Protein AF-A0A414D0A7-F1 (afdb_monomer_lite)

Secondary structure (DSSP, 8-state):
-HHHHHHHHHHHHHHHHHHHHHHHTPPPS-S--SSSGGG--TT-SS-SS-----HHHHHHHHHHHHHHHHHHHHHHTT-HHHHHHHHHH-GGGGGGGGHHHHHHHHHTT--HHHHHHHHHHHHHHHHHHHHHHHHHHHH-TTTS-TT-HHHHHHHTTEEEE-TTS-GGGGGG-TT-EEEETTIIIIIHHHHH-TTSSHHHHHHHHHTT--TTS-HHHHHHHHHHHTT-S----SEEEEES-SSHHHHHHHHHHHHHTTTS-EEEE---TTTTSHHHHHHHHHHHHHHHHHHHHHHT----HHHHHHHHHHHHHHHHHHHHHHHHHHSSS--S-HHHHHHHHHHHHHTSTT--HHHHHHHHHHHHHHHHHHHHHHHTT----SEEEEEES---GGGTTHHHHHHHHH-EEEEEEGGG----PPP-TT-HHHHHHHHHHHHTTSTTHHHHSS-HIIIIIHHHHHHHHTT--EEEEEEETT-HHHHTTHHHHHHHHHHHT-EEEEEEE-TT-TTTS-HHHHHHHHHHHIIIII-PPPS-HHHHS---TT--

Radius of gyration: 23.26 Å; chains: 1; bounding box: 66×52×67 Å

Sequence (548 aa):
MRRGTKIQKLKQALPRIVKDVRHYAKPRVKLHNEGLGDYYTEGYRSLNQREWKGVRDTAYDFASWLKVYGYMAVTLGKHPVALTKSFVRYPWMASYLTVANMLDRHKLGLRGKQLRYTQEQFYGVVHNSVDVIAKIIERDENLNSPNNKRAAKLRAKTVMFDEMTPSIIMAGFPMLDWIDIAMSPVCLPGEVDQNANIMYVDAAERMGLAADVCPLPSAEVGCAIVDDYPQVGSSFITSSMPCDGSLGAALFMDRYMKKLPSFTLTPPQRFNEPETNAYAVKDLKNCIRFIEETYHVKWDWDAFWEKAEEYNKTTQCMLDKWDVNCTPYPQVIGSALSLQREYEFQTAACLDPFMTKQDEKVTKMMLKGYEKDREADRRDYKYRAIVWCCPAHYYTHFTTWAEHTWGIRTLVDMESMLSYHFYHIGDKEQALTDMAMAYERMMMRSHSNGGYVNALDECWKMCEKFNANIVIMYDHVSCKNFGGLHGLFEDQARERGIHLIWVQHDLMDPRTVSRKAMRDAVNKYMLTVFREEPLDPTYLDYSDELTW

Organism: Mediterraneibacter gnavus (NCBI:txid33038)

Structure (mmCIF, N/CA/C/O backbone):
data_AF-A0A414D0A7-F1
#
_entry.id   AF-A0A414D0A7-F1
#
loop_
_atom_site.group_PDB
_atom_site.id
_atom_site.type_symbol
_atom_site.label_atom_id
_atom_site.label_alt_id
_atom_site.label_comp_id
_atom_site.label_asym_id
_atom_site.label_entity_id
_atom_site.label_seq_id
_atom_site.pdbx_PDB_ins_code
_atom_site.Cartn_x
_atom_site.Cartn_y
_atom_site.Cartn_z
_atom_site.occupancy
_atom_site.B_iso_or_equiv
_atom_site.auth_seq_id
_atom_site.auth_comp_id
_atom_site.auth_asym_id
_atom_site.auth_atom_id
_atom_site.pdbx_PDB_model_num
ATOM 1 N N . MET A 1 1 ? -20.660 -26.892 -32.469 1.00 41.44 1 MET A N 1
ATOM 2 C CA . MET A 1 1 ? -21.063 -27.077 -31.050 1.00 41.44 1 MET A CA 1
ATOM 3 C C . MET A 1 1 ? -20.797 -25.889 -30.097 1.00 41.44 1 MET A C 1
ATOM 5 O O . MET A 1 1 ? -21.305 -25.930 -28.990 1.00 41.44 1 MET A O 1
ATOM 9 N N . ARG A 1 2 ? -20.103 -24.791 -30.467 1.00 48.66 2 ARG A N 1
ATOM 10 C CA . ARG A 1 2 ? -19.767 -23.681 -29.526 1.00 48.66 2 ARG A CA 1
ATOM 11 C C . ARG A 1 2 ? -20.798 -22.536 -29.363 1.00 48.66 2 ARG A C 1
ATOM 13 O O . ARG A 1 2 ? -20.624 -21.702 -28.482 1.00 48.66 2 ARG A O 1
ATOM 20 N N . ARG A 1 3 ? -21.857 -22.451 -30.187 1.00 41.28 3 ARG A N 1
ATOM 21 C CA . ARG A 1 3 ? -22.880 -21.374 -30.092 1.00 41.28 3 ARG A CA 1
ATOM 22 C C . ARG A 1 3 ? -24.022 -21.677 -29.108 1.00 41.28 3 ARG A C 1
ATOM 24 O O . ARG A 1 3 ? -24.524 -20.749 -28.482 1.00 41.28 3 ARG A O 1
ATOM 31 N N . GLY A 1 4 ? -24.384 -22.951 -28.919 1.00 48.41 4 GLY A N 1
ATOM 32 C CA . GLY A 1 4 ? -25.455 -23.358 -27.993 1.00 48.41 4 GLY A CA 1
ATOM 33 C C . GLY A 1 4 ? -25.122 -23.099 -26.519 1.00 48.41 4 GLY A C 1
ATOM 34 O O . GLY A 1 4 ? -25.979 -22.667 -25.757 1.00 48.41 4 GLY A O 1
ATOM 35 N N . THR A 1 5 ? -23.850 -23.241 -26.136 1.00 57.59 5 THR A N 1
ATOM 36 C CA . THR A 1 5 ? -23.383 -23.083 -24.750 1.00 57.59 5 THR A CA 1
ATOM 37 C C . THR A 1 5 ? -23.364 -21.632 -24.261 1.00 57.59 5 THR A C 1
ATOM 39 O O . THR A 1 5 ? -23.636 -21.389 -23.089 1.00 57.59 5 THR A O 1
ATOM 42 N N . LYS A 1 6 ? -23.108 -20.642 -25.131 1.00 56.62 6 LYS A N 1
ATOM 43 C CA . LYS A 1 6 ? -23.135 -19.215 -24.742 1.00 56.62 6 LYS A CA 1
ATOM 44 C C . LYS A 1 6 ? -24.552 -18.706 -24.473 1.00 56.62 6 LYS A C 1
ATOM 46 O O . LYS A 1 6 ? -24.763 -18.028 -23.475 1.00 56.62 6 LYS A O 1
ATOM 51 N N . ILE A 1 7 ? -25.520 -19.065 -25.321 1.00 66.69 7 ILE A N 1
ATOM 52 C CA . ILE A 1 7 ? -26.930 -18.672 -25.143 1.00 66.69 7 ILE A CA 1
ATOM 53 C C . ILE A 1 7 ? -27.509 -19.322 -23.882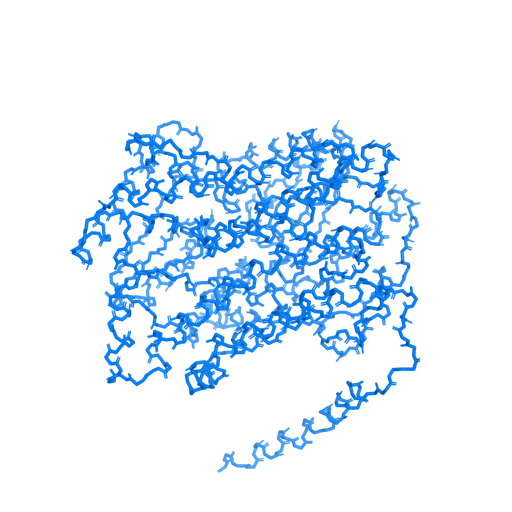 1.00 66.69 7 ILE A C 1
ATOM 55 O O . ILE A 1 7 ? -28.260 -18.686 -23.149 1.00 66.69 7 ILE A O 1
ATOM 59 N N . GLN A 1 8 ? -27.127 -20.568 -23.596 1.00 66.81 8 GLN A N 1
ATOM 60 C CA . GLN A 1 8 ? -27.574 -21.284 -22.405 1.00 66.81 8 GLN A CA 1
ATOM 61 C C . GLN A 1 8 ? -26.981 -20.693 -21.115 1.00 66.81 8 GLN A C 1
ATOM 63 O O . GLN A 1 8 ? -27.728 -20.471 -20.166 1.00 66.81 8 GLN A O 1
ATOM 68 N N . LYS A 1 9 ? -25.691 -20.315 -21.112 1.00 71.38 9 LYS A N 1
ATOM 69 C CA . LYS A 1 9 ? -25.068 -19.562 -20.005 1.00 71.38 9 LYS A CA 1
ATOM 70 C C . LYS A 1 9 ? -25.722 -18.193 -19.785 1.00 71.38 9 LYS A C 1
ATOM 72 O O . LYS A 1 9 ? -25.996 -17.821 -18.651 1.00 71.38 9 LYS A O 1
ATOM 77 N N . LEU A 1 10 ? -26.033 -17.464 -20.861 1.00 66.75 10 LEU A N 1
ATOM 78 C CA . LEU A 1 10 ? -26.750 -16.185 -20.782 1.00 66.75 10 LEU A CA 1
ATOM 79 C C . LEU A 1 10 ? -28.162 -16.355 -20.213 1.00 66.75 10 LEU A C 1
ATOM 81 O O . LEU A 1 10 ? -28.552 -15.594 -19.336 1.00 66.75 10 LEU A O 1
ATOM 85 N N . LYS A 1 11 ? -28.907 -17.380 -20.647 1.00 72.25 11 LYS A N 1
ATOM 86 C CA . LYS A 1 11 ? -30.233 -17.704 -20.093 1.00 72.25 11 LYS A CA 1
ATOM 87 C C . LYS A 1 11 ? -30.180 -18.070 -18.606 1.00 72.25 11 LYS A C 1
ATOM 89 O O . LYS A 1 11 ? -31.108 -17.728 -17.884 1.00 72.25 11 LYS A O 1
ATOM 94 N N . GLN A 1 12 ? -29.110 -18.722 -18.150 1.00 76.56 12 GLN A N 1
ATOM 95 C CA . GLN A 1 12 ? -28.893 -19.035 -16.733 1.00 76.56 12 GLN A CA 1
ATOM 96 C C . GLN A 1 12 ? -28.506 -17.799 -15.904 1.00 76.56 12 GLN A C 1
ATOM 98 O O . GLN A 1 12 ? -28.917 -17.686 -14.754 1.00 76.56 12 GLN A O 1
ATOM 103 N N . ALA A 1 13 ? -27.756 -16.855 -16.482 1.00 77.88 13 ALA A N 1
ATOM 104 C CA . ALA A 1 13 ? -27.324 -15.635 -15.795 1.00 77.88 13 ALA A CA 1
ATOM 105 C C . ALA A 1 13 ? -28.390 -14.523 -15.776 1.00 77.88 13 ALA A C 1
ATOM 107 O O . ALA A 1 13 ? -28.415 -13.709 -14.852 1.00 77.88 13 ALA A O 1
ATOM 108 N N . LEU A 1 14 ? -29.282 -14.484 -16.772 1.00 79.50 14 LEU A N 1
ATOM 109 C CA . LEU A 1 14 ? -30.252 -13.401 -16.965 1.00 79.50 14 LEU A CA 1
ATOM 110 C C . LEU A 1 14 ? -31.142 -13.124 -15.735 1.00 79.50 14 LEU A C 1
ATOM 112 O O . LEU A 1 14 ? -31.296 -11.952 -15.397 1.00 79.50 14 LEU A O 1
ATOM 116 N N . PRO A 1 15 ? -31.691 -14.129 -15.017 1.00 83.62 15 PRO A N 1
ATOM 117 C CA . PRO A 1 15 ? -32.505 -13.871 -13.828 1.00 83.62 15 PRO A CA 1
ATOM 118 C C . PRO A 1 15 ? -31.733 -13.146 -12.719 1.00 83.62 15 PRO A C 1
ATOM 120 O O . PRO A 1 15 ? -32.279 -12.249 -12.077 1.00 83.62 15 PRO A O 1
ATOM 123 N N . ARG A 1 16 ? -30.454 -13.497 -12.526 1.00 79.12 16 ARG A N 1
ATOM 124 C CA . ARG A 1 16 ? -29.572 -12.842 -11.553 1.00 79.12 16 ARG A CA 1
ATOM 125 C C . ARG A 1 16 ? -29.269 -11.407 -11.974 1.00 79.12 16 ARG A C 1
ATOM 127 O O . ARG A 1 16 ? -29.486 -10.504 -11.182 1.00 79.12 16 ARG A O 1
ATOM 134 N N . ILE A 1 17 ? -28.914 -11.187 -13.242 1.00 80.56 17 ILE A N 1
ATOM 135 C CA . ILE A 1 17 ? -28.674 -9.839 -13.787 1.00 80.56 17 ILE A CA 1
ATOM 136 C C . ILE A 1 17 ? -29.906 -8.945 -13.595 1.00 80.56 17 ILE A C 1
ATOM 138 O O . ILE A 1 17 ? -29.783 -7.809 -13.152 1.00 80.56 17 ILE A O 1
ATOM 142 N N . VAL A 1 18 ? -31.109 -9.451 -13.885 1.00 81.56 18 VAL A N 1
ATOM 143 C CA . VAL A 1 18 ? -32.354 -8.690 -13.689 1.00 81.56 18 VAL A CA 1
ATOM 144 C C . VAL A 1 18 ? -32.581 -8.360 -12.210 1.00 81.56 18 VAL A C 1
ATOM 146 O O . VAL A 1 18 ? -33.022 -7.253 -11.900 1.00 81.56 18 VAL A O 1
ATOM 149 N N . LYS A 1 19 ? -32.282 -9.289 -11.293 1.00 83.31 19 LYS A N 1
ATOM 150 C CA . LYS A 1 19 ? -32.356 -9.047 -9.844 1.00 83.31 19 LYS A CA 1
ATOM 151 C C . LYS A 1 19 ? -31.365 -7.961 -9.410 1.00 83.31 19 LYS A C 1
ATOM 153 O O . LYS A 1 19 ? -31.769 -7.042 -8.702 1.00 83.31 19 LYS A O 1
ATOM 158 N N . ASP A 1 20 ? -30.128 -8.024 -9.891 1.00 81.69 20 ASP A N 1
ATOM 159 C CA . ASP A 1 20 ? -29.068 -7.069 -9.559 1.00 81.69 20 ASP A CA 1
ATOM 160 C C . ASP A 1 20 ? -29.404 -5.669 -10.085 1.00 81.69 20 ASP A C 1
ATOM 162 O O . ASP A 1 20 ? -29.393 -4.697 -9.331 1.00 81.69 20 ASP A O 1
ATOM 166 N N . VAL A 1 21 ? -29.828 -5.561 -11.350 1.00 80.31 21 VAL A N 1
ATOM 167 C CA . VAL A 1 21 ? -30.281 -4.290 -11.939 1.00 80.31 21 VAL A CA 1
ATOM 168 C C . VAL A 1 21 ? -31.442 -3.705 -11.138 1.00 80.31 21 VAL A C 1
ATOM 170 O O . VAL A 1 21 ? -31.445 -2.511 -10.856 1.00 80.31 21 VAL A O 1
ATOM 173 N N . ARG A 1 22 ? -32.413 -4.526 -10.716 1.00 81.50 22 ARG A N 1
ATOM 174 C CA . ARG A 1 22 ? -33.523 -4.059 -9.868 1.00 81.50 22 ARG A CA 1
ATOM 175 C C . ARG A 1 22 ? -33.056 -3.564 -8.504 1.00 81.50 22 ARG A C 1
ATOM 177 O O . ARG A 1 22 ? -33.644 -2.613 -8.002 1.00 81.50 22 ARG A O 1
ATOM 184 N N . HIS A 1 23 ? -32.048 -4.191 -7.901 1.00 81.00 23 HIS A N 1
ATOM 185 C CA . HIS A 1 23 ? -31.490 -3.733 -6.632 1.00 81.00 23 HIS A CA 1
ATOM 186 C C . HIS A 1 23 ? -30.817 -2.366 -6.782 1.00 81.00 23 HIS A C 1
ATOM 188 O O . HIS A 1 23 ? -31.130 -1.448 -6.025 1.00 81.00 23 HIS A O 1
ATOM 194 N N . TYR A 1 24 ? -29.946 -2.215 -7.781 1.00 79.31 24 TYR A N 1
ATOM 195 C CA . TYR A 1 24 ? -29.183 -0.983 -7.990 1.00 79.31 24 TYR A CA 1
ATOM 196 C C . TYR A 1 24 ? -30.021 0.170 -8.546 1.00 79.31 24 TYR A C 1
ATOM 198 O O . TYR A 1 24 ? -29.772 1.323 -8.212 1.00 79.31 24 TYR A O 1
ATOM 206 N N . ALA A 1 25 ? -31.049 -0.124 -9.343 1.00 77.19 25 ALA A N 1
ATOM 207 C CA . ALA A 1 25 ? -31.981 0.877 -9.856 1.00 77.19 25 ALA A CA 1
ATOM 208 C C . ALA A 1 25 ? -33.116 1.211 -8.873 1.00 77.19 25 ALA A C 1
ATOM 210 O O . ALA A 1 25 ? -33.976 2.035 -9.192 1.00 77.19 25 ALA A O 1
ATOM 211 N N . LYS A 1 26 ? -33.171 0.563 -7.698 1.00 76.06 26 LYS A N 1
ATOM 212 C CA . LYS A 1 26 ? -34.241 0.791 -6.724 1.00 76.06 26 LYS A CA 1
ATOM 213 C C . LYS A 1 26 ? -34.169 2.238 -6.214 1.00 76.06 26 LYS A C 1
ATOM 215 O O . LYS A 1 26 ? -33.162 2.601 -5.605 1.00 76.06 26 LYS A O 1
ATOM 220 N N . PRO A 1 27 ? -35.227 3.054 -6.382 1.00 68.31 27 PRO A N 1
ATOM 221 C CA . PRO A 1 27 ? -35.255 4.392 -5.809 1.00 68.31 27 PRO A CA 1
ATOM 222 C C . PRO A 1 27 ? -35.174 4.295 -4.281 1.00 68.31 27 PRO A C 1
ATOM 224 O O . PRO A 1 27 ? -35.965 3.598 -3.637 1.00 68.31 27 PRO A O 1
ATOM 227 N N . ARG A 1 28 ? -34.175 4.963 -3.701 1.00 74.00 28 ARG A N 1
ATOM 228 C CA . ARG A 1 28 ? -33.961 5.012 -2.253 1.00 74.00 28 ARG A CA 1
ATOM 229 C C . ARG A 1 28 ? -34.836 6.120 -1.672 1.00 74.00 28 ARG A C 1
ATOM 231 O O . ARG A 1 28 ? -34.697 7.281 -2.037 1.00 74.00 28 ARG A O 1
ATOM 238 N N . VAL A 1 29 ? -35.775 5.740 -0.805 1.00 62.56 29 VAL A N 1
ATOM 239 C CA . VAL A 1 29 ? -36.732 6.673 -0.177 1.00 62.56 29 VAL A CA 1
ATOM 240 C C . VAL A 1 29 ? -36.119 7.357 1.051 1.00 62.56 29 VAL A C 1
ATOM 242 O O . VAL A 1 29 ? -36.446 8.501 1.348 1.00 62.56 29 VAL A O 1
ATOM 245 N N . LYS A 1 30 ? -35.199 6.678 1.750 1.00 74.75 30 LYS A N 1
ATOM 246 C CA . LYS A 1 30 ? -34.397 7.268 2.826 1.00 74.75 30 LYS A CA 1
ATOM 247 C C . LYS A 1 30 ? -33.098 7.819 2.243 1.00 74.75 30 LYS A C 1
ATOM 249 O O . LYS A 1 30 ? -32.378 7.087 1.576 1.00 74.75 30 LYS A O 1
ATOM 254 N N . LEU A 1 31 ? -32.795 9.083 2.538 1.00 71.88 31 LEU A N 1
ATOM 255 C CA . LEU A 1 31 ? -31.517 9.715 2.183 1.00 71.88 31 LEU A CA 1
ATOM 256 C C . LEU A 1 31 ? -30.351 9.205 3.042 1.00 71.88 31 LEU A C 1
ATOM 258 O O . LEU A 1 31 ? -29.201 9.313 2.636 1.00 71.88 31 LEU A O 1
ATOM 262 N N . HIS A 1 32 ? -30.644 8.679 4.232 1.00 78.25 32 HIS A N 1
ATOM 263 C CA . HIS A 1 32 ? -29.659 8.265 5.225 1.00 78.25 32 HIS A CA 1
ATOM 264 C C . HIS A 1 32 ? -30.093 6.946 5.873 1.00 78.25 32 HIS A C 1
ATOM 266 O O . HIS A 1 32 ? -31.274 6.785 6.195 1.00 78.25 32 HIS A O 1
ATOM 272 N N . ASN A 1 33 ? -29.147 6.021 6.044 1.00 82.31 33 ASN A N 1
ATOM 273 C CA . ASN A 1 33 ? -29.320 4.862 6.921 1.00 82.31 33 ASN A CA 1
ATOM 274 C C . ASN A 1 33 ? -28.840 5.215 8.330 1.00 82.31 33 ASN A C 1
ATOM 276 O O . ASN A 1 33 ? -27.887 5.979 8.455 1.00 82.31 33 ASN A O 1
ATOM 280 N N . GLU A 1 34 ? -29.500 4.664 9.348 1.00 81.31 34 GLU A N 1
ATOM 281 C CA . GLU A 1 34 ? -29.227 4.975 10.757 1.00 81.31 34 GLU A CA 1
ATOM 282 C C . GLU A 1 34 ? -27.898 4.371 11.223 1.00 81.31 34 GLU A C 1
ATOM 284 O O . GLU A 1 34 ? -27.139 5.057 11.903 1.00 81.31 34 GLU A O 1
ATOM 289 N N . GLY A 1 35 ? -27.587 3.140 10.805 1.00 89.81 35 GLY A N 1
ATOM 290 C CA . GLY A 1 35 ? -26.324 2.477 11.105 1.00 89.81 35 GLY A CA 1
ATOM 291 C C . GLY A 1 35 ? -25.398 2.320 9.894 1.00 89.81 35 GLY A C 1
ATOM 292 O O . GLY A 1 35 ? -25.835 2.293 8.739 1.00 89.81 35 GLY A O 1
ATOM 293 N N . LEU A 1 36 ? -24.092 2.207 10.137 1.00 92.38 36 LEU A N 1
ATOM 294 C CA . LEU A 1 36 ? -23.082 1.987 9.099 1.00 92.38 36 LEU A CA 1
ATOM 295 C C . LEU A 1 36 ? -23.173 0.578 8.490 1.00 92.38 36 LEU A C 1
ATOM 297 O O . LEU A 1 36 ? -22.916 0.411 7.295 1.00 92.38 36 LEU A O 1
ATOM 301 N N . GLY A 1 37 ? -23.608 -0.423 9.260 1.00 91.88 37 GLY A N 1
ATOM 302 C CA . GLY A 1 37 ? -23.848 -1.776 8.745 1.00 91.88 37 GLY A CA 1
ATOM 303 C C . GLY A 1 37 ? -24.994 -1.842 7.738 1.00 91.88 37 GLY A C 1
ATOM 304 O O . GLY A 1 37 ? -24.950 -2.626 6.790 1.00 91.88 37 GLY A O 1
ATOM 305 N N . ASP A 1 38 ? -25.970 -0.941 7.856 1.00 91.62 38 ASP A N 1
ATOM 306 C CA . ASP A 1 38 ? -27.139 -0.884 6.973 1.00 91.62 38 ASP A CA 1
ATOM 307 C C . ASP A 1 38 ? -26.799 -0.467 5.535 1.00 91.62 38 ASP A C 1
ATOM 309 O O . ASP A 1 38 ? -27.655 -0.553 4.653 1.00 91.62 38 ASP A O 1
ATOM 313 N N . TYR A 1 39 ? -25.585 0.025 5.263 1.00 91.56 39 TYR A N 1
ATOM 314 C CA . TYR A 1 39 ? -25.127 0.291 3.894 1.00 91.56 39 TYR A CA 1
ATOM 315 C C . TYR A 1 39 ? -24.734 -0.986 3.147 1.00 91.56 39 TYR A C 1
ATOM 317 O O . TYR A 1 39 ? -24.705 -0.982 1.912 1.00 91.56 39 TYR A O 1
ATOM 325 N N . TYR A 1 40 ? -24.488 -2.079 3.865 1.00 92.06 40 TYR A N 1
ATOM 326 C CA . TYR A 1 40 ? -24.173 -3.377 3.291 1.00 92.06 40 TYR A CA 1
ATOM 327 C C . TYR A 1 40 ? -25.459 -4.140 2.977 1.00 92.06 40 TYR A C 1
ATOM 329 O O . TYR A 1 40 ? -26.524 -3.925 3.560 1.00 92.06 40 TYR A O 1
ATOM 337 N N . THR A 1 41 ? -25.420 -5.005 1.970 1.00 90.00 41 THR A N 1
ATOM 338 C CA . THR A 1 41 ? -26.557 -5.873 1.661 1.00 90.00 41 THR A CA 1
ATOM 339 C C . THR A 1 41 ? -26.044 -7.217 1.195 1.00 90.00 41 THR A C 1
ATOM 341 O O . THR A 1 41 ? -25.303 -7.303 0.218 1.00 90.00 41 THR A O 1
ATOM 344 N N . GLU A 1 42 ? -26.489 -8.264 1.884 1.00 90.56 42 GLU A N 1
ATOM 345 C CA . GLU A 1 42 ? -26.128 -9.643 1.587 1.00 90.56 42 GLU A CA 1
ATOM 346 C C . GLU A 1 42 ? -26.345 -9.977 0.104 1.00 90.56 42 GLU A C 1
ATOM 348 O O . GLU A 1 42 ? -27.382 -9.665 -0.497 1.00 90.56 42 GLU A O 1
ATOM 353 N N . GLY A 1 43 ? -25.344 -10.620 -0.495 1.00 89.00 43 GLY A N 1
ATOM 354 C CA . GLY A 1 43 ? -25.379 -11.043 -1.891 1.00 89.00 43 GLY A CA 1
ATOM 355 C C . GLY A 1 43 ? -25.033 -9.955 -2.916 1.00 89.00 43 GLY A C 1
ATOM 356 O O . GLY A 1 43 ? -24.993 -10.270 -4.109 1.00 89.00 43 GLY A O 1
ATOM 357 N N . TYR A 1 44 ? -24.762 -8.715 -2.492 1.00 88.56 44 TYR A N 1
ATOM 358 C CA . TYR A 1 44 ? -24.376 -7.604 -3.371 1.00 88.56 44 TYR A CA 1
ATOM 359 C C . TYR A 1 44 ? -22.925 -7.178 -3.150 1.00 88.56 44 TYR A C 1
ATOM 361 O O . TYR A 1 44 ? -22.360 -7.375 -2.081 1.00 88.56 44 TYR A O 1
ATOM 369 N N . ARG A 1 45 ? -22.314 -6.606 -4.196 1.00 88.19 45 ARG A N 1
ATOM 370 C CA . ARG A 1 45 ? -20.877 -6.277 -4.210 1.00 88.19 45 ARG A CA 1
ATOM 371 C C . ARG A 1 45 ? -20.536 -4.837 -3.843 1.00 88.19 45 ARG A C 1
ATOM 373 O O . ARG A 1 45 ? -19.377 -4.522 -3.612 1.00 88.19 45 ARG A O 1
ATOM 380 N N . SER A 1 46 ? -21.521 -3.954 -3.836 1.00 87.88 46 SER A N 1
ATOM 381 C CA . SER A 1 46 ? -21.337 -2.538 -3.530 1.00 87.88 46 SER A CA 1
ATOM 382 C C . SER A 1 46 ? -22.265 -2.139 -2.402 1.00 87.88 46 SER A C 1
ATOM 384 O O . SER A 1 46 ? -23.278 -2.802 -2.158 1.00 87.88 46 SER A O 1
ATOM 386 N N . LEU A 1 47 ? -21.965 -1.002 -1.782 1.00 88.38 47 LEU A N 1
ATOM 387 C CA . LEU A 1 47 ? -22.891 -0.375 -0.853 1.00 88.38 47 LEU A CA 1
ATOM 388 C C . LEU A 1 47 ? -24.230 -0.105 -1.547 1.00 88.38 47 LEU A C 1
ATOM 390 O O . LEU A 1 47 ? -24.305 0.168 -2.751 1.00 88.38 47 LEU A O 1
ATOM 394 N N . ASN A 1 48 ? -25.303 -0.193 -0.773 1.00 86.81 48 ASN A N 1
ATOM 395 C CA . ASN A 1 48 ? -26.658 -0.062 -1.284 1.00 86.81 48 ASN A CA 1
ATOM 396 C C . ASN A 1 48 ? -27.014 1.398 -1.645 1.00 86.81 48 ASN A C 1
ATOM 398 O O . ASN A 1 48 ? -27.859 1.637 -2.514 1.00 86.81 48 ASN A O 1
ATOM 402 N N . GLN A 1 49 ? -26.330 2.357 -1.020 1.00 87.12 49 GLN A N 1
ATOM 403 C CA . GLN A 1 49 ? -26.298 3.781 -1.340 1.00 87.12 49 GLN A CA 1
ATOM 404 C C . GLN A 1 49 ? -25.030 4.410 -0.742 1.00 87.12 49 GLN A C 1
ATOM 406 O O . GLN A 1 49 ? -24.382 3.805 0.108 1.00 87.12 49 GLN A O 1
ATOM 411 N N . ARG A 1 50 ? -24.674 5.629 -1.162 1.00 87.44 50 ARG A N 1
ATOM 412 C CA . ARG A 1 50 ? -23.595 6.391 -0.512 1.00 87.44 50 ARG A CA 1
ATOM 413 C C . ARG A 1 50 ? -24.104 7.032 0.773 1.00 87.44 50 ARG A C 1
ATOM 415 O O . ARG A 1 50 ? -25.262 7.438 0.856 1.00 87.44 50 ARG A O 1
ATOM 422 N N . GLU A 1 51 ? -23.228 7.137 1.762 1.00 90.31 51 GLU A N 1
ATOM 423 C CA . GLU A 1 51 ? -23.560 7.731 3.052 1.00 90.31 51 GLU A CA 1
ATOM 424 C C . GLU A 1 51 ? -23.912 9.218 2.913 1.00 90.31 51 GLU A C 1
ATOM 426 O O . GLU A 1 51 ? -23.137 10.013 2.377 1.00 90.31 51 GLU A O 1
ATOM 431 N N . TRP A 1 52 ? -25.066 9.618 3.450 1.00 90.44 52 TRP A N 1
ATOM 432 C CA . TRP A 1 52 ? -25.387 11.033 3.604 1.00 90.44 52 TRP A CA 1
ATOM 433 C C . TRP A 1 52 ? -24.608 11.632 4.774 1.00 90.44 52 TRP A C 1
ATOM 435 O O . TRP A 1 52 ? -24.837 11.308 5.941 1.00 90.44 52 TRP A O 1
ATOM 445 N N . LYS A 1 53 ? -23.697 12.553 4.452 1.00 91.50 53 LYS A N 1
ATOM 446 C CA . LYS A 1 53 ? -22.771 13.176 5.402 1.00 91.50 53 LYS A CA 1
ATOM 447 C C . LYS A 1 53 ? -23.205 14.556 5.900 1.00 91.50 53 LYS A C 1
ATOM 449 O O . LYS A 1 53 ? -22.436 15.255 6.555 1.00 91.50 53 LYS A O 1
ATOM 454 N N . GLY A 1 54 ? -24.432 14.965 5.582 1.00 91.94 54 GLY A N 1
ATOM 455 C CA . GLY A 1 54 ? -24.870 16.359 5.661 1.00 91.94 54 GLY A CA 1
ATOM 456 C C . GLY A 1 54 ? -24.453 17.150 4.418 1.00 91.94 54 GLY A C 1
ATOM 457 O O . GLY A 1 54 ? -23.595 16.717 3.649 1.00 91.94 54 GLY A O 1
ATOM 458 N N . VAL A 1 55 ? -25.061 18.320 4.202 1.00 92.88 55 VAL A N 1
ATOM 459 C CA . VAL A 1 55 ? -24.965 19.057 2.924 1.00 92.88 55 VAL A CA 1
ATOM 460 C C . VAL A 1 55 ? -23.517 19.373 2.537 1.00 92.88 55 VAL A C 1
ATOM 462 O O . VAL A 1 55 ? -23.085 19.043 1.436 1.00 92.88 55 VAL A O 1
ATOM 465 N N . ARG A 1 56 ? -22.745 19.979 3.448 1.00 95.00 56 ARG A N 1
ATOM 466 C CA . ARG A 1 56 ? -21.371 20.433 3.174 1.00 95.00 56 ARG A CA 1
ATOM 467 C C . ARG A 1 56 ? -20.417 19.275 2.882 1.00 95.00 56 ARG A C 1
ATOM 469 O O . ARG A 1 56 ? -19.609 19.360 1.960 1.00 95.00 56 ARG A O 1
ATOM 476 N N . ASP A 1 57 ? -20.481 18.226 3.693 1.00 95.69 57 ASP A N 1
ATOM 477 C CA . ASP A 1 57 ? -19.551 17.1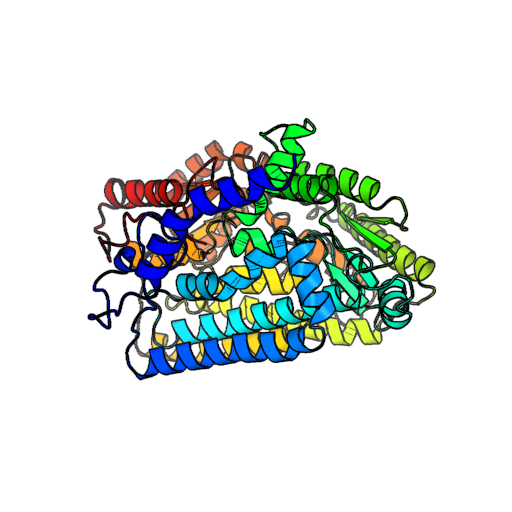00 3.608 1.00 95.69 57 ASP A CA 1
ATOM 478 C C . ASP A 1 57 ? -19.905 16.192 2.433 1.00 95.69 57 ASP A C 1
ATOM 480 O O . ASP A 1 57 ? -19.008 15.797 1.696 1.00 95.69 57 ASP A O 1
ATOM 484 N N . THR A 1 58 ? -21.197 15.961 2.182 1.00 94.12 58 THR A N 1
ATOM 485 C CA . THR A 1 58 ? -21.653 15.198 1.010 1.00 94.12 58 THR A CA 1
ATOM 486 C C . THR A 1 58 ? -21.319 15.928 -0.286 1.00 94.12 58 THR A C 1
ATOM 488 O O . THR A 1 58 ? -20.842 15.305 -1.227 1.00 94.12 58 THR A O 1
ATOM 491 N N . ALA A 1 59 ? -21.507 17.253 -0.348 1.00 94.00 59 ALA A N 1
ATOM 492 C CA . ALA A 1 59 ? -21.145 18.031 -1.533 1.00 94.00 59 ALA A CA 1
ATOM 493 C C . ALA A 1 59 ? -19.635 17.979 -1.817 1.00 94.00 59 ALA A C 1
ATOM 495 O O . ALA A 1 59 ? -19.231 17.806 -2.965 1.00 94.00 59 ALA A O 1
ATOM 496 N N . TYR A 1 60 ? -18.797 18.088 -0.778 1.00 94.50 60 TYR A N 1
ATOM 497 C CA . TYR A 1 60 ? -17.344 17.959 -0.919 1.00 94.50 60 TYR A CA 1
ATOM 498 C C . TYR A 1 60 ? -16.926 16.550 -1.365 1.00 94.50 60 TYR A C 1
ATOM 500 O O . TYR A 1 60 ? -16.094 16.408 -2.264 1.00 94.50 60 TYR A O 1
ATOM 508 N N . ASP A 1 61 ? -17.512 15.514 -0.763 1.00 92.56 61 ASP A N 1
ATOM 509 C CA . ASP A 1 61 ? -17.231 14.119 -1.101 1.00 92.56 61 ASP A CA 1
ATOM 510 C C . ASP A 1 61 ? -17.667 13.784 -2.538 1.00 92.56 61 ASP A C 1
ATOM 512 O O . ASP A 1 61 ? -16.942 13.142 -3.299 1.00 92.56 61 ASP A O 1
ATOM 516 N N . PHE A 1 62 ? -18.823 14.297 -2.963 1.00 91.69 62 PHE A N 1
ATOM 517 C CA . PHE A 1 62 ? -19.310 14.154 -4.331 1.00 91.69 62 PHE A CA 1
ATOM 518 C C . PHE A 1 62 ? -18.440 14.910 -5.345 1.00 91.69 62 PHE A C 1
ATOM 520 O O . PHE A 1 62 ? -18.103 14.361 -6.393 1.00 91.69 62 PHE A O 1
ATOM 527 N N . ALA A 1 63 ? -18.012 16.137 -5.034 1.00 91.94 63 ALA A N 1
ATOM 528 C CA . ALA A 1 63 ? -17.112 16.898 -5.900 1.00 91.94 63 ALA A CA 1
ATOM 529 C C . ALA A 1 63 ? -15.752 16.200 -6.067 1.00 91.94 63 ALA A C 1
ATOM 531 O O . ALA A 1 63 ? -15.225 16.118 -7.176 1.00 91.94 63 ALA A O 1
ATOM 532 N N . SER A 1 64 ? -15.202 15.651 -4.982 1.00 89.25 64 SER A N 1
ATOM 533 C CA . SER A 1 64 ? -13.953 14.884 -5.020 1.00 89.25 64 SER A CA 1
ATOM 534 C C . SER A 1 64 ? -14.095 13.584 -5.814 1.00 89.25 64 SER A C 1
ATOM 536 O O . SER A 1 64 ? -13.210 13.227 -6.588 1.00 89.25 64 SER A O 1
ATOM 538 N N . TRP A 1 65 ? -15.239 12.912 -5.695 1.00 88.19 65 TRP A N 1
ATOM 539 C CA . TRP A 1 65 ? -15.574 11.743 -6.504 1.00 88.19 65 TRP A CA 1
ATOM 540 C C . TRP A 1 65 ? -15.623 12.077 -8.005 1.00 88.19 65 TRP A C 1
ATOM 542 O O . TRP A 1 65 ? -14.983 11.402 -8.809 1.00 88.19 65 TRP A O 1
ATOM 552 N N . LEU A 1 66 ? -16.291 13.173 -8.387 1.00 91.50 66 LEU A N 1
ATOM 553 C CA . LEU A 1 66 ? -16.300 13.655 -9.775 1.00 91.50 66 LEU A CA 1
ATOM 554 C C . LEU A 1 66 ? -14.898 14.013 -10.275 1.00 91.50 66 LEU A C 1
ATOM 556 O O . LEU A 1 66 ? -14.580 13.766 -11.434 1.00 91.50 66 LEU A O 1
ATOM 560 N N . LYS A 1 67 ? -14.050 14.572 -9.407 1.00 89.75 67 LYS A N 1
ATOM 561 C CA . LYS A 1 67 ? -12.657 14.898 -9.727 1.00 89.75 67 LYS A CA 1
ATOM 562 C C . LYS A 1 67 ? -11.848 13.644 -10.080 1.00 89.75 67 LYS A C 1
ATOM 564 O O . LYS A 1 67 ? -11.146 13.661 -11.086 1.00 89.75 67 LYS A O 1
ATOM 569 N N . VAL A 1 68 ? -11.981 12.562 -9.302 1.00 86.38 68 VAL A N 1
ATOM 570 C CA . VAL A 1 68 ? -11.326 11.266 -9.574 1.00 86.38 68 VAL A CA 1
ATOM 571 C C . VAL A 1 68 ? -11.754 10.714 -10.932 1.00 86.38 68 VAL A C 1
ATOM 573 O O . VAL A 1 68 ? -10.910 10.468 -11.791 1.00 86.38 68 VAL A O 1
ATOM 576 N N . TYR A 1 69 ? -13.061 10.585 -11.166 1.00 88.19 69 TYR A N 1
ATOM 577 C CA . TYR A 1 69 ? -13.563 10.049 -12.434 1.00 88.19 69 TYR A CA 1
ATOM 578 C C . TYR A 1 69 ? -13.256 10.949 -13.626 1.00 88.19 69 TYR A C 1
ATOM 580 O O . TYR A 1 69 ? -12.952 10.450 -14.706 1.00 88.19 69 TYR A O 1
ATOM 588 N N . GLY A 1 70 ? -13.298 12.268 -13.433 1.00 91.12 70 GLY A N 1
ATOM 589 C CA . GLY A 1 70 ? -12.885 13.235 -14.441 1.00 91.12 70 GLY A CA 1
ATOM 590 C C . GLY A 1 70 ? -11.425 13.035 -14.840 1.00 91.12 70 GLY A C 1
ATOM 591 O O . GLY A 1 70 ? -11.127 12.973 -16.031 1.00 91.12 70 GLY A O 1
ATOM 592 N N . TYR A 1 71 ? -10.529 12.854 -13.863 1.00 92.50 71 TYR A N 1
ATOM 593 C CA . TYR A 1 71 ? -9.119 12.572 -14.126 1.00 92.50 71 TYR A CA 1
ATOM 594 C C . TYR A 1 71 ? -8.927 11.244 -14.868 1.00 92.50 71 TYR A C 1
ATOM 596 O O . TYR A 1 71 ? -8.300 11.218 -15.926 1.00 92.50 71 TYR A O 1
ATOM 604 N N . MET A 1 72 ? -9.549 10.164 -14.382 1.00 90.75 72 MET A N 1
ATOM 605 C CA . MET A 1 72 ? -9.519 8.852 -15.041 1.00 90.75 72 MET A CA 1
ATOM 606 C C . MET A 1 72 ? -9.995 8.931 -16.495 1.00 90.75 72 MET A C 1
ATOM 608 O O . MET A 1 72 ? -9.324 8.428 -17.395 1.00 90.75 72 MET A O 1
ATOM 612 N N . ALA A 1 73 ? -11.130 9.590 -16.739 1.00 90.31 73 ALA A N 1
ATOM 613 C CA . ALA A 1 73 ? -11.706 9.725 -18.071 1.00 90.31 73 ALA A CA 1
ATOM 614 C C . ALA A 1 73 ? -10.798 10.527 -19.013 1.00 90.31 73 ALA A C 1
ATOM 616 O O . ALA A 1 73 ? -10.608 10.130 -20.160 1.00 90.31 73 ALA A O 1
ATOM 617 N N . VAL A 1 74 ? -10.206 11.627 -18.537 1.00 93.62 74 VAL A N 1
ATOM 618 C CA . VAL A 1 74 ? -9.305 12.468 -19.342 1.00 93.62 74 VAL A CA 1
ATOM 619 C C . VAL A 1 74 ? -7.984 11.759 -19.638 1.00 93.62 74 VAL A C 1
ATOM 621 O O . VAL A 1 74 ? -7.482 11.852 -20.759 1.00 93.62 74 VAL A O 1
ATOM 624 N N . THR A 1 75 ? -7.407 11.058 -18.665 1.00 92.94 75 THR A N 1
ATOM 625 C CA . THR A 1 75 ? -6.092 10.425 -18.812 1.00 92.94 75 THR A CA 1
ATOM 626 C C . THR A 1 75 ? -6.182 9.121 -19.602 1.00 92.94 75 THR A C 1
ATOM 628 O O . THR A 1 75 ? -5.497 8.978 -20.617 1.00 92.94 75 THR A O 1
ATOM 631 N N . LEU A 1 76 ? -7.074 8.204 -19.215 1.00 91.69 76 LEU A N 1
ATOM 632 C CA . LEU A 1 76 ? -7.232 6.904 -19.882 1.00 91.69 76 LEU A CA 1
ATOM 633 C C . LEU A 1 76 ? -7.997 7.018 -21.210 1.00 91.69 76 LEU A C 1
ATOM 635 O O . LEU A 1 76 ? -7.741 6.260 -22.147 1.00 91.69 76 LEU A O 1
ATOM 639 N N . GLY A 1 77 ? -8.890 8.006 -21.337 1.00 89.12 77 GLY A N 1
ATOM 640 C CA . GLY A 1 77 ? -9.668 8.258 -22.555 1.00 89.12 77 GLY A CA 1
ATOM 641 C C . GLY A 1 77 ? -8.834 8.678 -23.768 1.00 89.12 77 GLY A C 1
ATOM 642 O O . GLY A 1 77 ? -9.343 8.649 -24.887 1.00 89.12 77 GLY A O 1
ATOM 643 N N . LYS A 1 78 ? -7.546 9.005 -23.586 1.00 90.38 78 LYS A N 1
ATOM 644 C CA . LYS A 1 78 ? -6.591 9.242 -24.684 1.00 90.38 78 LYS A CA 1
ATOM 645 C C . LYS A 1 78 ? -6.301 7.977 -25.500 1.00 90.38 78 LYS A C 1
ATOM 647 O O . LYS A 1 78 ? -5.924 8.089 -26.665 1.00 90.38 78 LYS A O 1
ATOM 652 N N . HIS A 1 79 ? -6.508 6.790 -24.920 1.00 88.69 79 HIS A N 1
ATOM 653 C CA . HIS A 1 79 ? -6.152 5.497 -25.520 1.00 88.69 79 HIS A CA 1
ATOM 654 C C . HIS A 1 79 ? -7.340 4.528 -25.591 1.00 88.69 79 HIS A C 1
ATOM 656 O O . HIS A 1 79 ? -7.239 3.397 -25.116 1.00 88.69 79 HIS A O 1
ATOM 662 N N . PRO A 1 80 ? -8.477 4.903 -26.207 1.00 90.12 80 PRO A N 1
ATOM 663 C CA . PRO A 1 80 ? -9.734 4.162 -26.072 1.00 90.12 80 PRO A CA 1
ATOM 664 C C . PRO A 1 80 ? -9.657 2.722 -26.603 1.00 90.12 80 PRO A C 1
ATOM 666 O O . PRO A 1 80 ? -10.238 1.806 -26.020 1.00 90.12 80 PRO A O 1
ATOM 669 N N . VAL A 1 81 ? -8.909 2.493 -27.689 1.00 90.44 81 VAL A N 1
ATOM 670 C CA . VAL A 1 81 ? -8.745 1.156 -28.284 1.00 90.44 81 VAL A CA 1
ATOM 671 C C . VAL A 1 81 ? -7.890 0.255 -27.394 1.00 90.44 81 VAL A C 1
ATOM 673 O O . VAL A 1 81 ? -8.274 -0.883 -27.138 1.00 90.44 81 VAL A O 1
ATOM 676 N N . ALA A 1 82 ? -6.743 0.749 -26.924 1.00 91.56 82 ALA A N 1
ATOM 677 C CA . ALA A 1 82 ? -5.840 -0.022 -26.073 1.00 91.56 82 ALA A CA 1
ATOM 678 C C . ALA A 1 82 ? -6.454 -0.266 -24.683 1.00 91.56 82 ALA A C 1
ATOM 680 O O . ALA A 1 82 ? -6.369 -1.380 -24.180 1.00 91.56 82 ALA A O 1
ATOM 681 N N . LEU A 1 83 ? -7.180 0.715 -24.136 1.00 93.00 83 LEU A N 1
ATOM 682 C CA . LEU A 1 83 ? -7.979 0.563 -22.920 1.00 93.00 83 LEU A CA 1
ATOM 683 C C . LEU A 1 83 ? -9.070 -0.506 -23.081 1.00 93.00 83 LEU A C 1
ATOM 685 O O . LEU A 1 83 ? -9.228 -1.375 -22.235 1.00 93.00 83 LEU A O 1
ATOM 689 N N . THR A 1 84 ? -9.812 -0.503 -24.192 1.00 92.12 84 THR A N 1
ATOM 690 C CA . THR A 1 84 ? -10.832 -1.543 -24.427 1.00 92.12 84 THR A CA 1
ATOM 691 C C . THR A 1 84 ? -10.194 -2.928 -24.540 1.00 92.12 84 THR A C 1
ATOM 693 O O . THR A 1 84 ? -10.732 -3.906 -24.024 1.00 92.12 84 THR A O 1
ATOM 696 N N . LYS A 1 85 ? -9.031 -3.026 -25.194 1.00 94.12 85 LYS A N 1
ATOM 697 C CA . LYS A 1 85 ? -8.268 -4.276 -25.262 1.00 94.12 85 LYS A CA 1
ATOM 698 C C . LYS A 1 85 ? -7.761 -4.720 -23.893 1.00 94.12 85 LYS A C 1
ATOM 700 O O . LYS A 1 85 ? -7.769 -5.922 -23.648 1.00 94.12 85 LYS A O 1
ATOM 705 N N . SER A 1 86 ? -7.355 -3.800 -23.014 1.00 94.06 86 SER A N 1
ATOM 706 C CA . SER A 1 86 ? -6.835 -4.162 -21.693 1.00 94.06 86 SER A CA 1
ATOM 707 C C . SER A 1 86 ? -7.901 -4.842 -20.841 1.00 94.06 86 SER A C 1
ATOM 709 O O . SER A 1 86 ? -7.620 -5.892 -20.284 1.00 94.06 86 SER A O 1
ATOM 711 N N . PHE A 1 87 ? -9.152 -4.371 -20.864 1.00 93.56 87 PHE A N 1
ATOM 712 C CA . PHE A 1 87 ? -10.273 -5.056 -20.197 1.00 93.56 87 PHE A CA 1
ATOM 713 C C . PHE A 1 87 ? -10.583 -6.457 -20.745 1.00 93.56 87 PHE A C 1
ATOM 715 O O . PHE A 1 87 ? -11.235 -7.251 -20.072 1.00 93.56 87 PHE A O 1
ATOM 722 N N . VAL A 1 88 ? -10.170 -6.761 -21.978 1.00 92.81 88 VAL A N 1
ATOM 723 C CA . VAL A 1 88 ? -10.342 -8.094 -22.576 1.00 92.81 88 VAL A CA 1
ATOM 724 C C . VAL A 1 88 ? -9.143 -8.991 -22.281 1.00 92.81 88 VAL A C 1
ATOM 726 O O . VAL A 1 88 ? -9.322 -10.195 -22.111 1.00 92.81 88 VAL A O 1
ATOM 729 N N . ARG A 1 89 ? -7.933 -8.421 -22.262 1.00 94.50 89 ARG A N 1
ATOM 730 C CA . ARG A 1 89 ? -6.680 -9.155 -22.064 1.00 94.50 89 ARG A CA 1
ATOM 731 C C . ARG A 1 89 ? -6.403 -9.453 -20.596 1.00 94.50 89 ARG A C 1
ATOM 733 O O . ARG A 1 89 ? -5.945 -10.549 -20.310 1.00 94.50 89 ARG A O 1
ATOM 740 N N . TYR A 1 90 ? -6.676 -8.494 -19.718 1.00 95.38 90 TYR A N 1
ATOM 741 C CA . TYR A 1 90 ? -6.257 -8.509 -18.325 1.00 95.38 90 TYR A CA 1
ATOM 742 C C . TYR A 1 90 ? -7.464 -8.520 -17.387 1.00 95.38 90 TYR A C 1
ATOM 744 O O . TYR A 1 90 ? -8.159 -7.505 -17.272 1.00 95.38 90 TYR A O 1
ATOM 752 N N . PRO A 1 91 ? -7.720 -9.634 -16.683 1.00 92.25 91 PRO A N 1
ATOM 753 C CA . PRO A 1 91 ? -8.789 -9.724 -15.692 1.00 92.25 91 PRO A CA 1
ATOM 754 C C . PRO A 1 91 ? -8.653 -8.686 -14.573 1.00 92.25 91 PRO A C 1
ATOM 756 O O . PRO A 1 91 ? -9.647 -8.067 -14.189 1.00 92.25 91 PRO A O 1
ATOM 759 N N . TRP A 1 92 ? -7.422 -8.428 -14.119 1.00 93.62 92 TRP A N 1
ATOM 760 C CA . TRP A 1 92 ? -7.112 -7.468 -13.055 1.00 93.62 92 TRP A CA 1
ATOM 761 C C . TRP A 1 92 ? -7.540 -6.023 -13.384 1.00 93.62 92 TRP A C 1
ATOM 763 O O . TRP A 1 92 ? -7.855 -5.250 -12.481 1.00 93.62 92 TRP A O 1
ATOM 773 N N . MET A 1 93 ? -7.670 -5.656 -14.669 1.00 93.31 93 MET A N 1
ATOM 774 C CA . MET A 1 93 ? -8.177 -4.333 -15.070 1.00 93.31 93 MET A CA 1
ATOM 775 C C . MET A 1 93 ? -9.607 -4.076 -14.580 1.00 93.31 93 MET A C 1
ATOM 777 O O . MET A 1 93 ? -9.978 -2.928 -14.333 1.00 93.31 93 MET A O 1
ATOM 781 N N . ALA A 1 94 ? -10.429 -5.125 -14.453 1.00 90.31 94 ALA A N 1
ATOM 782 C CA . ALA A 1 94 ? -11.812 -4.990 -14.007 1.00 90.31 94 ALA A CA 1
ATOM 783 C C . ALA A 1 94 ? -11.909 -4.545 -12.540 1.00 90.31 94 ALA A C 1
ATOM 785 O O . ALA A 1 94 ? -12.829 -3.796 -12.207 1.00 90.31 94 ALA A O 1
ATOM 786 N N . SER A 1 95 ? -10.950 -4.937 -11.694 1.00 91.62 95 SER A N 1
ATOM 787 C CA . SER A 1 95 ? -10.895 -4.539 -10.283 1.00 91.62 95 SER A CA 1
ATOM 788 C C . SER A 1 95 ? -10.767 -3.022 -10.137 1.00 91.62 95 SER A C 1
ATOM 790 O O . SER A 1 95 ? -11.448 -2.417 -9.320 1.00 91.62 95 SER A O 1
ATOM 792 N N . TYR A 1 96 ? -10.022 -2.347 -11.017 1.00 91.06 96 TYR A N 1
ATOM 793 C CA . TYR A 1 96 ? -9.887 -0.886 -10.960 1.00 91.06 96 TYR A CA 1
ATOM 794 C C . TYR A 1 96 ? -11.191 -0.108 -11.201 1.00 91.06 96 TYR A C 1
ATOM 796 O O . TYR A 1 96 ? -11.298 1.057 -10.812 1.00 91.06 96 TYR A O 1
ATOM 804 N N . LEU A 1 97 ? -12.221 -0.727 -11.791 1.00 87.62 97 LEU A N 1
ATOM 805 C CA . LEU A 1 97 ? -13.541 -0.095 -11.913 1.00 87.62 97 LEU A CA 1
ATOM 806 C C . LEU A 1 97 ? -14.238 0.069 -10.556 1.00 87.62 97 LEU A C 1
ATOM 808 O O . LEU A 1 97 ? -15.177 0.862 -10.441 1.00 87.62 97 LEU A O 1
ATOM 812 N N . THR A 1 98 ? -13.789 -0.656 -9.530 1.00 88.00 98 THR A N 1
ATOM 813 C CA . THR A 1 98 ? -14.394 -0.665 -8.198 1.00 88.00 98 THR A CA 1
ATOM 814 C C . THR A 1 98 ? -13.692 0.286 -7.222 1.00 88.00 98 THR A C 1
ATOM 816 O O . THR A 1 98 ? -14.185 0.448 -6.107 1.00 88.00 98 THR A O 1
ATOM 819 N N . VAL A 1 99 ? -12.646 1.017 -7.647 1.00 88.62 99 VAL A N 1
ATOM 820 C CA . VAL A 1 99 ? -11.887 1.982 -6.816 1.00 88.62 99 VAL A CA 1
ATOM 821 C C . VAL A 1 99 ? -12.793 2.934 -6.037 1.00 88.62 99 VAL A C 1
ATOM 823 O O . VAL A 1 99 ? -12.551 3.185 -4.863 1.00 88.62 99 VAL A O 1
ATOM 826 N N . ALA A 1 100 ? -13.881 3.439 -6.623 1.00 85.56 100 ALA A N 1
ATOM 827 C CA . ALA A 1 100 ? -14.786 4.317 -5.880 1.00 85.56 100 ALA A CA 1
ATOM 828 C C . ALA A 1 100 ? -15.475 3.631 -4.690 1.00 85.56 100 ALA A C 1
ATOM 830 O O . ALA A 1 100 ? -15.692 4.280 -3.672 1.00 85.56 100 ALA A O 1
ATOM 831 N N . ASN A 1 101 ? -15.784 2.335 -4.790 1.00 86.81 101 ASN A N 1
ATOM 832 C CA . ASN A 1 101 ? -16.324 1.560 -3.670 1.00 86.81 101 ASN A CA 1
ATOM 833 C C . ASN A 1 101 ? -15.260 1.342 -2.594 1.00 86.81 101 ASN A C 1
ATOM 835 O O . ASN A 1 101 ? -15.564 1.456 -1.409 1.00 86.81 101 ASN A O 1
ATOM 839 N N . MET A 1 102 ? -14.010 1.087 -2.996 1.00 88.81 102 MET A N 1
ATOM 840 C CA . MET A 1 102 ? -12.874 1.078 -2.075 1.00 88.81 102 MET A CA 1
ATOM 841 C C . MET A 1 102 ? -12.797 2.416 -1.328 1.00 88.81 102 MET A C 1
ATOM 843 O O . MET A 1 102 ? -12.914 2.423 -0.105 1.00 88.81 102 MET A O 1
ATOM 847 N N . LEU A 1 103 ? -12.753 3.550 -2.032 1.00 90.44 103 LEU A N 1
ATOM 848 C CA . LEU A 1 103 ? -12.698 4.876 -1.407 1.00 90.44 103 LEU A CA 1
ATOM 849 C C . LEU A 1 103 ? -13.884 5.147 -0.475 1.00 90.44 103 LEU A C 1
ATOM 851 O O . LEU A 1 103 ? -13.699 5.692 0.611 1.00 90.44 103 LEU A O 1
ATOM 855 N N . ASP A 1 104 ? -15.103 4.800 -0.885 1.00 90.31 104 ASP A N 1
ATOM 856 C CA . ASP A 1 104 ? -16.300 5.060 -0.086 1.00 90.31 104 ASP A CA 1
ATOM 857 C C . ASP A 1 104 ? -16.275 4.295 1.247 1.00 90.31 104 ASP A C 1
ATOM 859 O O . ASP A 1 104 ? -16.630 4.884 2.266 1.00 90.31 104 ASP A O 1
ATOM 863 N N . ARG A 1 105 ? -15.756 3.057 1.283 1.00 90.62 105 ARG A N 1
ATOM 864 C CA . ARG A 1 105 ? -15.590 2.273 2.525 1.00 90.62 105 ARG A CA 1
ATOM 865 C C . ARG A 1 105 ? -14.601 2.900 3.504 1.00 90.62 105 ARG A C 1
ATOM 867 O O . ARG A 1 105 ? -14.898 2.985 4.690 1.00 90.62 105 ARG A O 1
ATOM 874 N N . HIS A 1 106 ? -13.479 3.421 3.009 1.00 93.06 106 HIS A N 1
ATOM 875 C CA . HIS A 1 106 ? -12.487 4.127 3.836 1.00 93.06 106 HIS A CA 1
ATOM 876 C C . HIS A 1 106 ? -12.999 5.464 4.373 1.00 93.06 106 HIS A C 1
ATOM 878 O O . HIS A 1 106 ? -12.420 6.038 5.291 1.00 93.06 106 HIS A O 1
ATOM 884 N N . LYS A 1 107 ? -14.077 5.984 3.781 1.00 92.75 107 LYS A N 1
ATOM 885 C CA . LYS A 1 107 ? -14.700 7.237 4.191 1.00 92.75 107 LYS A CA 1
ATOM 886 C C . LYS A 1 107 ? -15.971 7.033 4.998 1.00 92.75 107 LYS A C 1
ATOM 888 O O . LYS A 1 107 ? -16.488 8.045 5.468 1.00 92.75 107 LYS A O 1
ATOM 893 N N . LEU A 1 108 ? -16.512 5.820 5.137 1.00 91.88 108 LEU A N 1
ATOM 894 C CA . LEU A 1 108 ? -17.730 5.573 5.919 1.00 91.88 108 LEU A CA 1
ATOM 895 C C . LEU A 1 108 ? -17.579 6.164 7.323 1.00 91.88 108 LEU A C 1
ATOM 897 O O . LEU A 1 108 ? -16.511 6.079 7.906 1.00 91.88 108 LEU A O 1
ATOM 901 N N . GLY A 1 109 ? -18.604 6.853 7.824 1.00 91.31 109 GLY A N 1
ATOM 902 C CA . GLY A 1 109 ? -18.591 7.498 9.141 1.00 91.31 109 GLY A CA 1
ATOM 903 C C . GLY A 1 109 ? -17.758 8.787 9.229 1.00 91.31 109 GLY A C 1
ATOM 904 O O . GLY A 1 109 ? -18.062 9.660 10.043 1.00 91.31 109 GLY A O 1
ATOM 905 N N . LEU A 1 110 ? -16.786 9.013 8.337 1.00 93.50 110 LEU A N 1
ATOM 906 C CA . LEU A 1 110 ? -15.927 10.201 8.393 1.00 93.50 110 LEU A CA 1
ATOM 907 C C . LEU A 1 110 ? -16.683 11.494 8.065 1.00 93.50 110 LEU A C 1
ATOM 909 O O . LEU A 1 110 ? -17.482 11.553 7.121 1.00 93.50 110 LEU A O 1
ATOM 913 N N . ARG A 1 111 ? -16.388 12.550 8.830 1.00 93.31 111 ARG A N 1
ATOM 914 C CA . ARG A 1 111 ? -16.916 13.919 8.696 1.00 93.31 111 ARG A CA 1
ATOM 915 C C . ARG A 1 111 ? -15.823 14.941 8.968 1.00 93.31 111 ARG A C 1
ATOM 917 O O . ARG A 1 111 ? -14.739 14.613 9.451 1.00 93.31 111 ARG A O 1
ATOM 924 N N . GLY A 1 112 ? -16.114 16.209 8.690 1.00 94.31 112 GLY A N 1
ATOM 925 C CA . GLY A 1 112 ? -15.240 17.310 9.077 1.00 94.31 112 GLY A CA 1
ATOM 926 C C . GLY A 1 112 ? -13.836 17.126 8.505 1.00 94.31 112 GLY A C 1
ATOM 927 O O . GLY A 1 112 ? -13.666 16.670 7.377 1.00 94.31 112 GLY A O 1
ATOM 928 N N . LYS A 1 113 ? -12.822 17.477 9.284 1.00 94.62 113 LYS A N 1
ATOM 929 C CA . LYS A 1 113 ? -11.418 17.401 8.875 1.00 94.62 113 LYS A CA 1
ATOM 930 C C . LYS A 1 113 ? -10.945 15.991 8.486 1.00 94.62 113 LYS A C 1
ATOM 932 O O . LYS A 1 113 ? -10.235 15.884 7.493 1.00 94.62 113 LYS A O 1
ATOM 937 N N . GLN A 1 114 ? -11.423 14.940 9.159 1.00 93.38 114 GLN A N 1
ATOM 938 C CA . GLN A 1 114 ? -11.008 13.556 8.894 1.00 93.38 114 GLN A CA 1
ATOM 939 C C . GLN A 1 114 ? -11.374 13.104 7.481 1.00 93.38 114 GLN A C 1
ATOM 941 O O . GLN A 1 114 ? -10.549 12.545 6.758 1.00 93.38 114 GLN A O 1
ATOM 946 N N . LEU A 1 115 ? -12.579 13.470 7.032 1.00 95.31 115 LEU A N 1
ATOM 947 C CA . LEU A 1 115 ? -13.006 13.246 5.651 1.00 95.31 115 LEU A CA 1
ATOM 948 C C . LEU A 1 115 ? -12.075 13.941 4.644 1.00 95.31 115 LEU A C 1
ATOM 950 O O . LEU A 1 115 ? -11.815 13.402 3.574 1.00 95.31 115 LEU A O 1
ATOM 954 N N . ARG A 1 116 ? -11.573 15.140 4.967 1.00 95.50 116 ARG A N 1
ATOM 955 C CA . ARG A 1 116 ? -10.726 15.920 4.053 1.00 95.50 116 ARG A CA 1
ATOM 956 C C . ARG A 1 116 ? -9.309 15.367 3.988 1.00 95.50 116 ARG A C 1
ATOM 958 O O . ARG A 1 116 ? -8.761 15.318 2.897 1.00 95.50 116 ARG A O 1
ATOM 965 N N . TYR A 1 117 ? -8.733 14.958 5.117 1.00 95.62 117 TYR A N 1
ATOM 966 C CA . TYR A 1 117 ? -7.404 14.336 5.143 1.00 95.62 117 TYR A CA 1
ATOM 967 C C . TYR A 1 117 ? -7.399 13.071 4.289 1.00 95.62 117 TYR A C 1
ATOM 969 O O . TYR A 1 117 ? -6.666 12.991 3.307 1.00 95.62 117 TYR A O 1
ATOM 977 N N . THR A 1 118 ? -8.336 12.171 4.590 1.00 94.94 118 THR A N 1
ATOM 978 C CA . THR A 1 118 ? -8.528 10.896 3.894 1.00 94.94 118 THR A CA 1
ATOM 979 C C . THR A 1 118 ? -8.726 11.098 2.392 1.00 94.94 118 THR A C 1
ATOM 981 O O . THR A 1 118 ? -8.061 10.469 1.574 1.00 94.94 118 THR A O 1
ATOM 984 N N . GLN A 1 119 ? -9.605 12.026 2.000 1.00 93.88 119 GLN A N 1
ATOM 985 C CA . GLN A 1 119 ? -9.904 12.274 0.591 1.00 93.88 119 GLN A CA 1
ATOM 986 C C . GLN A 1 119 ? -8.711 12.834 -0.196 1.00 93.88 119 GLN A C 1
ATOM 988 O O . GLN A 1 119 ? -8.566 12.503 -1.372 1.00 93.88 119 GLN A O 1
ATOM 993 N N . GLU A 1 120 ? -7.885 13.694 0.403 1.00 94.31 120 GLU A N 1
ATOM 994 C CA . GLU A 1 120 ? -6.718 14.263 -0.281 1.00 94.31 120 GLU A CA 1
ATOM 995 C C . GLU A 1 120 ? -5.564 13.253 -0.370 1.00 94.31 120 GLU A C 1
ATOM 997 O O . GLU A 1 120 ? -4.956 13.161 -1.437 1.00 94.31 120 GLU A O 1
ATOM 1002 N N . GLN A 1 121 ? -5.330 12.439 0.671 1.00 93.38 121 GLN A N 1
ATOM 1003 C CA . GLN A 1 121 ? -4.345 11.346 0.630 1.00 93.38 121 GLN A CA 1
ATOM 1004 C C . GLN A 1 121 ? -4.688 10.332 -0.464 1.00 93.38 121 GLN A C 1
ATOM 1006 O O . GLN A 1 121 ? -3.891 10.102 -1.374 1.00 93.38 121 GLN A O 1
ATOM 1011 N N . PHE A 1 122 ? -5.917 9.807 -0.457 1.00 93.38 122 PHE A N 1
ATOM 1012 C CA . PHE A 1 122 ? -6.345 8.859 -1.484 1.00 93.38 122 PHE A CA 1
ATOM 1013 C C . PHE A 1 122 ? -6.420 9.475 -2.881 1.00 93.38 122 PHE A C 1
ATOM 1015 O O . PHE A 1 122 ? -6.241 8.770 -3.870 1.00 93.38 122 PHE A O 1
ATOM 1022 N N . TYR A 1 123 ? -6.668 10.783 -3.005 1.00 93.19 123 TYR A N 1
ATOM 1023 C CA . TYR A 1 123 ? -6.611 11.426 -4.315 1.00 93.19 123 TYR A CA 1
ATOM 1024 C C . TYR A 1 123 ? -5.188 11.434 -4.885 1.00 93.19 123 TYR A C 1
ATOM 1026 O O . TYR A 1 123 ? -5.035 11.248 -6.088 1.00 93.19 123 TYR A O 1
ATOM 1034 N N . GLY A 1 124 ? -4.164 11.630 -4.045 1.00 92.81 124 GLY A N 1
ATOM 1035 C CA . GLY A 1 124 ? -2.761 11.478 -4.446 1.00 92.81 124 GLY A CA 1
ATOM 1036 C C . GLY A 1 124 ? -2.469 10.068 -4.956 1.00 92.81 124 GLY A C 1
ATOM 1037 O O . GLY A 1 124 ? -1.974 9.914 -6.069 1.00 92.81 124 GLY A O 1
ATOM 1038 N N . VAL A 1 125 ? -2.884 9.060 -4.187 1.00 92.62 125 VAL A N 1
ATOM 1039 C CA . VAL A 1 125 ? -2.735 7.640 -4.537 1.00 92.62 125 VAL A CA 1
ATOM 1040 C C . VAL A 1 125 ? -3.400 7.309 -5.877 1.00 92.62 125 VAL A C 1
ATOM 1042 O O . VAL A 1 125 ? -2.742 6.862 -6.812 1.00 92.62 125 VAL A O 1
ATOM 1045 N N . VAL A 1 126 ? -4.696 7.603 -6.020 1.00 92.50 126 VAL A N 1
ATOM 1046 C CA . VAL A 1 126 ? -5.449 7.274 -7.240 1.00 92.50 126 VAL A CA 1
ATOM 1047 C C . VAL A 1 126 ? -4.916 8.034 -8.455 1.00 92.50 126 VAL A C 1
ATOM 1049 O O . VAL A 1 126 ? -4.909 7.490 -9.556 1.00 92.50 126 VAL A O 1
ATOM 1052 N N . HIS A 1 127 ? -4.457 9.276 -8.280 1.00 93.69 127 HIS A N 1
ATOM 1053 C CA . HIS A 1 127 ? -3.828 10.034 -9.361 1.00 93.69 127 HIS A CA 1
ATOM 1054 C C . HIS A 1 127 ? -2.596 9.303 -9.906 1.00 93.69 127 HIS A C 1
ATOM 1056 O O . HIS A 1 127 ? -2.512 9.075 -11.114 1.00 93.69 127 HIS A O 1
ATOM 1062 N N . ASN A 1 128 ? -1.683 8.895 -9.021 1.00 93.62 128 ASN A N 1
ATOM 1063 C CA . ASN A 1 128 ? -0.488 8.151 -9.397 1.00 93.62 128 ASN A CA 1
ATOM 1064 C C . ASN A 1 128 ? -0.838 6.820 -10.082 1.00 93.62 128 ASN A C 1
ATOM 1066 O O . ASN A 1 128 ? -0.360 6.556 -11.186 1.00 93.62 128 ASN A O 1
ATOM 1070 N N . SER A 1 129 ? -1.749 6.029 -9.502 1.00 92.88 129 SER A N 1
ATOM 1071 C CA . SER A 1 129 ? -2.162 4.750 -10.090 1.00 92.88 129 SER A CA 1
ATOM 1072 C C . SER A 1 129 ? -2.746 4.923 -11.496 1.00 92.88 129 SER A C 1
ATOM 1074 O O . SER A 1 129 ? -2.432 4.153 -12.400 1.00 92.88 129 SER A O 1
ATOM 1076 N N . VAL A 1 130 ? -3.561 5.958 -11.730 1.00 93.69 130 VAL A N 1
ATOM 1077 C CA . VAL A 1 130 ? -4.119 6.249 -13.064 1.00 93.69 130 VAL A CA 1
ATOM 1078 C C . VAL A 1 130 ? -3.022 6.575 -14.077 1.00 93.69 130 VAL A C 1
ATOM 1080 O O . VAL A 1 130 ? -3.102 6.122 -15.223 1.00 93.69 130 VAL A O 1
ATOM 1083 N N . ASP A 1 131 ? -1.990 7.311 -13.667 1.00 94.19 131 ASP A N 1
ATOM 1084 C CA . ASP A 1 131 ? -0.848 7.628 -14.525 1.00 94.19 131 ASP A CA 1
ATOM 1085 C C . ASP A 1 131 ? -0.018 6.385 -14.851 1.00 94.19 131 ASP A C 1
ATOM 1087 O O . ASP A 1 131 ? 0.380 6.196 -16.004 1.00 94.19 131 ASP A O 1
ATOM 1091 N N . VAL A 1 132 ? 0.195 5.500 -13.875 1.00 94.06 132 VAL A N 1
ATOM 1092 C CA . VAL A 1 132 ? 0.876 4.214 -14.081 1.00 94.06 132 VAL A CA 1
ATOM 1093 C C . VAL A 1 132 ? 0.084 3.324 -15.044 1.00 94.06 132 VAL A C 1
ATOM 1095 O O . VAL A 1 132 ? 0.643 2.848 -16.034 1.00 94.06 132 VAL A O 1
ATOM 1098 N N . ILE A 1 133 ? -1.232 3.177 -14.857 1.00 95.12 133 ILE A N 1
ATOM 1099 C CA . ILE A 1 133 ? -2.085 2.406 -15.779 1.00 95.12 133 ILE A CA 1
ATOM 1100 C C . ILE A 1 133 ? -2.069 3.006 -17.190 1.00 95.12 133 ILE A C 1
ATOM 1102 O O . ILE A 1 133 ? -1.976 2.273 -18.179 1.00 95.12 133 ILE A O 1
ATOM 1106 N N . ALA A 1 134 ? -2.098 4.334 -17.320 1.00 95.00 134 ALA A N 1
ATOM 1107 C CA . ALA A 1 134 ? -1.966 4.989 -18.619 1.00 95.00 134 ALA A CA 1
ATOM 1108 C C . ALA A 1 134 ? -0.615 4.669 -19.278 1.00 95.00 134 ALA A C 1
ATOM 1110 O O . ALA A 1 134 ? -0.567 4.345 -20.469 1.00 95.00 134 ALA A O 1
ATOM 1111 N N . LYS A 1 135 ? 0.478 4.698 -18.503 1.00 95.31 135 LYS A N 1
ATOM 1112 C CA . LYS A 1 135 ? 1.817 4.330 -18.978 1.00 95.31 135 LYS A CA 1
ATOM 1113 C C . LYS A 1 135 ? 1.887 2.873 -19.441 1.00 95.31 135 LYS A C 1
ATOM 1115 O O . LYS A 1 135 ? 2.516 2.634 -20.476 1.00 95.31 135 LYS A O 1
ATOM 1120 N N . ILE A 1 136 ? 1.239 1.946 -18.730 1.00 95.75 136 ILE A N 1
ATOM 1121 C CA . ILE A 1 136 ? 1.129 0.530 -19.113 1.00 95.75 136 ILE A CA 1
ATOM 1122 C C . ILE A 1 136 ? 0.393 0.409 -20.449 1.00 95.75 136 ILE A C 1
ATOM 1124 O O . ILE A 1 136 ? 0.943 -0.140 -21.400 1.00 95.75 136 ILE A O 1
ATOM 1128 N N . ILE A 1 137 ? -0.798 1.001 -20.574 1.00 95.12 137 ILE A N 1
ATOM 1129 C CA . ILE A 1 137 ? -1.615 0.937 -21.798 1.00 95.12 137 ILE A CA 1
ATOM 1130 C C . ILE A 1 137 ? -0.867 1.501 -23.019 1.00 95.12 137 ILE A C 1
ATOM 1132 O O . ILE A 1 137 ? -0.963 0.953 -24.122 1.00 95.12 137 ILE A O 1
ATOM 1136 N N . GLU A 1 138 ? -0.096 2.577 -22.841 1.00 94.31 138 GLU A N 1
ATOM 1137 C CA . GLU A 1 138 ? 0.712 3.173 -23.913 1.00 94.31 138 GLU A CA 1
ATOM 1138 C C . GLU A 1 138 ? 1.858 2.280 -24.400 1.00 94.31 138 GLU A C 1
ATOM 1140 O O . GLU A 1 138 ? 2.243 2.353 -25.572 1.00 94.31 138 GLU A O 1
ATOM 1145 N N . ARG A 1 139 ? 2.434 1.480 -23.501 1.00 95.19 139 ARG A N 1
ATOM 1146 C CA . ARG A 1 139 ? 3.670 0.728 -23.743 1.00 95.19 139 ARG A CA 1
ATOM 1147 C C . ARG A 1 139 ? 3.415 -0.714 -24.112 1.00 95.19 139 ARG A C 1
ATOM 1149 O O . ARG A 1 139 ? 4.130 -1.229 -24.962 1.00 95.19 139 ARG A O 1
ATOM 1156 N N . ASP A 1 140 ? 2.421 -1.341 -23.507 1.00 96.00 140 ASP A N 1
ATOM 1157 C CA . ASP A 1 140 ? 2.278 -2.788 -23.492 1.00 96.00 140 ASP A CA 1
ATOM 1158 C C . ASP A 1 140 ? 2.214 -3.397 -24.900 1.00 96.00 140 ASP A C 1
ATOM 1160 O O . ASP A 1 140 ? 1.396 -3.001 -25.744 1.00 96.00 140 ASP A O 1
ATOM 1164 N N . GLU A 1 141 ? 3.102 -4.357 -25.151 1.00 93.94 141 GLU A N 1
ATOM 1165 C CA . GLU A 1 141 ? 3.182 -5.104 -26.402 1.00 93.94 141 GLU A CA 1
ATOM 1166 C C . GLU A 1 141 ? 1.915 -5.919 -26.683 1.00 93.94 141 GLU A C 1
ATOM 1168 O O . GLU A 1 141 ? 1.507 -6.025 -27.838 1.00 93.94 141 GLU A O 1
ATOM 1173 N N . ASN A 1 142 ? 1.231 -6.406 -25.645 1.00 93.44 142 ASN A N 1
ATOM 1174 C CA . ASN A 1 142 ? 0.014 -7.204 -25.799 1.00 93.44 142 ASN A CA 1
ATOM 1175 C C . ASN A 1 142 ? -1.191 -6.373 -26.278 1.00 93.44 142 ASN A C 1
ATOM 1177 O O . ASN A 1 142 ? -2.113 -6.891 -26.915 1.00 93.44 142 ASN A O 1
ATOM 1181 N N . LEU A 1 143 ? -1.207 -5.069 -25.981 1.00 93.88 143 LEU A N 1
ATOM 1182 C CA . LEU A 1 143 ? -2.320 -4.169 -26.312 1.00 93.88 143 LEU A CA 1
ATOM 1183 C C . LEU A 1 143 ? -2.097 -3.431 -27.635 1.00 93.88 143 LEU A C 1
ATOM 1185 O O . LEU A 1 143 ? -3.044 -3.144 -28.390 1.00 93.88 143 LEU A O 1
ATOM 1189 N N . ASN A 1 144 ? -0.836 -3.131 -27.929 1.00 91.75 144 ASN A N 1
ATOM 1190 C CA . ASN A 1 144 ? -0.426 -2.348 -29.081 1.00 91.75 144 ASN A CA 1
ATOM 1191 C C . ASN A 1 144 ? -0.053 -3.236 -30.273 1.00 91.75 144 ASN A C 1
ATOM 1193 O O . ASN A 1 144 ? 0.339 -4.385 -30.134 1.00 91.75 144 ASN A O 1
ATOM 1197 N N . SER A 1 145 ? -0.188 -2.708 -31.494 1.00 85.19 145 SER A N 1
ATOM 1198 C CA . SER A 1 145 ? 0.306 -3.425 -32.678 1.00 85.19 145 SER A CA 1
ATOM 1199 C C . SER A 1 145 ? 1.831 -3.586 -32.594 1.00 85.19 145 SER A C 1
ATOM 1201 O O . SER A 1 145 ? 2.492 -2.612 -32.221 1.00 85.19 145 SER A O 1
ATOM 1203 N N . PRO A 1 146 ? 2.411 -4.723 -33.029 1.00 83.00 146 PRO A N 1
ATOM 1204 C CA . PRO A 1 146 ? 3.866 -4.892 -33.119 1.00 83.00 146 PRO A CA 1
ATOM 1205 C C . PRO A 1 146 ? 4.556 -3.790 -33.939 1.00 83.00 146 PRO A C 1
ATOM 1207 O O . PRO A 1 146 ? 5.696 -3.421 -33.678 1.00 83.00 146 PRO A O 1
ATOM 1210 N N . ASN A 1 147 ? 3.834 -3.191 -34.893 1.00 86.62 147 ASN A N 1
ATOM 1211 C CA . ASN A 1 147 ? 4.332 -2.101 -35.737 1.00 86.62 147 ASN A CA 1
ATOM 1212 C C . ASN A 1 147 ? 4.230 -0.708 -35.080 1.00 86.62 147 ASN A C 1
ATOM 1214 O O . ASN A 1 147 ? 4.579 0.297 -35.706 1.00 86.62 147 ASN A O 1
ATOM 1218 N N . ASN A 1 148 ? 3.734 -0.606 -33.841 1.00 91.50 148 ASN A N 1
ATOM 1219 C CA . ASN A 1 148 ? 3.636 0.663 -33.123 1.00 91.50 148 ASN A CA 1
ATOM 1220 C C . ASN A 1 148 ? 5.027 1.125 -32.654 1.00 91.50 148 ASN A C 1
ATOM 1222 O O . ASN A 1 148 ? 5.466 0.836 -31.540 1.00 91.50 148 ASN A O 1
ATOM 1226 N N . LYS A 1 149 ? 5.700 1.905 -33.509 1.00 93.44 149 LYS A N 1
ATOM 1227 C CA . LYS A 1 149 ? 7.039 2.458 -33.247 1.00 93.44 149 LYS A CA 1
ATOM 1228 C C . LYS A 1 149 ? 7.105 3.320 -31.982 1.00 93.44 149 LYS A C 1
ATOM 1230 O O . LYS A 1 149 ? 8.147 3.344 -31.334 1.00 93.44 149 LYS A O 1
ATOM 1235 N N . ARG A 1 150 ? 6.021 4.026 -31.622 1.00 93.31 150 ARG A N 1
ATOM 1236 C CA . ARG A 1 150 ? 5.981 4.849 -30.401 1.00 93.31 150 ARG A CA 1
ATOM 1237 C C . ARG A 1 150 ? 6.026 3.961 -29.162 1.00 93.31 150 ARG A C 1
ATOM 1239 O O . ARG A 1 150 ? 6.891 4.175 -28.321 1.00 93.31 150 ARG A O 1
ATOM 1246 N N . ALA A 1 151 ? 5.144 2.964 -29.083 1.00 94.12 151 ALA A N 1
ATOM 1247 C CA . ALA A 1 151 ? 5.113 2.026 -27.963 1.00 94.12 151 ALA A CA 1
ATOM 1248 C C . ALA A 1 151 ? 6.451 1.280 -27.833 1.00 94.12 151 ALA A C 1
ATOM 1250 O O . ALA A 1 151 ? 7.031 1.254 -26.754 1.00 94.12 151 ALA A O 1
ATOM 1251 N N . ALA A 1 152 ? 7.008 0.791 -28.948 1.00 94.88 152 ALA A N 1
ATOM 1252 C CA . ALA A 1 152 ? 8.313 0.128 -28.958 1.00 94.88 152 ALA A CA 1
ATOM 1253 C C . ALA A 1 152 ? 9.452 1.030 -28.442 1.00 94.88 152 ALA A C 1
ATOM 1255 O O . ALA A 1 152 ? 10.281 0.580 -27.656 1.00 94.88 152 ALA A O 1
ATOM 1256 N N . LYS A 1 153 ? 9.477 2.316 -28.828 1.00 95.38 153 LYS A N 1
ATOM 1257 C CA . LYS A 1 153 ? 10.481 3.280 -28.343 1.00 95.38 153 LYS A CA 1
ATOM 1258 C C . LYS A 1 153 ? 10.348 3.568 -26.846 1.00 95.38 153 LYS A C 1
ATOM 1260 O O . LYS A 1 153 ? 11.364 3.785 -26.197 1.00 95.38 153 LYS A O 1
ATOM 1265 N N . LEU A 1 154 ? 9.123 3.605 -26.318 1.00 96.25 154 LEU A N 1
ATOM 1266 C CA . LEU A 1 154 ? 8.885 3.770 -24.883 1.00 96.25 154 LEU A CA 1
ATOM 1267 C C . LEU A 1 154 ? 9.329 2.520 -24.110 1.00 96.25 154 LEU A C 1
ATOM 1269 O O . LEU A 1 154 ? 10.067 2.648 -23.138 1.00 96.25 154 LEU A O 1
ATOM 1273 N N . ARG A 1 155 ? 8.970 1.316 -24.585 1.00 95.94 155 ARG A N 1
ATOM 1274 C CA . ARG A 1 155 ? 9.403 0.047 -23.973 1.00 95.94 155 ARG A CA 1
ATOM 1275 C C . ARG A 1 155 ? 10.922 -0.082 -23.914 1.00 95.94 155 ARG A C 1
ATOM 1277 O O . ARG A 1 155 ? 11.453 -0.413 -22.867 1.00 95.94 155 ARG A O 1
ATOM 1284 N N . ALA A 1 156 ? 11.617 0.269 -24.998 1.00 96.19 156 ALA A N 1
ATOM 1285 C CA . ALA A 1 156 ? 13.080 0.214 -25.090 1.00 96.19 156 ALA A CA 1
ATOM 1286 C C . ALA A 1 156 ? 13.826 1.134 -24.100 1.00 96.19 156 ALA A C 1
ATOM 1288 O O . ALA A 1 156 ? 15.051 1.104 -24.042 1.00 96.19 156 ALA A O 1
ATOM 1289 N N . LYS A 1 157 ? 13.108 1.999 -23.377 1.00 96.62 157 LYS A N 1
ATOM 1290 C CA . LYS A 1 157 ? 13.649 2.900 -22.353 1.00 96.62 157 LYS A CA 1
ATOM 1291 C C . LYS A 1 157 ? 13.033 2.672 -20.975 1.00 96.62 157 LYS A C 1
ATOM 1293 O O . LYS A 1 157 ? 13.248 3.490 -20.090 1.00 96.62 157 LYS A O 1
ATOM 1298 N N . THR A 1 158 ? 12.216 1.632 -20.820 1.00 97.38 158 THR A N 1
ATOM 1299 C CA . THR A 1 158 ? 11.480 1.371 -19.584 1.00 97.38 158 THR A CA 1
ATOM 1300 C C . THR A 1 158 ? 12.120 0.202 -18.845 1.00 97.38 158 THR A C 1
ATOM 1302 O O . THR A 1 158 ? 12.190 -0.907 -19.382 1.00 97.38 158 THR A O 1
ATOM 1305 N N . VAL A 1 159 ? 12.548 0.449 -17.609 1.00 96.88 159 VAL A N 1
ATOM 1306 C CA . VAL A 1 159 ? 12.991 -0.580 -16.661 1.00 96.88 159 VAL A CA 1
ATOM 1307 C C . VAL A 1 159 ? 11.763 -1.128 -15.937 1.00 96.88 159 VAL A C 1
ATOM 1309 O O . VAL A 1 159 ? 10.983 -0.357 -15.379 1.00 96.88 159 VAL A O 1
ATOM 1312 N N . MET A 1 160 ? 11.556 -2.444 -15.969 1.00 95.62 160 MET A N 1
ATOM 1313 C CA . MET A 1 160 ? 10.488 -3.075 -15.192 1.00 95.62 160 MET A CA 1
ATOM 1314 C C . MET A 1 160 ? 11.016 -3.482 -13.826 1.00 95.62 160 MET A C 1
ATOM 1316 O O . MET A 1 160 ? 12.111 -4.037 -13.733 1.00 95.62 160 MET A O 1
ATOM 1320 N N . PHE A 1 161 ? 10.220 -3.223 -12.801 1.00 92.81 161 PHE A N 1
ATOM 1321 C CA . PHE A 1 161 ? 10.522 -3.567 -11.421 1.00 92.81 161 PHE A CA 1
ATOM 1322 C C . PHE A 1 161 ? 9.464 -4.505 -10.850 1.00 92.81 161 PHE A C 1
ATOM 1324 O O . PHE A 1 161 ? 8.300 -4.456 -11.252 1.00 92.81 161 PHE A O 1
ATOM 1331 N N . ASP A 1 162 ? 9.906 -5.340 -9.924 1.00 88.94 162 ASP A N 1
ATOM 1332 C CA . ASP A 1 162 ? 9.066 -6.014 -8.933 1.00 88.94 162 ASP A CA 1
ATOM 1333 C C . ASP A 1 162 ? 8.704 -5.066 -7.779 1.00 88.94 162 ASP A C 1
ATOM 1335 O O . ASP A 1 162 ? 9.426 -4.094 -7.524 1.00 88.94 162 ASP A O 1
ATOM 1339 N N . GLU A 1 163 ? 7.661 -5.404 -7.025 1.00 80.38 163 GLU A N 1
ATOM 1340 C CA . GLU A 1 163 ? 7.096 -4.625 -5.915 1.00 80.38 163 GLU A CA 1
ATOM 1341 C C . GLU A 1 163 ? 8.077 -4.383 -4.769 1.00 80.38 163 GLU A C 1
ATOM 1343 O O . GLU A 1 163 ? 8.030 -3.351 -4.090 1.00 80.38 163 GLU A O 1
ATOM 1348 N N . MET A 1 164 ? 9.031 -5.301 -4.586 1.00 80.25 164 MET A N 1
ATOM 1349 C CA . MET A 1 164 ? 9.991 -5.244 -3.487 1.00 80.25 164 MET A CA 1
ATOM 1350 C C . MET A 1 164 ? 11.382 -4.756 -3.898 1.00 80.25 164 MET A C 1
ATOM 1352 O O . MET A 1 164 ? 12.404 -5.311 -3.480 1.00 80.25 164 MET A O 1
ATOM 1356 N N . THR A 1 165 ? 11.464 -3.701 -4.707 1.00 86.38 165 THR A N 1
ATOM 1357 C CA . THR A 1 165 ? 12.734 -3.176 -5.243 1.00 86.38 165 THR A CA 1
ATOM 1358 C C . THR A 1 165 ? 12.951 -1.685 -4.934 1.00 86.38 165 THR A C 1
ATOM 1360 O O . THR A 1 165 ? 11.997 -0.945 -4.693 1.00 86.38 165 THR A O 1
ATOM 1363 N N . PRO A 1 166 ? 14.207 -1.191 -4.896 1.00 85.44 166 PRO A N 1
ATOM 1364 C CA . PRO A 1 166 ? 14.510 0.204 -4.608 1.00 85.44 166 PRO A CA 1
ATOM 1365 C C . PRO A 1 166 ? 14.347 1.042 -5.878 1.00 85.44 166 PRO A C 1
ATOM 1367 O O . PRO A 1 166 ? 15.322 1.505 -6.471 1.00 85.44 166 PRO A O 1
ATOM 1370 N N . SER A 1 167 ? 13.101 1.270 -6.285 1.00 88.56 167 SER A N 1
ATOM 1371 C CA . SER A 1 167 ? 12.756 2.043 -7.486 1.00 88.56 167 SER A CA 1
ATOM 1372 C C . SER A 1 167 ? 13.286 3.488 -7.459 1.00 88.56 167 SER A C 1
ATOM 1374 O O . SER A 1 167 ? 13.448 4.109 -8.509 1.00 88.56 167 SER A O 1
ATOM 1376 N N . ILE A 1 168 ? 13.673 4.003 -6.282 1.00 91.62 168 ILE A N 1
ATOM 1377 C CA . ILE A 1 168 ? 14.384 5.284 -6.120 1.00 91.62 168 ILE A CA 1
ATOM 1378 C C . ILE A 1 168 ? 15.700 5.345 -6.912 1.00 91.62 168 ILE A C 1
ATOM 1380 O O . ILE A 1 168 ? 16.111 6.432 -7.305 1.00 91.62 168 ILE A O 1
ATOM 1384 N N . ILE A 1 169 ? 16.331 4.204 -7.234 1.00 94.88 169 ILE A N 1
ATOM 1385 C CA . ILE A 1 169 ? 17.502 4.144 -8.131 1.00 94.88 169 ILE A CA 1
ATOM 1386 C C . ILE A 1 169 ? 17.219 4.884 -9.447 1.00 94.88 169 ILE A C 1
ATOM 1388 O O . ILE A 1 169 ? 18.103 5.521 -10.015 1.00 94.88 169 ILE A O 1
ATOM 1392 N N . MET A 1 170 ? 15.976 4.880 -9.925 1.00 95.94 170 MET A N 1
ATOM 1393 C CA . MET A 1 170 ? 15.611 5.550 -11.172 1.00 95.94 170 MET A CA 1
ATOM 1394 C C . MET A 1 170 ? 15.719 7.077 -11.114 1.00 95.94 170 MET A C 1
ATOM 1396 O O . MET A 1 170 ? 15.793 7.712 -12.165 1.00 95.94 170 MET A O 1
ATOM 1400 N N . ALA A 1 171 ? 15.814 7.674 -9.922 1.00 95.62 171 ALA A N 1
ATOM 1401 C CA . ALA A 1 171 ? 16.118 9.093 -9.748 1.00 95.62 171 ALA A CA 1
ATOM 1402 C C . ALA A 1 171 ? 17.455 9.502 -10.388 1.00 95.62 171 ALA A C 1
ATOM 1404 O O . ALA A 1 171 ? 17.575 10.614 -10.894 1.00 95.62 171 ALA A O 1
ATOM 1405 N N . GLY A 1 172 ? 18.440 8.597 -10.415 1.00 96.88 172 GLY A N 1
ATOM 1406 C CA . GLY A 1 172 ? 19.729 8.825 -11.070 1.00 96.88 172 GLY A CA 1
ATOM 1407 C C . GLY A 1 172 ? 19.736 8.550 -12.576 1.00 96.88 172 GLY A C 1
ATOM 1408 O O . GLY A 1 172 ? 20.784 8.657 -13.209 1.00 96.88 172 GLY A O 1
ATOM 1409 N N . PHE A 1 173 ? 18.598 8.190 -13.178 1.00 97.50 173 PHE A N 1
ATOM 1410 C CA . PHE A 1 173 ? 18.485 7.868 -14.603 1.00 97.50 173 PHE A CA 1
ATOM 1411 C C . PHE A 1 173 ? 17.352 8.658 -15.286 1.00 97.50 173 PHE A C 1
ATOM 1413 O O . PHE A 1 173 ? 16.413 8.057 -15.811 1.00 97.50 173 PHE A O 1
ATOM 1420 N N . PRO A 1 174 ? 17.441 10.000 -15.379 1.00 96.12 174 PRO A N 1
ATOM 1421 C CA . PRO A 1 174 ? 16.355 10.856 -15.886 1.00 96.12 174 PRO A CA 1
ATOM 1422 C C . PRO A 1 174 ? 15.974 10.605 -17.358 1.00 96.12 174 PRO A C 1
ATOM 1424 O O . PRO A 1 174 ? 14.937 11.065 -17.833 1.00 96.12 174 PRO A O 1
ATOM 1427 N N . MET A 1 175 ? 16.815 9.888 -18.108 1.00 95.69 175 MET A N 1
ATOM 1428 C CA . MET A 1 175 ? 16.586 9.532 -19.513 1.00 95.69 175 MET A CA 1
ATOM 1429 C C . MET A 1 175 ? 15.756 8.253 -19.704 1.00 95.69 175 MET A C 1
ATOM 1431 O O . MET A 1 175 ? 15.407 7.926 -20.848 1.00 95.69 175 MET A O 1
ATOM 1435 N N . LEU A 1 176 ? 15.491 7.525 -18.616 1.00 96.94 176 LEU A N 1
ATOM 1436 C CA . LEU A 1 176 ? 14.758 6.265 -18.589 1.00 96.94 176 LEU A CA 1
ATOM 1437 C C . LEU A 1 176 ? 13.403 6.439 -17.899 1.00 96.94 176 LEU A C 1
ATOM 1439 O O . LEU A 1 176 ? 13.216 7.303 -17.048 1.00 96.94 176 LEU A O 1
ATOM 1443 N N . ASP A 1 177 ? 12.467 5.577 -18.273 1.00 95.50 177 ASP A N 1
ATOM 1444 C CA . ASP A 1 177 ? 11.211 5.379 -17.562 1.00 95.50 177 ASP A CA 1
ATOM 1445 C C . ASP A 1 177 ? 11.310 4.112 -16.703 1.00 95.50 177 ASP A C 1
ATOM 1447 O O . ASP A 1 177 ? 12.147 3.236 -16.940 1.00 95.50 177 ASP A O 1
ATOM 1451 N N . TRP A 1 178 ? 10.403 3.969 -15.742 1.00 94.94 178 TRP A N 1
ATOM 1452 C CA . TRP A 1 178 ? 10.240 2.730 -14.995 1.00 94.94 178 TRP A CA 1
ATOM 1453 C C . TRP A 1 178 ? 8.777 2.451 -14.678 1.00 94.94 178 TRP A C 1
ATOM 1455 O O . TRP A 1 178 ? 7.954 3.374 -14.637 1.00 94.94 178 TRP A O 1
ATOM 1465 N N . ILE A 1 179 ? 8.457 1.168 -14.523 1.00 94.56 179 ILE A N 1
ATOM 1466 C CA . ILE A 1 179 ? 7.128 0.687 -14.145 1.00 94.56 179 ILE A CA 1
ATOM 1467 C C . ILE A 1 179 ? 7.291 -0.526 -13.238 1.00 94.56 179 ILE A C 1
ATOM 1469 O O . ILE A 1 179 ? 7.972 -1.485 -13.602 1.00 94.56 179 ILE A O 1
ATOM 1473 N N . ASP A 1 180 ? 6.616 -0.483 -12.099 1.00 91.88 180 ASP A N 1
ATOM 1474 C CA . ASP A 1 180 ? 6.389 -1.651 -11.264 1.00 91.88 180 ASP A CA 1
ATOM 1475 C C . ASP A 1 180 ? 5.296 -2.531 -11.882 1.00 91.88 180 ASP A C 1
ATOM 1477 O O . ASP A 1 180 ? 4.152 -2.095 -12.082 1.00 91.88 180 ASP A O 1
ATOM 1481 N N . ILE A 1 181 ? 5.668 -3.753 -12.247 1.00 91.62 181 ILE A N 1
ATOM 1482 C CA . ILE A 1 181 ? 4.772 -4.685 -12.926 1.00 91.62 181 ILE A CA 1
ATOM 1483 C C . ILE A 1 181 ? 4.062 -5.639 -11.971 1.00 91.62 181 ILE A C 1
ATOM 1485 O O . ILE A 1 181 ? 3.144 -6.300 -12.439 1.00 91.62 181 ILE A O 1
ATOM 1489 N N . ALA A 1 182 ? 4.429 -5.702 -10.690 1.00 89.12 182 ALA A N 1
ATOM 1490 C CA . ALA A 1 182 ? 3.780 -6.544 -9.683 1.00 89.12 182 ALA A CA 1
ATOM 1491 C C . ALA A 1 182 ? 2.679 -5.783 -8.934 1.00 89.12 182 ALA A C 1
ATOM 1493 O O . ALA A 1 182 ? 1.564 -6.297 -8.781 1.00 89.12 182 ALA A O 1
ATOM 1494 N N . MET A 1 183 ? 2.916 -4.506 -8.617 1.00 90.62 183 MET A N 1
ATOM 1495 C CA . MET A 1 183 ? 1.933 -3.660 -7.937 1.00 90.62 183 MET A CA 1
ATOM 1496 C C . MET A 1 183 ? 0.625 -3.544 -8.729 1.00 90.62 183 MET A C 1
ATOM 1498 O O . MET A 1 183 ? -0.460 -3.732 -8.182 1.00 90.62 183 MET A O 1
ATOM 1502 N N . SER A 1 184 ? 0.697 -3.269 -10.037 1.00 91.88 184 SER A N 1
ATOM 1503 C CA . SER A 1 184 ? -0.511 -2.997 -10.840 1.00 91.88 184 SER A CA 1
ATOM 1504 C C . SER A 1 184 ? -1.417 -4.228 -11.068 1.00 91.88 184 SER A C 1
ATOM 1506 O O . SER A 1 184 ? -2.637 -4.086 -11.027 1.00 91.88 184 SER A O 1
ATOM 1508 N N . PRO A 1 185 ? -0.889 -5.436 -11.340 1.00 92.62 185 PRO A N 1
ATOM 1509 C CA . PRO A 1 185 ? -1.720 -6.619 -11.577 1.00 92.62 185 PRO A CA 1
ATOM 1510 C C . PRO A 1 185 ? -2.112 -7.393 -10.316 1.00 92.62 185 PRO A C 1
ATOM 1512 O O . PRO A 1 185 ? -3.132 -8.083 -10.361 1.00 92.62 185 PRO A O 1
ATOM 1515 N N . VAL A 1 186 ? -1.325 -7.310 -9.232 1.00 92.81 186 VAL A N 1
ATOM 1516 C CA . VAL A 1 186 ? -1.486 -8.175 -8.047 1.00 92.81 186 VAL A CA 1
ATOM 1517 C C . VAL A 1 186 ? -1.783 -7.381 -6.775 1.00 92.81 186 VAL A C 1
ATOM 1519 O O . VAL A 1 186 ? -2.867 -7.557 -6.214 1.00 92.81 186 VAL A O 1
ATOM 1522 N N . CYS A 1 187 ? -0.886 -6.497 -6.325 1.00 90.56 187 CYS A N 1
ATOM 1523 C CA . CYS A 1 187 ? -1.055 -5.816 -5.032 1.00 90.56 187 CYS A CA 1
ATOM 1524 C C . CYS A 1 187 ? -2.285 -4.900 -5.018 1.00 90.56 187 CYS A C 1
ATOM 1526 O O . CYS A 1 187 ? -3.257 -5.153 -4.303 1.00 90.56 187 CYS A O 1
ATOM 1528 N N . LEU A 1 188 ? -2.305 -3.907 -5.913 1.00 91.31 188 LEU A N 1
ATOM 1529 C CA . LEU A 1 188 ? -3.363 -2.897 -5.951 1.00 91.31 188 LEU A CA 1
ATOM 1530 C C . LEU A 1 188 ? -4.755 -3.497 -6.217 1.00 91.31 188 LEU A C 1
ATOM 1532 O O . LEU A 1 188 ? -5.721 -3.087 -5.569 1.00 91.31 188 LEU A O 1
ATOM 1536 N N . PRO A 1 189 ? -4.925 -4.466 -7.142 1.00 92.75 189 PRO A N 1
ATOM 1537 C CA . PRO A 1 189 ? -6.216 -5.117 -7.321 1.00 92.75 189 PRO A CA 1
ATOM 1538 C C . PRO A 1 189 ? -6.692 -5.872 -6.079 1.00 92.75 189 PRO A C 1
ATOM 1540 O O . PRO A 1 189 ? -7.893 -5.842 -5.817 1.00 92.75 189 PRO A O 1
ATOM 1543 N N . GLY A 1 190 ? -5.787 -6.507 -5.325 1.00 91.12 190 GLY A N 1
ATOM 1544 C CA . GLY A 1 190 ? -6.111 -7.223 -4.087 1.00 91.12 190 GLY A CA 1
ATOM 1545 C C . GLY A 1 190 ? -6.618 -6.308 -2.972 1.00 91.12 190 GLY A C 1
ATOM 1546 O O . GLY A 1 190 ? -7.525 -6.685 -2.231 1.00 91.12 190 GLY A O 1
ATOM 1547 N N . GLU A 1 191 ? -6.112 -5.078 -2.914 1.00 91.31 191 GLU A N 1
ATOM 1548 C CA . GLU A 1 191 ? -6.587 -4.046 -1.987 1.00 91.31 191 GLU A CA 1
ATOM 1549 C C . GLU A 1 191 ? -7.944 -3.443 -2.372 1.00 91.31 191 GLU A C 1
ATOM 1551 O O . GLU A 1 191 ? -8.756 -3.048 -1.527 1.00 91.31 191 GLU A O 1
ATOM 1556 N N . VAL A 1 192 ? -8.204 -3.350 -3.675 1.00 90.94 192 VAL A N 1
ATOM 1557 C CA . VAL A 1 192 ? -9.406 -2.711 -4.215 1.00 90.94 192 VAL A CA 1
ATOM 1558 C C . VAL A 1 192 ? -10.597 -3.675 -4.269 1.00 90.94 192 VAL A C 1
ATOM 1560 O O . VAL A 1 192 ? -11.724 -3.265 -3.969 1.00 90.94 192 VAL A O 1
ATOM 1563 N N . ASP A 1 193 ? -10.362 -4.938 -4.630 1.00 91.19 193 ASP A N 1
ATOM 1564 C CA . ASP A 1 193 ? -11.351 -6.019 -4.691 1.00 91.19 193 ASP A CA 1
ATOM 1565 C C . ASP A 1 193 ? -10.781 -7.282 -4.036 1.00 91.19 193 ASP A C 1
ATOM 1567 O O . ASP A 1 193 ? -9.886 -7.925 -4.584 1.00 91.19 193 ASP A O 1
ATOM 1571 N N . GLN A 1 194 ? -11.375 -7.703 -2.913 1.00 91.38 194 GLN A N 1
ATOM 1572 C CA . GLN A 1 194 ? -10.939 -8.911 -2.190 1.00 91.38 194 GLN A CA 1
ATOM 1573 C C . GLN A 1 194 ? -10.904 -10.184 -3.046 1.00 91.38 194 GLN A C 1
ATOM 1575 O O . GLN A 1 194 ? -10.259 -11.156 -2.674 1.00 91.38 194 GLN A O 1
ATOM 1580 N N . ASN A 1 195 ? -11.613 -10.220 -4.176 1.00 91.56 195 ASN A N 1
ATOM 1581 C CA . ASN A 1 195 ? -11.675 -11.399 -5.034 1.00 91.56 195 ASN A CA 1
ATOM 1582 C C . ASN A 1 195 ? -10.673 -11.368 -6.197 1.00 91.56 195 ASN A C 1
ATOM 1584 O O . ASN A 1 195 ? -10.648 -12.318 -6.982 1.00 91.56 195 ASN A O 1
ATOM 1588 N N . ALA A 1 196 ? -9.889 -10.295 -6.349 1.00 92.44 196 ALA A N 1
ATOM 1589 C CA . ALA A 1 196 ? -9.036 -10.088 -7.518 1.00 92.44 196 ALA A CA 1
ATOM 1590 C C . ALA A 1 196 ? -7.980 -11.192 -7.678 1.00 92.44 196 ALA A C 1
ATOM 1592 O O . ALA A 1 196 ? -7.794 -11.717 -8.776 1.00 92.44 196 ALA A O 1
ATOM 1593 N N . ASN A 1 197 ? -7.346 -11.589 -6.572 1.00 94.25 197 ASN A N 1
ATOM 1594 C CA . ASN A 1 197 ? -6.168 -12.457 -6.599 1.00 94.25 197 ASN A CA 1
ATOM 1595 C C . ASN A 1 197 ? -6.486 -13.955 -6.505 1.00 94.25 197 ASN A C 1
ATOM 1597 O O . ASN A 1 197 ? -5.643 -14.777 -6.862 1.00 94.25 197 ASN A O 1
ATOM 1601 N N . ILE A 1 198 ? -7.722 -14.323 -6.138 1.00 94.44 198 ILE A N 1
ATOM 1602 C CA . ILE A 1 198 ? -8.174 -15.721 -6.000 1.00 94.44 198 ILE A CA 1
ATOM 1603 C C . ILE A 1 198 ? -7.846 -16.550 -7.249 1.00 94.44 198 ILE A C 1
ATOM 1605 O O . ILE A 1 198 ? -7.389 -17.687 -7.153 1.00 94.44 198 ILE A O 1
ATOM 1609 N N . MET A 1 199 ? -8.062 -15.984 -8.442 1.00 94.62 199 MET A N 1
ATOM 1610 C CA . MET A 1 199 ? -7.824 -16.710 -9.691 1.00 94.62 199 MET A CA 1
ATOM 1611 C C . MET A 1 199 ? -6.345 -17.006 -9.957 1.00 94.62 199 MET A C 1
ATOM 1613 O O . MET A 1 199 ? -6.044 -18.008 -10.607 1.00 94.62 199 MET A O 1
ATOM 1617 N N . TYR A 1 200 ? -5.443 -16.150 -9.476 1.00 96.44 200 TYR A N 1
ATOM 1618 C CA . TYR A 1 200 ? -4.007 -16.336 -9.636 1.00 96.44 200 TYR A CA 1
ATOM 1619 C C . TYR A 1 200 ? -3.471 -17.325 -8.605 1.00 96.44 200 TYR A C 1
ATOM 1621 O O . TYR A 1 200 ? -2.752 -18.245 -8.988 1.00 96.44 200 TYR A O 1
ATOM 1629 N N . VAL A 1 201 ? -3.911 -17.228 -7.345 1.00 95.81 201 VAL A N 1
ATOM 1630 C CA . VAL A 1 201 ? -3.604 -18.232 -6.310 1.00 95.81 201 VAL A CA 1
ATOM 1631 C C . VAL A 1 201 ? -4.015 -19.631 -6.789 1.00 95.81 201 VAL A C 1
ATOM 1633 O O . VAL A 1 201 ? -3.187 -20.538 -6.850 1.00 95.81 201 VAL A O 1
ATOM 1636 N N . ASP A 1 202 ? -5.248 -19.779 -7.289 1.00 95.81 202 ASP A N 1
ATOM 1637 C CA . ASP A 1 202 ? -5.737 -21.030 -7.884 1.00 95.81 202 ASP A CA 1
ATOM 1638 C C . ASP A 1 202 ? -4.858 -21.535 -9.041 1.00 95.81 202 ASP A C 1
ATOM 1640 O O . ASP A 1 202 ? -4.701 -22.744 -9.232 1.00 95.81 202 ASP A O 1
ATOM 1644 N N . ALA A 1 203 ? -4.344 -20.633 -9.882 1.00 96.31 203 ALA A N 1
ATOM 1645 C CA . ALA A 1 203 ? -3.500 -21.007 -11.012 1.00 96.31 203 ALA A CA 1
ATOM 1646 C C . ALA A 1 203 ? -2.141 -21.547 -10.548 1.00 96.31 203 ALA A C 1
ATOM 1648 O O . ALA A 1 203 ? -1.673 -22.550 -11.095 1.00 96.31 203 ALA A O 1
ATOM 1649 N N . ALA A 1 204 ? -1.542 -20.927 -9.529 1.00 95.62 204 ALA A N 1
ATOM 1650 C CA . ALA A 1 204 ? -0.290 -21.382 -8.939 1.00 95.62 204 ALA A CA 1
ATOM 1651 C C . ALA A 1 204 ? -0.446 -22.744 -8.247 1.00 95.62 204 ALA A C 1
ATOM 1653 O O . ALA A 1 204 ? 0.319 -23.672 -8.528 1.00 95.62 204 ALA A O 1
ATOM 1654 N N . GLU A 1 205 ? -1.487 -22.913 -7.430 1.00 94.50 205 GLU A N 1
ATOM 1655 C CA . GLU A 1 205 ? -1.766 -24.176 -6.737 1.00 94.50 205 GLU A CA 1
ATOM 1656 C C . GLU A 1 205 ? -2.032 -25.331 -7.710 1.00 94.50 205 GLU A C 1
ATOM 1658 O O . GLU A 1 205 ? -1.506 -26.434 -7.551 1.00 94.50 205 GLU A O 1
ATOM 1663 N N . ARG A 1 206 ? -2.785 -25.084 -8.793 1.00 95.12 206 ARG A N 1
ATOM 1664 C CA . ARG A 1 206 ? -3.036 -26.097 -9.839 1.00 95.12 206 ARG A CA 1
ATOM 1665 C C . ARG A 1 206 ? -1.769 -26.546 -10.561 1.00 95.12 206 ARG A C 1
ATOM 1667 O O . ARG A 1 206 ? -1.738 -27.662 -11.078 1.00 95.12 206 ARG A O 1
ATOM 1674 N N . MET A 1 207 ? -0.752 -25.690 -10.620 1.00 92.31 207 MET A N 1
ATOM 1675 C CA . MET A 1 207 ? 0.559 -26.020 -11.182 1.00 92.31 207 MET A CA 1
ATOM 1676 C C . MET A 1 207 ? 1.483 -26.724 -10.178 1.00 92.31 207 MET A C 1
ATOM 1678 O O . MET A 1 207 ? 2.571 -27.154 -10.563 1.00 92.31 207 MET A O 1
ATOM 1682 N N . GLY A 1 208 ? 1.038 -26.904 -8.931 1.00 92.00 208 GLY A N 1
ATOM 1683 C CA . GLY A 1 208 ? 1.740 -27.652 -7.892 1.00 92.00 208 GLY A CA 1
ATOM 1684 C C . GLY A 1 208 ? 2.437 -26.790 -6.840 1.00 92.00 208 GLY A C 1
ATOM 1685 O O . GLY A 1 208 ? 3.200 -27.346 -6.051 1.00 92.00 208 GLY A O 1
ATOM 1686 N N . LEU A 1 209 ? 2.206 -25.469 -6.812 1.00 92.44 209 LEU A N 1
ATOM 1687 C CA . LEU A 1 209 ? 2.632 -24.645 -5.677 1.00 92.44 209 LEU A CA 1
ATOM 1688 C C . LEU A 1 209 ? 1.826 -25.049 -4.434 1.00 92.44 209 LEU A C 1
ATOM 1690 O O . LEU A 1 209 ? 0.628 -25.312 -4.524 1.00 92.44 209 LEU A O 1
ATOM 1694 N N . ALA A 1 210 ? 2.484 -25.154 -3.283 1.00 90.25 210 ALA A N 1
ATOM 1695 C CA . ALA A 1 210 ? 1.812 -25.559 -2.057 1.00 90.25 210 ALA A CA 1
ATOM 1696 C C . ALA A 1 210 ? 0.881 -24.446 -1.545 1.00 90.25 210 ALA A C 1
ATOM 1698 O O . ALA A 1 210 ? 1.237 -23.272 -1.586 1.00 90.25 210 ALA A O 1
ATOM 1699 N N . ALA A 1 211 ? -0.289 -24.830 -1.030 1.00 88.06 211 ALA A N 1
ATOM 1700 C CA . ALA A 1 211 ? -1.296 -23.895 -0.518 1.00 88.06 211 ALA A CA 1
ATOM 1701 C C . ALA A 1 211 ? -0.901 -23.221 0.816 1.00 88.06 211 ALA A C 1
ATOM 1703 O O . ALA A 1 211 ? -1.626 -22.370 1.309 1.00 88.06 211 ALA A O 1
ATOM 1704 N N . ASP A 1 212 ? 0.228 -23.606 1.427 1.00 88.12 212 ASP A N 1
ATOM 1705 C CA . ASP A 1 212 ? 0.790 -22.940 2.613 1.00 88.12 212 ASP A CA 1
ATOM 1706 C C . ASP A 1 212 ? 1.757 -21.794 2.255 1.00 88.12 212 ASP A C 1
ATOM 1708 O O . ASP A 1 212 ? 2.360 -21.184 3.143 1.00 88.12 212 ASP A O 1
ATOM 1712 N N . VAL A 1 213 ? 1.959 -21.524 0.960 1.00 90.19 213 VAL A N 1
ATOM 1713 C CA . VAL A 1 213 ? 2.719 -20.365 0.486 1.00 90.19 213 VAL A CA 1
ATOM 1714 C C . VAL A 1 213 ? 1.840 -19.122 0.589 1.00 90.19 213 VAL A C 1
ATOM 1716 O O . VAL A 1 213 ? 0.675 -19.142 0.207 1.00 90.19 213 VAL A O 1
ATOM 1719 N N . CYS A 1 214 ? 2.422 -18.018 1.066 1.00 92.12 214 CYS A N 1
ATOM 1720 C CA . CYS A 1 214 ? 1.748 -16.725 1.160 1.00 92.12 214 CYS A CA 1
ATOM 1721 C C . CYS A 1 214 ? 0.968 -16.386 -0.136 1.00 92.12 214 CYS A C 1
ATOM 1723 O O . CYS A 1 214 ? 1.522 -16.523 -1.236 1.00 92.12 214 CYS A O 1
ATOM 1725 N N . PRO A 1 215 ? -0.297 -15.934 -0.045 1.00 93.44 215 PRO A N 1
ATOM 1726 C CA . PRO A 1 215 ? -1.106 -15.643 -1.226 1.00 93.44 215 PRO A CA 1
ATOM 1727 C C . PRO A 1 215 ? -0.578 -14.523 -2.125 1.00 93.44 215 PRO A C 1
ATOM 1729 O O . PRO A 1 215 ? -0.902 -14.529 -3.307 1.00 93.44 215 PRO A O 1
ATOM 1732 N N . LEU A 1 216 ? 0.241 -13.594 -1.616 1.00 92.06 216 LEU A N 1
ATOM 1733 C CA . LEU A 1 216 ? 0.863 -12.546 -2.438 1.00 92.06 216 LEU A CA 1
ATOM 1734 C C . LEU A 1 216 ? 1.849 -13.130 -3.477 1.00 92.06 216 LEU A C 1
ATOM 1736 O O . LEU A 1 216 ? 1.530 -13.071 -4.666 1.00 92.06 216 LEU A O 1
ATOM 1740 N N . PRO A 1 217 ? 2.953 -13.803 -3.087 1.00 92.31 217 PRO A N 1
ATOM 1741 C CA . PRO A 1 217 ? 3.848 -14.441 -4.051 1.00 92.31 217 PRO A CA 1
ATOM 1742 C C . PRO A 1 217 ? 3.148 -15.554 -4.845 1.00 92.31 217 PRO A C 1
ATOM 1744 O O . PRO A 1 217 ? 3.464 -15.779 -6.012 1.00 92.31 217 PRO A O 1
ATOM 1747 N N . SER A 1 218 ? 2.154 -16.238 -4.265 1.00 94.50 218 SER A N 1
ATOM 1748 C CA . SER A 1 218 ? 1.343 -17.209 -5.015 1.00 94.50 218 SER A CA 1
ATOM 1749 C C . SER A 1 218 ? 0.538 -16.545 -6.135 1.00 94.50 218 SER A C 1
ATOM 1751 O O . SER A 1 218 ? 0.449 -17.094 -7.234 1.00 94.50 218 SER A O 1
ATOM 1753 N N . ALA A 1 219 ? -0.026 -15.359 -5.895 1.00 94.94 219 ALA A N 1
ATOM 1754 C CA . ALA A 1 219 ? -0.741 -14.597 -6.909 1.00 94.94 219 ALA A CA 1
ATOM 1755 C C . ALA A 1 219 ? 0.203 -14.033 -7.982 1.00 94.94 219 ALA A C 1
ATOM 1757 O O . ALA A 1 219 ? -0.153 -14.055 -9.157 1.00 94.94 219 ALA A O 1
ATOM 1758 N N . GLU A 1 220 ? 1.420 -13.616 -7.633 1.00 93.88 220 GLU A N 1
ATOM 1759 C CA . GLU A 1 220 ? 2.438 -13.209 -8.615 1.00 93.88 220 GLU A CA 1
ATOM 1760 C C . GLU A 1 220 ? 2.839 -14.364 -9.535 1.00 93.88 220 GLU A C 1
ATOM 1762 O O . GLU A 1 220 ? 2.741 -14.274 -10.763 1.00 93.88 220 GLU A O 1
ATOM 1767 N N . VAL A 1 221 ? 3.185 -15.514 -8.949 1.00 94.75 221 VAL A N 1
ATOM 1768 C CA . VAL A 1 221 ? 3.485 -16.738 -9.703 1.00 94.75 221 VAL A CA 1
ATOM 1769 C C . VAL A 1 221 ? 2.290 -17.143 -10.569 1.00 94.75 221 VAL A C 1
ATOM 1771 O O . VAL A 1 221 ? 2.453 -17.490 -11.741 1.00 94.75 221 VAL A O 1
ATOM 1774 N N . GLY A 1 222 ? 1.077 -17.061 -10.025 1.00 96.12 222 GLY A N 1
ATOM 1775 C CA . GLY A 1 222 ? -0.167 -17.322 -10.740 1.00 96.12 222 GLY A CA 1
ATOM 1776 C C . GLY A 1 222 ? -0.386 -16.398 -11.935 1.00 96.12 222 GLY A C 1
ATOM 1777 O O . GLY A 1 222 ? -0.728 -16.877 -13.017 1.00 96.12 222 GLY A O 1
ATOM 1778 N N . CYS A 1 223 ? -0.142 -15.098 -11.761 1.00 95.62 223 CYS A N 1
ATOM 1779 C CA . CYS A 1 223 ? -0.218 -14.080 -12.807 1.00 95.62 223 CYS A CA 1
ATOM 1780 C C . CYS A 1 223 ? 0.778 -14.379 -13.940 1.00 95.62 223 CYS A C 1
ATOM 1782 O O . CYS A 1 223 ? 0.412 -14.331 -15.117 1.00 95.62 223 CYS A O 1
ATOM 1784 N N . ALA A 1 224 ? 2.001 -14.808 -13.608 1.00 95.06 224 ALA A N 1
ATOM 1785 C CA . ALA A 1 224 ? 2.986 -15.256 -14.594 1.00 95.06 224 ALA A CA 1
ATOM 1786 C C . ALA A 1 224 ? 2.558 -16.545 -15.321 1.00 95.06 224 ALA A C 1
ATOM 1788 O O . ALA A 1 224 ? 2.717 -16.649 -16.539 1.00 95.06 224 ALA A O 1
ATOM 1789 N N . ILE A 1 225 ? 1.984 -17.522 -14.608 1.00 95.56 225 ILE A N 1
ATOM 1790 C CA . ILE A 1 225 ? 1.506 -18.795 -15.182 1.00 95.56 225 ILE A CA 1
ATOM 1791 C C . ILE A 1 225 ? 0.417 -18.565 -16.232 1.00 95.56 225 ILE A C 1
ATOM 1793 O O . ILE A 1 225 ? 0.430 -19.213 -17.282 1.00 95.56 225 ILE A O 1
ATOM 1797 N N . VAL A 1 226 ? -0.530 -17.666 -15.952 1.00 95.38 226 VAL A N 1
ATOM 1798 C CA . VAL A 1 226 ? -1.620 -17.338 -16.885 1.00 95.38 226 VAL A CA 1
ATOM 1799 C C . VAL A 1 226 ? -1.242 -16.254 -17.896 1.00 95.38 226 VAL A C 1
ATOM 1801 O O . VAL A 1 226 ? -2.059 -15.921 -18.754 1.00 95.38 226 VAL A O 1
ATOM 1804 N N . ASP A 1 227 ? 0.004 -15.769 -17.843 1.00 95.06 227 ASP A N 1
ATOM 1805 C CA . ASP A 1 227 ? 0.561 -14.752 -18.733 1.00 95.06 227 ASP A CA 1
ATOM 1806 C C . ASP A 1 227 ? -0.189 -13.408 -18.647 1.00 95.06 227 ASP A C 1
ATOM 1808 O O . ASP A 1 227 ? -0.448 -12.773 -19.662 1.00 95.06 227 ASP A O 1
ATOM 1812 N N . ASP A 1 228 ? -0.579 -12.953 -17.454 1.00 95.62 228 ASP A N 1
ATOM 1813 C CA . ASP A 1 228 ? -1.353 -11.709 -17.267 1.00 95.62 228 ASP A CA 1
ATOM 1814 C C . ASP A 1 228 ? -0.508 -10.482 -16.877 1.00 95.62 228 ASP A C 1
ATOM 1816 O O . ASP A 1 228 ? -1.050 -9.383 -16.708 1.00 95.62 228 ASP A O 1
ATOM 1820 N N . TYR A 1 229 ? 0.820 -10.623 -16.829 1.00 95.69 229 TYR A N 1
ATOM 1821 C CA . TYR A 1 229 ? 1.729 -9.488 -16.680 1.00 95.69 229 TYR A CA 1
ATOM 1822 C C . TYR A 1 229 ? 1.832 -8.655 -17.967 1.00 95.69 229 TYR A C 1
ATOM 1824 O O . TYR A 1 229 ? 1.983 -9.207 -19.066 1.00 95.69 229 TYR A O 1
ATOM 1832 N N . PRO A 1 230 ? 1.802 -7.314 -17.860 1.00 95.25 230 PRO A N 1
ATOM 1833 C CA . PRO A 1 230 ? 1.973 -6.445 -19.012 1.00 95.25 230 PRO A CA 1
ATOM 1834 C C . PRO A 1 230 ? 3.438 -6.408 -19.473 1.00 95.25 230 PRO A C 1
ATOM 1836 O O . PRO A 1 230 ? 4.365 -6.375 -18.667 1.00 95.25 230 PRO A O 1
ATOM 1839 N N . GLN A 1 231 ? 3.658 -6.356 -20.789 1.00 94.19 231 GLN A N 1
ATOM 1840 C CA . GLN A 1 231 ? 4.997 -6.364 -21.389 1.00 94.19 231 GLN A CA 1
ATOM 1841 C C . GLN A 1 231 ? 5.397 -4.938 -21.776 1.00 94.19 231 GLN A C 1
ATOM 1843 O O . GLN A 1 231 ? 5.142 -4.479 -22.895 1.00 94.19 231 GLN A O 1
ATOM 1848 N N . VAL A 1 232 ? 5.964 -4.196 -20.819 1.00 95.81 232 VAL A N 1
ATOM 1849 C CA . VAL A 1 232 ? 6.078 -2.722 -20.887 1.00 95.81 232 VAL A CA 1
ATOM 1850 C C . VAL A 1 232 ? 7.503 -2.178 -20.915 1.00 95.81 232 VAL A C 1
ATOM 1852 O O . VAL A 1 232 ? 7.671 -0.977 -21.130 1.00 95.81 232 VAL A O 1
ATOM 1855 N N . GLY A 1 233 ? 8.517 -3.024 -20.754 1.00 95.44 233 GLY A N 1
ATOM 1856 C CA . GLY A 1 233 ? 9.915 -2.603 -20.714 1.00 95.44 233 GLY A CA 1
ATOM 1857 C C . GLY A 1 233 ? 10.879 -3.562 -21.397 1.00 95.44 233 GLY A C 1
ATOM 1858 O O . GLY A 1 233 ? 10.471 -4.532 -22.034 1.00 95.44 233 GLY A O 1
ATOM 1859 N N . SER A 1 234 ? 12.168 -3.239 -21.300 1.00 95.75 234 SER A N 1
ATOM 1860 C CA . SER A 1 234 ? 13.261 -3.962 -21.969 1.00 95.75 234 SER A CA 1
ATOM 1861 C C . SER A 1 234 ? 14.256 -4.621 -21.017 1.00 95.75 234 SER A C 1
ATOM 1863 O O . SER A 1 234 ? 15.174 -5.288 -21.481 1.00 95.75 234 SER A O 1
ATOM 1865 N N . SER A 1 235 ? 14.079 -4.459 -19.709 1.00 96.56 235 SER A N 1
ATOM 1866 C CA . SER A 1 235 ? 14.840 -5.145 -18.664 1.00 96.56 235 SER A CA 1
ATOM 1867 C C . SER A 1 235 ? 13.955 -5.366 -17.444 1.00 96.56 235 SER A C 1
ATOM 1869 O O . SER A 1 235 ? 12.930 -4.692 -17.306 1.00 96.56 235 SER A O 1
ATOM 1871 N N . PHE A 1 236 ? 14.371 -6.260 -16.553 1.00 95.62 236 PHE A N 1
ATOM 1872 C CA . PHE A 1 236 ? 13.644 -6.576 -15.327 1.00 95.62 236 PHE A CA 1
ATOM 1873 C C . PHE A 1 236 ? 14.562 -6.527 -14.100 1.00 95.62 236 PHE A C 1
ATOM 1875 O O . PHE A 1 236 ? 15.692 -7.005 -14.145 1.00 95.62 236 PHE A O 1
ATOM 1882 N N . ILE A 1 237 ? 14.100 -5.932 -13.005 1.00 94.69 237 ILE A N 1
ATOM 1883 C CA . ILE A 1 237 ? 14.810 -5.910 -11.726 1.00 94.69 237 ILE A CA 1
ATOM 1884 C C . ILE A 1 237 ? 13.876 -6.474 -10.661 1.00 94.69 237 ILE A C 1
ATOM 1886 O O . ILE A 1 237 ? 12.752 -6.004 -10.516 1.00 94.69 237 ILE A O 1
ATOM 1890 N N . THR A 1 238 ? 14.357 -7.466 -9.920 1.00 92.31 238 THR A N 1
ATOM 1891 C CA . THR A 1 238 ? 13.640 -8.120 -8.812 1.00 92.31 238 THR A CA 1
ATOM 1892 C C . THR A 1 238 ? 14.534 -8.187 -7.575 1.00 92.31 238 THR A C 1
ATOM 1894 O O . THR A 1 238 ? 15.682 -7.723 -7.606 1.00 92.31 238 THR A O 1
ATOM 1897 N N . SER A 1 239 ? 14.031 -8.728 -6.468 1.00 89.75 239 SER A N 1
ATOM 1898 C CA . SER A 1 239 ? 14.787 -8.881 -5.233 1.00 89.75 239 SER A CA 1
ATOM 1899 C C . SER A 1 239 ? 14.494 -10.180 -4.485 1.00 89.75 239 SER A C 1
ATOM 1901 O O . SER A 1 239 ? 13.492 -10.850 -4.701 1.00 89.75 239 SER A O 1
ATOM 1903 N N . SER A 1 240 ? 15.388 -10.549 -3.568 1.00 86.06 240 SER A N 1
ATOM 1904 C CA . SER A 1 240 ? 15.255 -11.749 -2.732 1.00 86.06 240 SER A CA 1
ATOM 1905 C C . SER A 1 240 ? 14.377 -11.551 -1.486 1.00 86.06 240 SER A C 1
ATOM 1907 O O . SER A 1 240 ? 14.669 -12.141 -0.444 1.00 86.06 240 SER A O 1
ATOM 1909 N N . MET A 1 241 ? 13.399 -10.644 -1.512 1.00 80.38 241 MET A N 1
ATOM 1910 C CA . MET A 1 241 ? 12.802 -10.077 -0.297 1.00 80.38 241 MET A CA 1
ATOM 1911 C C . MET A 1 241 ? 11.305 -9.798 -0.391 1.00 80.38 241 MET A C 1
ATOM 1913 O O . MET A 1 241 ? 10.826 -9.606 -1.498 1.00 80.38 241 MET A O 1
ATOM 1917 N N . PRO A 1 242 ? 10.584 -9.694 0.750 1.00 83.56 242 PRO A N 1
ATOM 1918 C CA . PRO A 1 242 ? 11.067 -9.681 2.145 1.00 83.56 242 PRO A CA 1
ATOM 1919 C C . PRO A 1 242 ? 11.427 -11.053 2.723 1.00 83.56 242 PRO A C 1
ATOM 1921 O O . PRO A 1 242 ? 12.223 -11.114 3.660 1.00 83.56 242 PRO A O 1
ATOM 1924 N N . CYS A 1 243 ? 10.877 -12.140 2.186 1.00 86.69 243 CYS A N 1
ATOM 1925 C CA . CYS A 1 243 ? 10.994 -13.480 2.761 1.00 86.69 243 CYS A CA 1
ATOM 1926 C C . CYS A 1 243 ? 11.211 -14.561 1.688 1.00 86.69 243 CYS A C 1
ATOM 1928 O O . CYS A 1 243 ? 11.240 -14.276 0.491 1.00 86.69 243 CYS A O 1
ATOM 1930 N N . ASP A 1 244 ? 11.315 -15.821 2.118 1.00 87.75 244 ASP A N 1
ATOM 1931 C CA . ASP A 1 244 ? 11.515 -16.969 1.223 1.00 87.75 244 ASP A CA 1
ATOM 1932 C C . ASP A 1 244 ? 10.373 -17.150 0.205 1.00 87.75 244 ASP A C 1
ATOM 1934 O O . ASP A 1 244 ? 10.598 -17.674 -0.885 1.00 87.75 244 ASP A O 1
ATOM 1938 N N . GLY A 1 245 ? 9.156 -16.692 0.531 1.00 88.25 245 GLY A N 1
ATOM 1939 C CA . GLY A 1 245 ? 8.026 -16.683 -0.404 1.00 88.25 245 GLY A CA 1
ATOM 1940 C C . GLY A 1 245 ? 8.294 -15.785 -1.613 1.00 88.25 245 GLY A C 1
ATOM 1941 O O . GLY A 1 245 ? 8.150 -16.230 -2.751 1.00 88.25 245 GLY A O 1
ATOM 1942 N N . SER A 1 246 ? 8.768 -14.563 -1.369 1.00 87.50 246 SER A N 1
ATOM 1943 C CA . SER A 1 246 ? 9.140 -13.611 -2.422 1.00 87.50 246 SER A CA 1
ATOM 1944 C C . SER A 1 246 ? 10.388 -14.046 -3.178 1.00 87.50 246 SER A C 1
ATOM 1946 O O . SER A 1 246 ? 10.433 -13.912 -4.393 1.00 87.50 246 SER A O 1
ATOM 1948 N N . LEU A 1 247 ? 11.368 -14.672 -2.513 1.00 88.81 247 LEU A N 1
ATOM 1949 C CA . LEU A 1 247 ? 12.487 -15.304 -3.221 1.00 88.81 247 LEU A CA 1
ATOM 1950 C C . LEU A 1 247 ? 11.987 -16.380 -4.200 1.00 88.81 247 LEU A C 1
ATOM 1952 O O . LEU A 1 247 ? 12.481 -16.479 -5.323 1.00 88.81 247 LEU A O 1
ATOM 1956 N N . GLY A 1 248 ? 10.994 -17.172 -3.788 1.00 88.62 248 GLY A N 1
ATOM 1957 C CA . GLY A 1 248 ? 10.312 -18.119 -4.662 1.00 88.62 248 GLY A CA 1
ATOM 1958 C C . GLY A 1 248 ? 9.690 -17.429 -5.877 1.00 88.62 248 GLY A C 1
ATOM 1959 O O . GLY A 1 248 ? 9.992 -17.815 -7.008 1.00 88.62 248 GLY A O 1
ATOM 1960 N N . ALA A 1 249 ? 8.876 -16.393 -5.658 1.00 89.50 249 ALA A N 1
ATOM 1961 C CA . ALA A 1 249 ? 8.244 -15.621 -6.730 1.00 89.50 249 ALA A CA 1
ATOM 1962 C C . ALA A 1 249 ? 9.269 -14.986 -7.685 1.00 89.50 249 ALA A C 1
ATOM 1964 O O . ALA A 1 249 ? 9.158 -15.176 -8.897 1.00 89.50 249 ALA A O 1
ATOM 1965 N N . ALA A 1 250 ? 10.331 -14.370 -7.162 1.00 89.25 250 ALA A N 1
ATOM 1966 C CA . ALA A 1 250 ? 11.412 -13.773 -7.943 1.00 89.25 250 ALA A CA 1
ATOM 1967 C C . ALA A 1 250 ? 12.068 -14.781 -8.905 1.00 89.25 250 ALA A C 1
ATOM 1969 O O . ALA A 1 250 ? 12.305 -14.469 -10.073 1.00 89.25 250 ALA A O 1
ATOM 1970 N N . LEU A 1 251 ? 12.303 -16.026 -8.466 1.00 89.19 251 LEU A N 1
ATOM 1971 C CA . LEU A 1 251 ? 12.845 -17.089 -9.327 1.00 89.19 251 LEU A CA 1
ATOM 1972 C C . LEU A 1 251 ? 11.881 -17.480 -10.460 1.00 89.19 251 LEU A C 1
ATOM 1974 O O . LEU A 1 251 ? 12.311 -17.774 -11.581 1.00 89.19 251 LEU A O 1
ATOM 1978 N N . PHE A 1 252 ? 10.573 -17.497 -10.191 1.00 91.00 252 PHE A N 1
ATOM 1979 C CA . PHE A 1 252 ? 9.560 -17.726 -11.225 1.00 91.00 252 PHE A CA 1
ATOM 1980 C C . PHE A 1 252 ? 9.476 -16.551 -12.201 1.00 91.00 252 PHE A C 1
ATOM 1982 O O . PHE A 1 252 ? 9.398 -16.779 -13.413 1.00 91.00 252 PHE A O 1
ATOM 1989 N N . MET A 1 253 ? 9.538 -15.321 -11.693 1.00 90.44 253 MET A N 1
ATOM 1990 C CA . MET A 1 253 ? 9.509 -14.101 -12.492 1.00 90.44 253 MET A CA 1
ATOM 1991 C C . MET A 1 253 ? 10.739 -13.978 -13.386 1.00 90.44 253 MET A C 1
ATOM 1993 O O . MET A 1 253 ? 10.585 -13.718 -14.576 1.00 90.44 253 MET A O 1
ATOM 1997 N N . ASP A 1 254 ? 11.941 -14.277 -12.891 1.00 88.44 254 ASP A N 1
ATOM 1998 C CA . ASP A 1 254 ? 13.157 -14.329 -13.713 1.00 88.44 254 ASP A CA 1
ATOM 1999 C C . ASP A 1 254 ? 13.019 -15.348 -14.857 1.00 88.44 254 ASP A C 1
ATOM 2001 O O . ASP A 1 254 ? 13.282 -15.051 -16.026 1.00 88.44 254 ASP A O 1
ATOM 2005 N N . ARG A 1 255 ? 12.470 -16.537 -14.567 1.00 90.75 255 ARG A N 1
ATOM 2006 C CA . ARG A 1 255 ? 12.179 -17.544 -15.599 1.00 90.75 255 ARG A CA 1
ATOM 2007 C C . ARG A 1 255 ? 11.144 -17.056 -16.618 1.00 90.75 255 ARG A C 1
ATOM 2009 O O . ARG A 1 255 ? 11.288 -17.357 -17.810 1.00 90.75 255 ARG A O 1
ATOM 2016 N N . TYR A 1 256 ? 10.094 -16.369 -16.172 1.00 93.00 256 TYR A N 1
ATOM 2017 C CA . TYR A 1 256 ? 9.071 -15.782 -17.041 1.00 93.00 256 TYR A CA 1
ATOM 2018 C C . TYR A 1 256 ? 9.682 -14.688 -17.935 1.00 93.00 256 TYR A C 1
ATOM 2020 O O . TYR A 1 256 ? 9.475 -14.691 -19.152 1.00 93.00 256 TYR A O 1
ATOM 2028 N N . MET A 1 257 ? 10.554 -13.855 -17.362 1.00 93.06 257 MET A N 1
ATOM 2029 C CA . MET A 1 257 ? 11.235 -12.734 -18.009 1.00 93.06 257 MET A CA 1
ATOM 2030 C C . MET A 1 257 ? 12.544 -13.098 -18.713 1.00 93.06 257 MET A C 1
ATOM 2032 O O . MET A 1 257 ? 13.193 -12.210 -19.252 1.00 93.06 257 MET A O 1
ATOM 2036 N N . LYS A 1 258 ? 12.905 -14.384 -18.825 1.00 91.31 258 LYS A N 1
ATOM 2037 C CA . LYS A 1 258 ? 14.193 -14.892 -19.362 1.00 91.31 258 LYS A CA 1
ATOM 2038 C C . LYS A 1 258 ? 14.667 -14.338 -20.715 1.00 91.31 258 LYS A C 1
ATOM 2040 O O . LYS A 1 258 ? 15.782 -14.620 -21.146 1.00 91.31 258 LYS A O 1
ATOM 2045 N N . LYS A 1 259 ? 13.783 -13.684 -21.473 1.00 91.75 259 LYS A N 1
ATOM 2046 C CA . LYS A 1 259 ? 14.100 -13.045 -22.761 1.00 91.75 259 LYS A CA 1
ATOM 2047 C C . LYS A 1 259 ? 14.663 -11.632 -22.597 1.00 91.75 259 LYS A C 1
ATOM 2049 O O . LYS A 1 259 ? 15.142 -11.068 -23.577 1.00 91.75 259 LYS A O 1
ATOM 2054 N N . LEU A 1 260 ? 14.562 -11.064 -21.403 1.00 95.00 260 LEU A N 1
ATOM 2055 C CA . LEU A 1 260 ? 15.018 -9.733 -21.049 1.00 95.00 260 LEU A CA 1
ATOM 2056 C C . LEU A 1 260 ? 16.260 -9.851 -20.160 1.00 95.00 260 LEU A C 1
ATOM 2058 O O . LEU A 1 260 ? 16.355 -10.795 -19.377 1.00 95.00 260 LEU A O 1
ATOM 2062 N N . PRO A 1 261 ? 17.204 -8.902 -20.245 1.00 96.06 261 PRO A N 1
ATOM 2063 C CA . PRO A 1 261 ? 18.217 -8.736 -19.216 1.00 96.06 261 PRO A CA 1
ATOM 2064 C C . PRO A 1 261 ? 17.542 -8.551 -17.855 1.00 96.06 261 PRO A C 1
ATOM 2066 O O . PRO A 1 261 ? 16.660 -7.694 -17.717 1.00 96.06 261 PRO A O 1
ATOM 2069 N N . SER A 1 262 ? 17.965 -9.334 -16.866 1.00 94.62 262 SER A N 1
ATOM 2070 C CA . SER A 1 262 ? 17.463 -9.260 -15.499 1.00 94.62 262 SER A CA 1
ATOM 2071 C C . SER A 1 262 ? 18.585 -9.027 -14.487 1.00 94.62 262 SER A C 1
ATOM 2073 O O . SER A 1 262 ? 19.735 -9.417 -14.704 1.00 94.62 262 SER A O 1
ATOM 2075 N N . PHE A 1 263 ? 18.248 -8.375 -13.375 1.00 94.56 263 PHE A N 1
ATOM 2076 C CA . PHE A 1 263 ? 19.118 -8.241 -12.209 1.00 94.56 263 PHE A CA 1
ATOM 2077 C C . PHE A 1 263 ? 18.320 -8.526 -10.934 1.00 94.56 263 PHE A C 1
ATOM 2079 O O . PHE A 1 263 ? 17.197 -8.051 -10.780 1.00 94.56 263 PHE A O 1
ATOM 2086 N N . THR A 1 264 ? 18.893 -9.301 -10.015 1.00 92.81 264 THR A N 1
ATOM 2087 C CA . THR A 1 264 ? 18.279 -9.600 -8.714 1.00 92.81 264 THR A CA 1
ATOM 2088 C C . THR A 1 264 ? 19.080 -8.929 -7.613 1.00 92.81 264 THR A C 1
ATOM 2090 O O . THR A 1 264 ? 20.255 -9.239 -7.434 1.00 92.81 264 THR A O 1
ATOM 2093 N N . LEU A 1 265 ? 18.437 -8.028 -6.875 1.00 92.38 265 LEU A N 1
ATOM 2094 C CA . LEU A 1 265 ? 18.993 -7.436 -5.663 1.00 92.38 265 LEU A CA 1
ATOM 2095 C C . LEU A 1 265 ? 18.860 -8.414 -4.497 1.00 92.38 265 LEU A C 1
ATOM 2097 O O . LEU A 1 265 ? 17.789 -8.969 -4.246 1.00 92.38 265 LEU A O 1
ATOM 2101 N N . THR A 1 266 ? 19.934 -8.595 -3.744 1.00 90.31 266 THR A N 1
ATOM 2102 C CA . THR A 1 266 ? 19.987 -9.536 -2.623 1.00 90.31 266 THR A CA 1
ATOM 2103 C C . THR A 1 266 ? 20.456 -8.839 -1.352 1.00 90.31 266 THR A C 1
ATOM 2105 O O . THR A 1 266 ? 21.538 -9.135 -0.847 1.00 90.31 266 THR A O 1
ATOM 2108 N N . PRO A 1 267 ? 19.684 -7.883 -0.811 1.00 87.81 267 PRO A N 1
ATOM 2109 C CA . PRO A 1 267 ? 20.093 -7.135 0.372 1.00 87.81 267 PRO A CA 1
ATOM 2110 C C . PRO A 1 267 ? 20.173 -8.039 1.622 1.00 87.81 267 PRO A C 1
ATOM 2112 O O . PRO A 1 267 ? 19.386 -8.977 1.784 1.00 87.81 267 PRO A O 1
ATOM 2115 N N . PRO A 1 268 ? 21.098 -7.758 2.553 1.00 89.12 268 PRO A N 1
ATOM 2116 C CA . PRO A 1 268 ? 21.440 -8.657 3.653 1.00 89.12 268 PRO A CA 1
ATOM 2117 C C . PRO A 1 268 ? 20.332 -8.761 4.710 1.00 89.12 268 PRO A C 1
ATOM 2119 O O . PRO A 1 268 ? 19.806 -7.756 5.182 1.00 89.12 268 PRO A O 1
ATOM 2122 N N . GLN A 1 269 ? 20.020 -9.975 5.173 1.00 85.56 269 GLN A N 1
ATOM 2123 C CA . GLN A 1 269 ? 18.980 -10.185 6.194 1.00 85.56 269 GLN A CA 1
ATOM 2124 C C . GLN A 1 269 ? 19.290 -9.497 7.536 1.00 85.56 269 GLN A C 1
ATOM 2126 O O . GLN A 1 269 ? 18.378 -9.005 8.195 1.00 85.56 269 GLN A O 1
ATOM 2131 N N . ARG A 1 270 ? 20.564 -9.443 7.950 1.00 86.75 270 ARG A N 1
ATOM 2132 C CA . ARG A 1 270 ? 21.017 -8.791 9.195 1.00 86.75 270 ARG A CA 1
ATOM 2133 C C . ARG A 1 270 ? 21.493 -7.359 8.950 1.00 86.75 270 ARG A C 1
ATOM 2135 O O . ARG A 1 270 ? 22.625 -7.012 9.247 1.00 86.75 270 ARG A O 1
ATOM 2142 N N . PHE A 1 271 ? 20.603 -6.533 8.419 1.00 86.19 271 PHE A N 1
ATOM 2143 C CA . PHE A 1 271 ? 20.899 -5.173 7.953 1.00 86.19 271 PHE A CA 1
ATOM 2144 C C . PHE A 1 271 ? 21.294 -4.152 9.040 1.00 86.19 271 PHE A C 1
ATOM 2146 O O . PHE A 1 271 ? 21.668 -3.025 8.728 1.00 86.19 271 PHE A O 1
ATOM 2153 N N . ASN A 1 272 ? 21.183 -4.507 10.322 1.00 85.12 272 ASN A N 1
ATOM 2154 C CA . ASN A 1 272 ? 21.657 -3.657 11.418 1.00 85.12 272 ASN A CA 1
ATOM 2155 C C . ASN A 1 272 ? 23.148 -3.879 11.737 1.00 85.12 272 ASN A C 1
ATOM 2157 O O . ASN A 1 272 ? 23.731 -3.068 12.451 1.00 85.12 272 ASN A O 1
ATOM 2161 N N . GLU A 1 273 ? 23.765 -4.942 11.211 1.00 85.38 273 GLU A N 1
ATOM 2162 C CA . GLU A 1 273 ? 25.189 -5.229 11.407 1.00 85.38 273 GLU A CA 1
ATOM 2163 C C . GLU A 1 273 ? 26.023 -4.365 10.443 1.00 85.38 273 GLU A C 1
ATOM 2165 O O . GLU A 1 273 ? 25.848 -4.492 9.220 1.00 85.38 273 GLU A O 1
ATOM 2170 N N . PRO A 1 274 ? 26.930 -3.497 10.934 1.00 82.12 274 PRO A N 1
ATOM 2171 C CA . PRO A 1 274 ? 27.706 -2.579 10.094 1.00 82.12 274 PRO A CA 1
ATOM 2172 C C . PRO A 1 274 ? 28.478 -3.269 8.961 1.00 82.12 274 PRO A C 1
ATOM 2174 O O . PRO A 1 274 ? 28.629 -2.713 7.873 1.00 82.12 274 PRO A O 1
ATOM 2177 N N . GLU A 1 275 ? 28.930 -4.503 9.182 1.00 83.81 275 GLU A N 1
ATOM 2178 C CA . GLU A 1 275 ? 29.676 -5.315 8.219 1.00 83.81 275 GLU A CA 1
ATOM 2179 C C . GLU A 1 275 ? 28.846 -5.666 6.977 1.00 83.81 275 GLU A C 1
ATOM 2181 O O . GLU A 1 275 ? 29.400 -5.895 5.899 1.00 83.81 275 GLU A O 1
ATOM 2186 N N . THR A 1 276 ? 27.516 -5.697 7.105 1.00 88.56 276 THR A N 1
ATOM 2187 C CA . THR A 1 276 ? 26.608 -6.033 6.000 1.00 88.56 276 THR A CA 1
ATOM 2188 C C . THR A 1 276 ? 26.316 -4.844 5.088 1.00 88.56 276 THR A C 1
ATOM 2190 O O . THR A 1 276 ? 26.036 -5.036 3.903 1.00 88.56 276 THR A O 1
ATOM 2193 N N . ASN A 1 277 ? 26.483 -3.618 5.590 1.00 86.81 277 ASN A N 1
ATOM 2194 C CA . ASN A 1 277 ? 26.206 -2.393 4.844 1.00 86.81 277 ASN A CA 1
ATOM 2195 C C . ASN A 1 277 ? 27.104 -2.268 3.599 1.00 86.81 277 ASN A C 1
ATOM 2197 O O . ASN A 1 277 ? 26.624 -2.012 2.496 1.00 86.81 277 ASN A O 1
ATOM 2201 N N . ALA A 1 278 ? 28.400 -2.574 3.736 1.00 90.50 278 ALA A N 1
ATOM 2202 C CA . ALA A 1 278 ? 29.338 -2.542 2.612 1.00 90.50 278 ALA A CA 1
ATOM 2203 C C . ALA A 1 278 ? 28.915 -3.477 1.462 1.00 90.50 278 ALA A C 1
ATOM 2205 O O . ALA A 1 278 ? 29.123 -3.165 0.286 1.00 90.50 278 ALA A O 1
ATOM 2206 N N . TYR A 1 279 ? 28.303 -4.619 1.792 1.00 92.69 279 TYR A N 1
ATOM 2207 C CA . TYR A 1 279 ? 27.744 -5.530 0.801 1.00 92.69 279 TYR A CA 1
ATOM 2208 C C . TYR A 1 279 ? 26.475 -4.960 0.156 1.00 92.69 279 TYR A C 1
ATOM 2210 O O . TYR A 1 279 ? 26.386 -4.970 -1.071 1.00 92.69 279 TYR A O 1
ATOM 2218 N N . ALA A 1 280 ? 25.550 -4.400 0.939 1.00 92.75 280 ALA A N 1
ATOM 2219 C CA . ALA A 1 280 ? 24.331 -3.781 0.417 1.00 92.75 280 ALA A CA 1
ATOM 2220 C C . ALA A 1 280 ? 24.635 -2.633 -0.565 1.00 92.75 280 ALA A C 1
ATOM 2222 O O . ALA A 1 280 ? 24.099 -2.593 -1.672 1.00 92.75 280 ALA A O 1
ATOM 2223 N N . VAL A 1 281 ? 25.582 -1.751 -0.223 1.00 94.56 281 VAL A N 1
ATOM 2224 C CA . VAL A 1 281 ? 26.044 -0.671 -1.114 1.00 94.56 281 VAL A CA 1
ATOM 2225 C C . VAL A 1 281 ? 26.696 -1.241 -2.376 1.00 94.56 281 VAL A C 1
ATOM 2227 O O . VAL A 1 281 ? 26.446 -0.756 -3.481 1.00 94.56 281 VAL A O 1
ATOM 2230 N N . LYS A 1 282 ? 27.518 -2.292 -2.253 1.00 94.94 282 LYS A N 1
ATOM 2231 C CA . LYS A 1 282 ? 28.112 -2.965 -3.418 1.00 94.94 282 LYS A CA 1
ATOM 2232 C C . LYS A 1 282 ? 27.036 -3.535 -4.343 1.00 94.94 282 LYS A C 1
ATOM 2234 O O . LYS A 1 282 ? 27.182 -3.428 -5.560 1.00 94.94 282 LYS A O 1
ATOM 2239 N N . ASP A 1 283 ? 25.985 -4.126 -3.788 1.00 95.12 283 ASP A N 1
ATOM 2240 C CA . ASP A 1 283 ? 24.890 -4.707 -4.559 1.00 95.12 283 ASP A CA 1
ATOM 2241 C C . ASP A 1 283 ? 24.086 -3.633 -5.309 1.00 95.12 283 ASP A C 1
ATOM 2243 O O . ASP A 1 283 ? 23.878 -3.738 -6.520 1.00 95.12 283 ASP A O 1
ATOM 2247 N N . LEU A 1 284 ? 23.791 -2.504 -4.653 1.00 95.75 284 LEU A N 1
ATOM 2248 C CA . LEU A 1 284 ? 23.205 -1.329 -5.309 1.00 95.75 284 LEU A CA 1
ATOM 2249 C C . LEU A 1 284 ? 24.091 -0.783 -6.436 1.00 95.75 284 LEU A C 1
ATOM 2251 O O . LEU A 1 284 ? 23.602 -0.517 -7.533 1.00 95.75 284 LEU A O 1
ATOM 2255 N N . LYS A 1 285 ? 25.407 -0.663 -6.211 1.00 96.62 285 LYS A N 1
ATOM 2256 C CA . LYS A 1 285 ? 26.369 -0.240 -7.248 1.00 96.62 285 LYS A CA 1
ATOM 2257 C C . LYS A 1 285 ? 26.375 -1.206 -8.442 1.00 96.62 285 LYS A C 1
ATOM 2259 O O . LYS A 1 285 ? 26.555 -0.771 -9.579 1.00 96.62 285 LYS A O 1
ATOM 2264 N N . ASN A 1 286 ? 26.174 -2.505 -8.211 1.00 97.44 286 ASN A N 1
ATOM 2265 C CA . ASN A 1 286 ? 26.051 -3.491 -9.285 1.00 97.44 286 ASN A CA 1
ATOM 2266 C C . ASN A 1 286 ? 24.750 -3.319 -10.077 1.00 97.44 286 ASN A C 1
ATOM 2268 O O . ASN A 1 286 ? 24.797 -3.388 -11.302 1.00 97.44 286 ASN A O 1
ATOM 2272 N N . CYS A 1 287 ? 23.633 -3.040 -9.403 1.00 97.19 287 CYS A N 1
ATOM 2273 C CA . CYS A 1 287 ? 22.355 -2.745 -10.048 1.00 97.19 287 CYS A CA 1
ATOM 2274 C C . CYS A 1 287 ? 22.427 -1.469 -10.908 1.00 97.19 287 CYS A C 1
ATOM 2276 O O . CYS A 1 287 ? 22.043 -1.482 -12.077 1.00 97.19 287 CYS A O 1
ATOM 2278 N N . ILE A 1 288 ? 23.027 -0.392 -10.384 1.00 97.94 288 ILE A N 1
ATOM 2279 C CA . ILE A 1 288 ? 23.290 0.841 -11.149 1.00 97.94 288 ILE A CA 1
ATOM 2280 C C . ILE A 1 288 ? 24.111 0.521 -12.402 1.00 97.94 288 ILE A C 1
ATOM 2282 O O . ILE A 1 288 ? 23.731 0.909 -13.505 1.00 97.94 288 ILE A O 1
ATOM 2286 N N . ARG A 1 289 ? 25.209 -0.232 -12.255 1.00 98.25 289 ARG A N 1
ATOM 2287 C CA . ARG A 1 289 ? 26.055 -0.632 -13.388 1.00 98.25 289 ARG A CA 1
ATOM 2288 C C . ARG A 1 289 ? 25.287 -1.468 -14.415 1.00 98.25 289 ARG A C 1
ATOM 2290 O O . ARG A 1 289 ? 25.450 -1.237 -15.608 1.00 98.25 289 ARG A O 1
ATOM 2297 N N . PHE A 1 290 ? 24.432 -2.388 -13.974 1.00 98.06 290 PHE A N 1
ATOM 2298 C CA . PHE A 1 290 ? 23.565 -3.162 -14.861 1.00 98.06 290 PHE A CA 1
ATOM 2299 C C . PHE A 1 290 ? 22.660 -2.254 -15.709 1.00 98.06 290 PHE A C 1
ATOM 2301 O O . PHE A 1 290 ? 22.564 -2.455 -16.922 1.00 98.06 290 PHE A O 1
ATOM 2308 N N . ILE A 1 291 ? 22.048 -1.225 -15.111 1.00 98.19 291 ILE A N 1
ATOM 2309 C CA . ILE A 1 291 ? 21.220 -0.253 -15.845 1.00 98.19 291 ILE A CA 1
ATOM 2310 C C . ILE A 1 291 ? 22.081 0.554 -16.831 1.00 98.19 291 ILE A C 1
ATOM 2312 O O . ILE A 1 291 ? 21.708 0.692 -17.998 1.00 98.19 291 ILE A O 1
ATOM 2316 N N . GLU A 1 292 ? 23.251 1.041 -16.404 1.00 98.38 292 GLU A N 1
ATOM 2317 C CA . GLU A 1 292 ? 24.177 1.775 -17.279 1.00 98.38 292 GLU A CA 1
ATOM 2318 C C . GLU A 1 292 ? 24.597 0.954 -18.507 1.00 98.38 292 GLU A C 1
ATOM 2320 O O . GLU A 1 292 ? 24.587 1.459 -19.632 1.00 98.38 292 GLU A O 1
ATOM 2325 N N . GLU A 1 293 ? 24.962 -0.313 -18.302 1.00 97.94 293 GLU A N 1
ATOM 2326 C CA . GLU A 1 293 ? 25.414 -1.222 -19.358 1.00 97.94 293 GLU A CA 1
ATOM 2327 C C . GLU A 1 293 ? 24.274 -1.613 -20.302 1.00 97.94 293 GLU A C 1
ATOM 2329 O O . GLU A 1 293 ? 24.467 -1.612 -21.518 1.00 97.94 293 GLU A O 1
ATOM 2334 N N . THR A 1 294 ? 23.085 -1.889 -19.759 1.00 97.50 294 THR A N 1
ATOM 2335 C CA . THR A 1 294 ? 21.915 -2.331 -20.535 1.00 97.50 294 THR A CA 1
ATOM 2336 C C . THR A 1 294 ? 21.361 -1.225 -21.430 1.00 97.50 294 THR A C 1
ATOM 2338 O O . THR A 1 294 ? 20.983 -1.483 -22.571 1.00 97.50 294 THR A O 1
ATOM 2341 N N . TYR A 1 295 ? 21.315 0.013 -20.930 1.00 97.38 295 TYR A N 1
ATOM 2342 C CA . TYR A 1 295 ? 20.703 1.143 -21.639 1.00 97.38 295 TYR A CA 1
ATOM 2343 C C . TYR A 1 295 ? 21.717 2.099 -22.272 1.00 97.38 295 TYR A C 1
ATOM 2345 O O . TYR A 1 295 ? 21.318 3.039 -22.964 1.00 97.38 295 TYR A O 1
ATOM 2353 N N . HIS A 1 296 ? 23.015 1.873 -22.055 1.00 97.19 296 HIS A N 1
ATOM 2354 C CA . HIS A 1 296 ? 24.099 2.751 -22.501 1.00 97.19 296 HIS A CA 1
ATOM 2355 C C . HIS A 1 296 ? 23.924 4.204 -22.025 1.00 97.19 296 HIS A C 1
ATOM 2357 O O . HIS A 1 296 ? 24.166 5.159 -22.767 1.00 97.19 296 HIS A O 1
ATOM 2363 N N . VAL A 1 297 ? 23.496 4.363 -20.772 1.00 97.25 297 VAL A N 1
ATOM 2364 C CA . VAL A 1 297 ? 23.345 5.653 -20.080 1.00 97.25 297 VAL A CA 1
ATOM 2365 C C . VAL A 1 297 ? 24.291 5.721 -18.884 1.00 97.25 297 VAL A C 1
ATOM 2367 O O . VAL A 1 297 ? 24.897 4.720 -18.508 1.00 97.25 297 VAL A O 1
ATOM 2370 N N . LYS A 1 298 ? 24.445 6.907 -18.292 1.00 97.50 298 LYS A N 1
ATOM 2371 C CA . LYS A 1 298 ? 25.245 7.113 -17.081 1.00 97.50 298 LYS A CA 1
ATOM 2372 C C . LYS A 1 298 ? 24.398 7.662 -15.952 1.00 97.50 298 LYS A C 1
ATOM 2374 O O . LYS A 1 298 ? 23.446 8.394 -16.213 1.00 97.50 298 LYS A O 1
ATOM 2379 N N . TRP A 1 299 ? 24.767 7.289 -14.731 1.00 97.44 299 TRP A N 1
ATOM 2380 C CA . TRP A 1 299 ? 24.164 7.821 -13.519 1.00 97.44 299 TRP A CA 1
ATOM 2381 C C . TRP A 1 299 ? 24.349 9.337 -13.437 1.00 97.44 299 TRP A C 1
ATOM 2383 O O . TRP A 1 299 ? 25.473 9.845 -13.517 1.00 97.44 299 TRP A O 1
ATOM 2393 N N . ASP A 1 300 ? 23.243 10.044 -13.243 1.00 98.06 300 ASP A N 1
ATOM 2394 C CA . ASP A 1 300 ? 23.184 11.487 -13.081 1.00 98.06 300 ASP A CA 1
ATOM 2395 C C . ASP A 1 300 ? 22.977 11.836 -11.603 1.00 98.06 300 ASP A C 1
ATOM 2397 O O . ASP A 1 300 ? 21.916 11.610 -11.018 1.00 98.06 300 ASP A O 1
ATOM 2401 N N . TRP A 1 301 ? 24.027 12.380 -10.990 1.00 97.31 301 TRP A N 1
ATOM 2402 C CA . TRP A 1 301 ? 23.990 12.789 -9.590 1.00 97.31 301 TRP A CA 1
ATOM 2403 C C . TRP A 1 301 ? 23.142 14.034 -9.359 1.00 97.31 301 TRP A C 1
ATOM 2405 O O . TRP A 1 301 ? 22.510 14.117 -8.314 1.00 97.31 301 TRP A O 1
ATOM 2415 N N . ASP A 1 302 ? 23.101 14.973 -10.304 1.00 97.06 302 ASP A N 1
ATOM 2416 C CA . ASP A 1 302 ? 22.344 16.213 -10.132 1.00 97.06 302 ASP A CA 1
ATOM 2417 C C . ASP A 1 302 ? 20.839 15.912 -10.168 1.00 97.06 302 ASP A C 1
ATOM 2419 O O . ASP A 1 302 ? 20.091 16.381 -9.308 1.00 97.06 302 ASP A O 1
ATOM 2423 N N . ALA A 1 303 ? 20.416 15.032 -11.084 1.00 96.44 303 ALA A N 1
ATOM 2424 C CA . ALA A 1 303 ? 19.048 14.514 -11.117 1.00 96.44 303 ALA A CA 1
ATOM 2425 C C . ALA A 1 303 ? 18.695 13.726 -9.844 1.00 96.44 303 ALA A C 1
ATOM 2427 O O . ALA A 1 303 ? 17.607 13.893 -9.285 1.00 96.44 303 ALA A O 1
ATOM 2428 N N . PHE A 1 304 ? 19.630 12.906 -9.348 1.00 97.19 304 PHE A N 1
ATOM 2429 C CA . PHE A 1 304 ? 19.440 12.186 -8.092 1.00 97.19 304 PHE A CA 1
ATOM 2430 C C . PHE A 1 304 ? 19.261 13.145 -6.907 1.00 97.19 304 PHE A C 1
ATOM 2432 O O . PHE A 1 304 ? 18.361 12.930 -6.100 1.00 97.19 304 PHE A O 1
ATOM 2439 N N . TRP A 1 305 ? 20.054 14.217 -6.803 1.00 97.19 305 TRP A N 1
ATOM 2440 C CA . TRP A 1 305 ? 19.947 15.180 -5.701 1.00 97.19 305 TRP A CA 1
ATOM 2441 C C . TRP A 1 305 ? 18.603 15.904 -5.668 1.00 97.19 305 TRP A C 1
ATOM 2443 O O . TRP A 1 305 ? 17.995 15.983 -4.601 1.00 97.19 305 TRP A O 1
ATOM 2453 N N . GLU A 1 306 ? 18.099 16.357 -6.820 1.00 95.19 306 GLU A N 1
ATOM 2454 C CA . GLU A 1 306 ? 16.775 16.990 -6.916 1.00 95.19 306 GLU A CA 1
ATOM 2455 C C . GLU A 1 306 ? 15.672 16.067 -6.370 1.00 95.19 306 GLU A C 1
ATOM 2457 O O . GLU A 1 306 ? 14.780 16.482 -5.627 1.00 95.19 306 GLU A O 1
ATOM 2462 N N . LYS A 1 307 ? 15.757 14.779 -6.704 1.00 94.94 307 LYS A N 1
ATOM 2463 C CA . LYS A 1 307 ? 14.787 13.772 -6.276 1.00 94.94 307 LYS A CA 1
ATOM 2464 C C . LYS A 1 307 ? 14.987 13.283 -4.846 1.00 94.94 307 LYS A C 1
ATOM 2466 O O . LYS A 1 307 ? 14.004 13.000 -4.167 1.00 94.94 307 LYS A O 1
ATOM 2471 N N . ALA A 1 308 ? 16.217 13.255 -4.348 1.00 95.06 308 ALA A N 1
ATOM 2472 C CA . ALA A 1 308 ? 16.508 12.987 -2.945 1.00 95.06 308 ALA A CA 1
ATOM 2473 C C . ALA A 1 308 ? 15.942 14.093 -2.033 1.00 95.06 308 ALA A C 1
ATOM 2475 O O . ALA A 1 308 ? 15.407 13.797 -0.964 1.00 95.06 308 ALA A O 1
ATOM 2476 N N . GLU A 1 309 ? 15.978 15.360 -2.464 1.00 94.62 309 GLU A N 1
ATOM 2477 C CA . GLU A 1 309 ? 15.291 16.453 -1.760 1.00 94.62 309 GLU A CA 1
ATOM 2478 C C . GLU A 1 309 ? 13.778 16.236 -1.691 1.00 94.62 309 GLU A C 1
ATOM 2480 O O . GLU A 1 309 ? 13.155 16.495 -0.660 1.00 94.62 309 GLU A O 1
ATOM 2485 N N . GLU A 1 310 ? 13.176 15.778 -2.788 1.00 93.00 310 GLU A N 1
ATOM 2486 C CA . GLU A 1 310 ? 11.753 15.453 -2.846 1.00 93.00 310 GLU A CA 1
ATOM 2487 C C . GLU A 1 310 ? 11.398 14.304 -1.891 1.00 93.00 310 GLU A C 1
ATOM 2489 O O . GLU A 1 310 ? 10.506 14.449 -1.050 1.00 93.00 310 GLU A O 1
ATOM 2494 N N . TYR A 1 311 ? 12.172 13.218 -1.928 1.00 94.12 311 TYR A N 1
ATOM 2495 C CA . TYR A 1 311 ? 12.053 12.102 -0.993 1.00 94.12 311 TYR A CA 1
ATOM 2496 C C . TYR A 1 311 ? 12.139 12.574 0.467 1.00 94.12 311 TYR A C 1
ATOM 2498 O O . TYR A 1 311 ? 11.299 12.220 1.298 1.00 94.12 311 TYR A O 1
ATOM 2506 N N . ASN A 1 312 ? 13.120 13.418 0.795 1.00 94.94 312 ASN A N 1
ATOM 2507 C CA . ASN A 1 312 ? 13.310 13.923 2.154 1.00 94.94 312 ASN A CA 1
ATOM 2508 C C . ASN A 1 312 ? 12.106 14.757 2.630 1.00 94.94 312 ASN A C 1
ATOM 2510 O O . ASN A 1 312 ? 11.733 14.684 3.801 1.00 94.94 312 ASN A O 1
ATOM 2514 N N . LYS A 1 313 ? 11.442 15.502 1.733 1.00 94.25 313 LYS A N 1
ATOM 2515 C CA . LYS A 1 313 ? 10.212 16.252 2.058 1.00 94.25 313 LYS A CA 1
ATOM 2516 C C . LYS A 1 313 ? 9.039 15.328 2.387 1.00 94.25 313 LYS A C 1
ATOM 2518 O O . LYS A 1 313 ? 8.342 15.579 3.369 1.00 94.25 313 LYS A O 1
ATOM 2523 N N . THR A 1 314 ? 8.827 14.270 1.601 1.00 92.62 314 THR A N 1
ATOM 2524 C CA . THR A 1 314 ? 7.770 13.274 1.887 1.00 92.62 314 THR A CA 1
ATOM 2525 C C . THR A 1 314 ? 8.034 12.547 3.206 1.00 92.62 314 THR A C 1
ATOM 2527 O O . THR A 1 314 ? 7.147 12.424 4.049 1.00 92.62 314 THR A O 1
ATOM 2530 N N . THR A 1 315 ? 9.296 12.191 3.457 1.00 93.56 315 THR A N 1
ATOM 2531 C CA . THR A 1 315 ? 9.739 11.587 4.719 1.00 93.56 315 THR A CA 1
ATOM 2532 C C . THR A 1 315 ? 9.467 12.504 5.911 1.00 93.56 315 THR A C 1
ATOM 2534 O O . THR A 1 315 ? 8.923 12.051 6.918 1.00 93.56 315 THR A O 1
ATOM 2537 N N . GLN A 1 316 ? 9.752 13.805 5.792 1.00 95.62 316 GLN A N 1
ATOM 2538 C CA . GLN A 1 316 ? 9.409 14.770 6.836 1.00 95.62 316 GLN A CA 1
ATOM 2539 C C . GLN A 1 316 ? 7.892 14.860 7.059 1.00 95.62 316 GLN A C 1
ATOM 2541 O O . GLN A 1 316 ? 7.448 14.848 8.202 1.00 95.62 316 GLN A O 1
ATOM 2546 N N . CYS A 1 317 ? 7.082 14.885 5.995 1.00 95.50 317 CYS A N 1
ATOM 2547 C CA . CYS A 1 317 ? 5.621 14.905 6.125 1.00 95.50 317 CYS A CA 1
ATOM 2548 C C . CYS A 1 317 ? 5.086 13.664 6.859 1.00 95.50 317 CYS A C 1
ATOM 2550 O O . CYS A 1 317 ? 4.146 13.771 7.649 1.00 95.50 317 CYS A O 1
ATOM 2552 N N . MET A 1 318 ? 5.689 12.495 6.629 1.00 93.88 318 MET A N 1
ATOM 2553 C CA . MET A 1 318 ? 5.368 11.262 7.346 1.00 93.88 318 MET A CA 1
ATOM 2554 C C . MET A 1 318 ? 5.709 11.376 8.841 1.00 93.88 318 MET A C 1
ATOM 2556 O O . MET A 1 318 ? 4.858 11.107 9.692 1.00 93.88 318 MET A O 1
ATOM 2560 N N . LEU A 1 319 ? 6.912 11.852 9.172 1.00 94.75 319 LEU A N 1
ATOM 2561 C CA . LEU A 1 319 ? 7.332 12.063 10.561 1.00 94.75 319 LEU A CA 1
ATOM 2562 C C . LEU A 1 319 ? 6.457 13.094 11.288 1.00 94.75 319 LEU A C 1
ATOM 2564 O O . LEU A 1 319 ? 6.033 12.831 12.409 1.00 94.75 319 LEU A O 1
ATOM 2568 N N . ASP A 1 320 ? 6.077 14.192 10.631 1.00 96.38 320 ASP A N 1
ATOM 2569 C CA . ASP A 1 320 ? 5.176 15.202 11.202 1.00 96.38 320 ASP A CA 1
ATOM 2570 C C . ASP A 1 320 ? 3.813 14.598 11.596 1.00 96.38 320 ASP A C 1
ATOM 2572 O O . ASP A 1 320 ? 3.237 14.941 12.634 1.00 96.38 320 ASP A O 1
ATOM 2576 N N . LYS A 1 321 ? 3.272 13.680 10.778 1.00 95.88 321 LYS A N 1
ATOM 2577 C CA . LYS A 1 321 ? 2.023 12.966 11.100 1.00 95.88 321 LYS A CA 1
ATOM 2578 C C . LYS A 1 321 ? 2.203 12.046 12.302 1.00 95.88 321 LYS A C 1
ATOM 2580 O O . LYS A 1 321 ? 1.320 11.984 13.158 1.00 95.88 321 LYS A O 1
ATOM 2585 N N . TRP A 1 322 ? 3.331 11.342 12.383 1.00 95.44 322 TRP A N 1
ATOM 2586 C CA . TRP A 1 322 ? 3.645 10.485 13.525 1.00 95.44 322 TRP A CA 1
ATOM 2587 C C . TRP A 1 322 ? 3.796 11.277 14.813 1.00 95.44 322 TRP A C 1
ATOM 2589 O O . TRP A 1 322 ? 3.205 10.890 15.820 1.00 95.44 322 TRP A O 1
ATOM 2599 N N . ASP A 1 323 ? 4.512 12.396 14.777 1.00 96.44 323 ASP A N 1
ATOM 2600 C CA . ASP A 1 323 ? 4.705 13.262 15.937 1.00 96.44 323 ASP A CA 1
ATOM 2601 C C . ASP A 1 323 ? 3.360 13.771 16.462 1.00 96.44 323 ASP A C 1
ATOM 2603 O O . ASP A 1 323 ? 3.081 13.674 17.659 1.00 96.44 323 ASP A O 1
ATOM 2607 N N . VAL A 1 324 ? 2.460 14.200 15.568 1.00 97.12 324 VAL A N 1
ATOM 2608 C CA . VAL A 1 324 ? 1.082 14.556 15.939 1.00 97.12 324 VAL A CA 1
ATOM 2609 C C . VAL A 1 324 ? 0.321 13.361 16.517 1.00 97.12 324 VAL A C 1
ATOM 2611 O O . VAL A 1 324 ? -0.385 13.514 17.516 1.00 97.12 324 VAL A O 1
ATOM 2614 N N . ASN A 1 325 ? 0.466 12.161 15.956 1.00 96.44 325 ASN A N 1
ATOM 2615 C CA . ASN A 1 325 ? -0.214 10.968 16.465 1.00 96.44 325 ASN A CA 1
ATOM 2616 C C . ASN A 1 325 ? 0.312 10.491 17.828 1.00 96.44 325 ASN A C 1
ATOM 2618 O O . ASN A 1 325 ? -0.448 9.876 18.581 1.00 96.44 325 ASN A O 1
ATOM 2622 N N . CYS A 1 326 ? 1.555 10.817 18.190 1.00 96.44 326 CYS A N 1
ATOM 2623 C CA . CYS A 1 326 ? 2.104 10.570 19.528 1.00 96.44 326 CYS A CA 1
ATOM 2624 C C . CYS A 1 326 ? 1.442 11.451 20.602 1.00 96.44 326 CYS A C 1
ATOM 2626 O O . CYS A 1 326 ? 1.434 11.106 21.783 1.00 96.44 326 CYS A O 1
ATOM 2628 N N . THR A 1 327 ? 0.831 12.573 20.214 1.00 96.44 327 THR A N 1
ATOM 2629 C CA . THR A 1 327 ? 0.107 13.449 21.144 1.00 96.44 327 THR A CA 1
ATOM 2630 C C . THR A 1 327 ? -1.253 12.860 21.568 1.00 96.44 327 THR A C 1
ATOM 2632 O O . THR A 1 327 ? -1.779 11.926 20.945 1.00 96.44 327 THR A O 1
ATOM 2635 N N . PRO A 1 328 ? -1.915 13.451 22.584 1.00 95.81 328 PRO A N 1
ATOM 2636 C CA . PRO A 1 328 ? -3.306 13.136 22.905 1.00 95.81 328 PRO A CA 1
ATOM 2637 C C . PRO A 1 328 ? -4.320 13.439 21.788 1.00 95.81 328 PRO A C 1
ATOM 2639 O O . PRO A 1 328 ? -5.457 12.985 21.906 1.00 95.81 328 PRO A O 1
ATOM 2642 N N . TYR A 1 329 ? -3.939 14.154 20.719 1.00 96.06 329 TYR A N 1
ATOM 2643 C CA . TYR A 1 329 ? -4.834 14.635 19.655 1.00 96.06 329 TYR A CA 1
ATOM 2644 C C . TYR A 1 329 ? -4.436 14.107 18.260 1.00 96.06 329 TYR A C 1
ATOM 2646 O O . TYR A 1 329 ? -4.184 14.906 17.350 1.00 96.06 329 TYR A O 1
ATOM 2654 N N . PRO A 1 330 ? -4.386 12.777 18.052 1.00 95.69 330 PRO A N 1
ATOM 2655 C CA . PRO A 1 330 ? -4.019 12.186 16.765 1.00 95.69 330 PRO A CA 1
ATOM 2656 C C . PRO A 1 330 ? -4.951 12.653 15.642 1.00 95.69 330 PRO A C 1
ATOM 2658 O O . PRO A 1 330 ? -6.150 12.856 15.863 1.00 95.69 330 PRO A O 1
ATOM 2661 N N . GLN A 1 331 ? -4.397 12.821 14.439 1.00 94.94 331 GLN A N 1
ATOM 2662 C CA . GLN A 1 331 ? -5.109 13.438 13.318 1.00 94.94 331 GLN A CA 1
ATOM 2663 C C . GLN A 1 331 ? -5.208 12.532 12.092 1.00 94.94 331 GLN A C 1
ATOM 2665 O O . GLN A 1 331 ? -6.323 12.233 11.693 1.00 94.94 331 GLN A O 1
ATOM 2670 N N . VAL A 1 332 ? -4.092 12.125 11.482 1.00 95.06 332 VAL A N 1
ATOM 2671 C CA . VAL A 1 332 ? -4.084 11.315 10.250 1.00 95.06 332 VAL A CA 1
ATOM 2672 C C . VAL A 1 332 ? -3.667 9.899 10.617 1.00 95.06 332 VAL A C 1
ATOM 2674 O O . VAL A 1 332 ? -2.533 9.691 11.025 1.00 95.06 332 VAL A O 1
ATOM 2677 N N . ILE A 1 333 ? -4.585 8.943 10.524 1.00 93.25 333 ILE A N 1
ATOM 2678 C CA . ILE A 1 333 ? -4.491 7.633 11.185 1.00 93.25 333 ILE A CA 1
ATOM 2679 C C . ILE A 1 333 ? -5.029 6.505 10.298 1.00 93.25 333 ILE A C 1
ATOM 2681 O O . ILE A 1 333 ? -5.658 6.757 9.267 1.00 93.25 333 ILE A O 1
ATOM 2685 N N . GLY A 1 334 ? -4.822 5.264 10.749 1.00 92.06 334 GLY A N 1
ATOM 2686 C CA . GLY A 1 334 ? -5.360 4.056 10.126 1.00 92.06 334 GLY A CA 1
ATOM 2687 C C . GLY A 1 334 ? -4.973 3.910 8.658 1.00 92.06 334 GLY A C 1
ATOM 2688 O O . GLY A 1 334 ? -3.931 4.392 8.221 1.00 92.06 334 GLY A O 1
ATOM 2689 N N . SER A 1 335 ? -5.858 3.286 7.892 1.00 89.25 335 SER A N 1
ATOM 2690 C CA . SER A 1 335 ? -5.697 2.998 6.465 1.00 89.25 335 SER A CA 1
ATOM 2691 C C . SER A 1 335 ? -5.327 4.202 5.592 1.00 89.25 335 SER A C 1
ATOM 2693 O O . SER A 1 335 ? -4.655 4.047 4.582 1.00 89.25 335 SER A O 1
ATOM 2695 N N . ALA A 1 336 ? -5.764 5.417 5.944 1.00 91.00 336 ALA A N 1
ATOM 2696 C CA . ALA A 1 336 ? -5.416 6.610 5.170 1.00 91.00 336 ALA A CA 1
ATOM 2697 C C . ALA A 1 336 ? -3.926 6.968 5.320 1.00 91.00 336 ALA A C 1
ATOM 2699 O O . ALA A 1 336 ? -3.294 7.410 4.363 1.00 91.00 336 ALA A O 1
ATOM 2700 N N . LEU A 1 337 ? -3.365 6.743 6.514 1.00 93.31 337 LEU A N 1
ATOM 2701 C CA . LEU A 1 337 ? -1.942 6.906 6.794 1.00 93.31 337 LEU A CA 1
ATOM 2702 C C . LEU A 1 337 ? -1.116 5.791 6.144 1.00 93.31 337 LEU A C 1
ATOM 2704 O O . LEU A 1 337 ? -0.131 6.089 5.474 1.00 93.31 337 LEU A O 1
ATOM 2708 N N . SER A 1 338 ? -1.516 4.530 6.344 1.00 90.94 338 SER A N 1
ATOM 2709 C CA . SER A 1 338 ? -0.735 3.372 5.900 1.00 90.94 338 SER A CA 1
ATOM 2710 C C . SER A 1 338 ? -0.709 3.225 4.387 1.00 90.94 338 SER A C 1
ATOM 2712 O O . SER A 1 338 ? 0.375 3.281 3.812 1.00 90.94 338 SER A O 1
ATOM 2714 N N . LEU A 1 339 ? -1.873 3.181 3.734 1.00 91.19 339 LEU A N 1
ATOM 2715 C CA . LEU A 1 339 ? -1.948 3.011 2.280 1.00 91.19 339 LEU A CA 1
ATOM 2716 C C . LEU A 1 339 ? -1.317 4.198 1.546 1.00 91.19 339 LEU A C 1
ATOM 2718 O O . LEU A 1 339 ? -0.670 4.035 0.522 1.00 91.19 339 LEU A O 1
ATOM 2722 N N . GLN A 1 340 ? -1.443 5.427 2.059 1.00 92.00 340 GLN A N 1
ATOM 2723 C CA . GLN A 1 340 ? -0.756 6.547 1.414 1.00 92.00 340 GLN A CA 1
ATOM 2724 C C . GLN A 1 340 ? 0.765 6.358 1.425 1.00 92.00 340 GLN A C 1
ATOM 2726 O O . GLN A 1 340 ? 1.397 6.606 0.398 1.00 92.00 340 GLN A O 1
ATOM 2731 N N . ARG A 1 341 ? 1.341 5.921 2.552 1.00 91.12 341 ARG A N 1
ATOM 2732 C CA . ARG A 1 341 ? 2.789 5.720 2.676 1.00 91.12 341 ARG A CA 1
ATOM 2733 C C . ARG A 1 341 ? 3.278 4.518 1.869 1.00 91.12 341 ARG A C 1
ATOM 2735 O O . ARG A 1 341 ? 4.323 4.612 1.231 1.00 91.12 341 ARG A O 1
ATOM 2742 N N . GLU A 1 342 ? 2.515 3.432 1.865 1.00 89.25 342 GLU A N 1
ATOM 2743 C CA . GLU A 1 342 ? 2.750 2.244 1.042 1.00 89.25 342 GLU A CA 1
ATOM 2744 C C . GLU A 1 342 ? 2.887 2.604 -0.438 1.00 89.25 342 GLU A C 1
ATOM 2746 O O . GLU A 1 342 ? 3.935 2.381 -1.043 1.00 89.25 342 GLU A O 1
ATOM 2751 N N . TYR A 1 343 ? 1.879 3.267 -1.003 1.00 89.25 343 TYR A N 1
ATOM 2752 C CA . TYR A 1 343 ? 1.862 3.607 -2.424 1.00 89.25 343 TYR A CA 1
ATOM 2753 C C . TYR A 1 343 ? 2.911 4.657 -2.769 1.00 89.25 343 TYR A C 1
ATOM 2755 O O . TYR A 1 343 ? 3.529 4.594 -3.834 1.00 89.25 343 TYR A O 1
ATOM 2763 N N . GLU A 1 344 ? 3.124 5.624 -1.875 1.00 90.94 344 GLU A N 1
ATOM 2764 C CA . GLU A 1 344 ? 4.179 6.616 -2.036 1.00 90.94 344 GLU A CA 1
ATOM 2765 C C . GLU A 1 344 ? 5.544 5.935 -2.150 1.00 90.94 344 GLU A C 1
ATOM 2767 O O . GLU A 1 344 ? 6.303 6.261 -3.060 1.00 90.94 344 GLU A O 1
ATOM 2772 N N . PHE A 1 345 ? 5.841 4.959 -1.291 1.00 88.38 345 PHE A N 1
ATOM 2773 C CA . PHE A 1 345 ? 7.135 4.286 -1.283 1.00 88.38 345 PHE A CA 1
ATOM 2774 C C . PHE A 1 345 ? 7.277 3.223 -2.383 1.00 88.38 345 PHE A C 1
ATOM 2776 O O . PHE A 1 345 ? 8.274 3.238 -3.098 1.00 88.38 345 PHE A O 1
ATOM 2783 N N . GLN A 1 346 ? 6.306 2.323 -2.552 1.00 83.44 346 GLN A N 1
ATOM 2784 C CA . GLN A 1 346 ? 6.406 1.194 -3.488 1.00 83.44 346 GLN A CA 1
ATOM 2785 C C . GLN A 1 346 ? 6.028 1.575 -4.920 1.00 83.44 346 GLN A C 1
ATOM 2787 O O . GLN A 1 346 ? 6.787 1.323 -5.850 1.00 83.44 346 GLN A O 1
ATOM 2792 N N . THR A 1 347 ? 4.885 2.240 -5.121 1.00 84.44 347 THR A N 1
ATOM 2793 C CA . THR A 1 347 ? 4.399 2.542 -6.481 1.00 84.44 347 THR A CA 1
ATOM 2794 C C . THR A 1 347 ? 5.034 3.805 -7.057 1.00 84.44 347 THR A C 1
ATOM 2796 O O . THR A 1 347 ? 5.337 3.862 -8.247 1.00 84.44 347 THR A O 1
ATOM 2799 N N . ALA A 1 348 ? 5.236 4.835 -6.231 1.00 89.38 348 ALA A N 1
ATOM 2800 C CA . ALA A 1 348 ? 5.767 6.119 -6.680 1.00 89.38 348 ALA A CA 1
ATOM 2801 C C . ALA A 1 348 ? 7.258 6.319 -6.375 1.00 89.38 348 ALA A C 1
ATOM 2803 O O . ALA A 1 348 ? 7.832 7.289 -6.872 1.00 89.38 348 ALA A O 1
ATOM 2804 N N . ALA A 1 349 ? 7.891 5.446 -5.579 1.00 89.06 349 ALA A N 1
ATOM 2805 C CA . ALA A 1 349 ? 9.275 5.587 -5.108 1.00 89.06 349 ALA A CA 1
ATOM 2806 C C . ALA A 1 349 ? 9.577 6.919 -4.386 1.00 89.06 349 ALA A C 1
ATOM 2808 O O . ALA A 1 349 ? 10.725 7.346 -4.321 1.00 89.06 349 ALA A O 1
ATOM 2809 N N . CYS A 1 350 ? 8.551 7.600 -3.870 1.00 90.12 350 CYS A N 1
ATOM 2810 C CA . CYS A 1 350 ? 8.577 8.988 -3.394 1.00 90.12 350 CYS A CA 1
ATOM 2811 C C . CYS A 1 350 ? 9.084 9.991 -4.458 1.00 90.12 350 CYS A C 1
ATOM 2813 O O . CYS A 1 350 ? 9.652 11.027 -4.122 1.00 90.12 350 CYS A O 1
ATOM 2815 N N . LEU A 1 351 ? 8.907 9.673 -5.748 1.00 89.81 351 LEU A N 1
ATOM 2816 C CA . LEU A 1 351 ? 9.376 10.463 -6.894 1.00 89.81 351 LEU A CA 1
ATOM 2817 C C . LEU A 1 351 ? 8.266 11.236 -7.618 1.00 89.81 351 LEU A C 1
ATOM 2819 O O . LEU A 1 351 ? 8.566 11.919 -8.605 1.00 89.81 351 LEU A O 1
ATOM 2823 N N . ASP A 1 352 ? 7.009 11.098 -7.180 1.00 92.56 352 ASP A N 1
ATOM 2824 C CA . ASP A 1 352 ? 5.839 11.739 -7.785 1.00 92.56 352 ASP A CA 1
ATOM 2825 C C . ASP A 1 352 ? 5.550 13.122 -7.157 1.00 92.56 352 ASP A C 1
ATOM 2827 O O . ASP A 1 352 ? 4.995 13.193 -6.053 1.00 92.56 352 ASP A O 1
ATOM 2831 N N . PRO A 1 353 ? 5.781 14.230 -7.894 1.00 92.81 353 PRO A N 1
ATOM 2832 C CA . PRO A 1 353 ? 5.553 15.584 -7.387 1.00 92.81 353 PRO A CA 1
ATOM 2833 C C . PRO A 1 353 ? 4.099 15.876 -7.048 1.00 92.81 353 PRO A C 1
ATOM 2835 O O . PRO A 1 353 ? 3.811 16.755 -6.228 1.00 92.81 353 PRO A O 1
ATOM 2838 N N . PHE A 1 354 ? 3.160 15.172 -7.685 1.00 93.69 354 PHE A N 1
ATOM 2839 C CA . PHE A 1 354 ? 1.751 15.316 -7.368 1.00 93.69 354 PHE A CA 1
ATOM 2840 C C . PHE A 1 354 ? 1.445 14.746 -5.982 1.00 93.69 354 PHE A C 1
ATOM 2842 O O . PHE A 1 354 ? 0.775 15.416 -5.188 1.00 93.69 354 PHE A O 1
ATOM 2849 N N . MET A 1 355 ? 1.960 13.550 -5.679 1.00 93.75 355 MET A N 1
ATOM 2850 C CA . MET A 1 355 ? 1.826 12.936 -4.356 1.00 93.75 355 MET A CA 1
ATOM 2851 C C . MET A 1 355 ? 2.540 13.767 -3.292 1.00 93.75 355 MET A C 1
ATOM 2853 O O . MET A 1 355 ? 1.897 14.125 -2.308 1.00 93.75 355 MET A O 1
ATOM 2857 N N . THR A 1 356 ? 3.780 14.204 -3.541 1.00 93.94 356 THR A N 1
ATOM 2858 C CA . THR A 1 356 ? 4.535 15.081 -2.629 1.00 93.94 356 THR A CA 1
ATOM 2859 C C . THR A 1 356 ? 3.733 16.332 -2.261 1.00 93.94 356 THR A C 1
ATOM 2861 O O . THR A 1 356 ? 3.548 16.661 -1.089 1.00 93.94 356 THR A O 1
ATOM 2864 N N . LYS A 1 357 ? 3.168 17.018 -3.262 1.00 95.06 357 LYS A N 1
ATOM 2865 C CA . LYS A 1 357 ? 2.350 18.220 -3.044 1.00 95.06 357 LYS A CA 1
ATOM 2866 C C . LYS A 1 357 ? 1.064 17.930 -2.268 1.00 95.06 357 LYS A C 1
ATOM 2868 O O . LYS A 1 357 ? 0.593 18.791 -1.516 1.00 95.06 357 LYS A O 1
ATOM 2873 N N . GLN A 1 358 ? 0.451 16.767 -2.488 1.00 94.69 358 GLN A N 1
ATOM 2874 C CA . GLN A 1 358 ? -0.708 16.361 -1.701 1.00 94.69 358 GLN A CA 1
ATOM 2875 C C . GLN A 1 358 ? -0.332 16.096 -0.255 1.00 94.69 358 GLN A C 1
ATOM 2877 O O . GLN A 1 358 ? -1.070 16.517 0.637 1.00 94.69 358 GLN A O 1
ATOM 2882 N N . ASP A 1 359 ? 0.830 15.502 -0.021 1.00 94.12 359 ASP A N 1
ATOM 2883 C CA . ASP A 1 359 ? 1.269 15.201 1.326 1.00 94.12 359 ASP A CA 1
ATOM 2884 C C . ASP A 1 359 ? 1.559 16.465 2.132 1.00 94.12 359 ASP A C 1
ATOM 2886 O O . ASP A 1 359 ? 0.995 16.662 3.207 1.00 94.12 359 ASP A O 1
ATOM 2890 N N . GLU A 1 360 ? 2.270 17.428 1.541 1.00 96.38 360 GLU A N 1
ATOM 2891 C CA . GLU A 1 360 ? 2.463 18.751 2.144 1.00 96.38 360 GLU A CA 1
ATOM 2892 C C . GLU A 1 360 ? 1.130 19.452 2.454 1.00 96.38 360 GLU A C 1
ATOM 2894 O O . GLU A 1 360 ? 0.986 20.159 3.460 1.00 96.38 360 GLU A O 1
ATOM 2899 N N . LYS A 1 361 ? 0.139 19.312 1.564 1.00 97.00 361 LYS A N 1
ATOM 2900 C CA . LYS A 1 361 ? -1.192 19.895 1.757 1.00 97.00 361 LYS A CA 1
ATOM 2901 C C . LYS A 1 361 ? -1.899 19.235 2.937 1.00 97.00 361 LYS A C 1
ATOM 2903 O O . LYS A 1 361 ? -2.452 19.957 3.772 1.00 97.00 361 LYS A O 1
ATOM 2908 N N . VAL A 1 362 ? -1.877 17.908 3.021 1.00 97.25 362 VAL A N 1
ATOM 2909 C CA . VAL A 1 362 ? -2.468 17.151 4.129 1.00 97.25 362 VAL A CA 1
ATOM 2910 C C . VAL A 1 362 ? -1.773 17.509 5.436 1.00 97.25 362 VAL A C 1
ATOM 2912 O O . VAL A 1 362 ? -2.473 17.879 6.374 1.00 97.25 362 VAL A O 1
ATOM 2915 N N . THR A 1 363 ? -0.441 17.549 5.485 1.00 97.44 363 THR A N 1
ATOM 2916 C CA . THR A 1 363 ? 0.331 17.954 6.672 1.00 97.44 363 THR A CA 1
ATOM 2917 C C . THR A 1 363 ? -0.051 19.361 7.140 1.00 97.44 363 THR A C 1
ATOM 2919 O O . THR A 1 363 ? -0.381 19.570 8.308 1.00 97.44 363 THR A O 1
ATOM 2922 N N . LYS A 1 364 ? -0.164 20.339 6.230 1.00 97.88 364 LYS A N 1
ATOM 2923 C CA . LYS A 1 364 ? -0.635 21.699 6.573 1.00 97.88 364 LYS A CA 1
ATOM 2924 C C . LYS A 1 364 ? -2.064 21.710 7.121 1.00 97.88 364 LYS A C 1
ATOM 2926 O O . LYS A 1 364 ? -2.389 22.503 8.008 1.00 97.88 364 LYS A O 1
ATOM 2931 N N . MET A 1 365 ? -2.954 20.887 6.568 1.00 97.81 365 MET A N 1
ATOM 2932 C CA . MET A 1 365 ? -4.339 20.783 7.034 1.00 97.81 365 MET A CA 1
ATOM 2933 C C . MET A 1 365 ? -4.441 20.037 8.371 1.00 97.81 365 MET A C 1
ATOM 2935 O O . MET A 1 365 ? -5.293 20.385 9.195 1.00 97.81 365 MET A O 1
ATOM 2939 N N . MET A 1 366 ? -3.581 19.045 8.586 1.00 97.56 366 MET A N 1
ATOM 2940 C CA . MET A 1 366 ? -3.437 18.267 9.808 1.00 97.56 366 MET A CA 1
ATOM 2941 C C . MET A 1 366 ? -2.971 19.156 10.953 1.00 97.56 366 MET A C 1
ATOM 2943 O O . MET A 1 366 ? -3.667 19.223 11.956 1.00 97.56 366 MET A O 1
ATOM 2947 N N . LEU A 1 367 ? -1.878 19.907 10.786 1.00 97.88 367 LEU A N 1
ATOM 2948 C CA . LEU A 1 367 ? -1.355 20.809 11.820 1.00 97.88 367 LEU A CA 1
ATOM 2949 C C . LEU A 1 367 ? -2.408 21.837 12.262 1.00 97.88 367 LEU A C 1
ATOM 2951 O O . LEU A 1 367 ? -2.623 22.058 13.449 1.00 97.88 367 LEU A O 1
ATOM 2955 N N . LYS A 1 368 ? -3.175 22.394 11.315 1.00 97.38 368 LYS A N 1
ATOM 2956 C CA . LYS A 1 368 ? -4.311 23.279 11.636 1.00 97.38 368 LYS A CA 1
ATOM 2957 C C . LYS A 1 368 ? -5.440 22.570 12.388 1.00 97.38 368 LYS A C 1
ATOM 2959 O O . LYS A 1 368 ? -6.160 23.213 13.146 1.00 97.38 368 LYS A O 1
ATOM 2964 N N . GLY A 1 369 ? -5.677 21.289 12.111 1.00 96.69 369 GLY A N 1
ATOM 2965 C CA . GLY A 1 369 ? -6.688 20.492 12.807 1.00 96.69 369 GLY A CA 1
ATOM 2966 C C . GLY A 1 369 ? -6.244 20.049 14.194 1.00 96.69 369 GLY A C 1
ATOM 2967 O O . GLY A 1 369 ? -7.078 20.029 15.096 1.00 96.69 369 GLY A O 1
ATOM 2968 N N . TYR A 1 370 ? -4.953 19.755 14.340 1.00 97.19 370 TYR A N 1
ATOM 2969 C CA . TYR A 1 370 ? -4.280 19.459 15.594 1.00 97.19 370 TYR A CA 1
ATOM 2970 C C . TYR A 1 370 ? -4.380 20.645 16.551 1.00 97.19 370 TYR A C 1
ATOM 2972 O O . TYR A 1 370 ? -4.917 20.483 17.639 1.00 97.19 370 TYR A O 1
ATOM 2980 N N . GLU A 1 371 ? -3.991 21.852 16.122 1.00 97.38 371 GLU A N 1
ATOM 2981 C CA . GLU A 1 371 ? -4.073 23.041 16.984 1.00 97.38 371 GLU A CA 1
ATOM 2982 C C . GLU A 1 371 ? -5.503 23.315 17.463 1.00 97.38 371 GLU A C 1
ATOM 2984 O O . GLU A 1 371 ? -5.724 23.579 18.639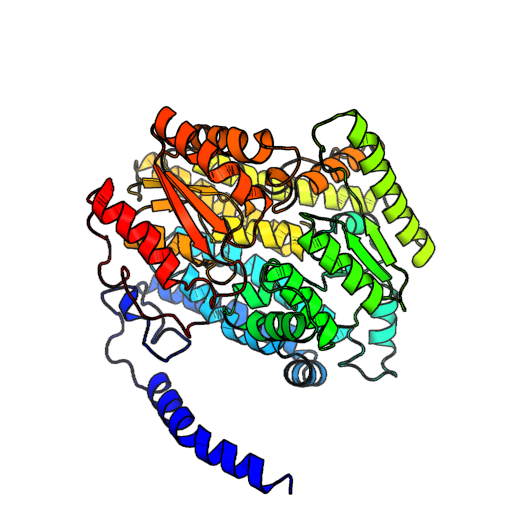 1.00 97.38 371 GLU A O 1
ATOM 2989 N N . LYS A 1 372 ? -6.500 23.143 16.587 1.00 96.00 372 LYS A N 1
ATOM 2990 C CA . LYS A 1 372 ? -7.911 23.301 16.968 1.00 96.00 372 LYS A CA 1
ATOM 2991 C C . LYS A 1 372 ? -8.386 22.268 17.986 1.00 96.00 372 LYS A C 1
ATOM 2993 O O . LYS A 1 372 ? -9.199 22.604 18.839 1.00 96.00 372 LYS A O 1
ATOM 2998 N N . ASP A 1 373 ? -7.948 21.016 17.869 1.00 96.00 373 ASP A N 1
ATOM 2999 C CA . ASP A 1 373 ? -8.284 19.989 18.863 1.00 96.00 373 ASP A CA 1
ATOM 3000 C C . ASP A 1 373 ? -7.570 20.236 20.176 1.00 96.00 373 ASP A C 1
ATOM 3002 O O . ASP A 1 373 ? -8.181 20.073 21.223 1.00 96.00 373 ASP A O 1
ATOM 3006 N N . ARG A 1 374 ? -6.305 20.654 20.111 1.00 96.50 374 ARG A N 1
ATOM 3007 C CA . ARG A 1 374 ? -5.486 20.976 21.273 1.00 96.50 374 ARG A CA 1
ATOM 3008 C C . ARG A 1 374 ? -6.084 22.135 22.066 1.00 96.50 374 ARG A C 1
ATOM 3010 O O . ARG A 1 374 ? -6.188 22.040 23.282 1.00 96.50 374 ARG A O 1
ATOM 3017 N N . GLU A 1 375 ? -6.501 23.204 21.389 1.00 96.56 375 GLU A N 1
ATOM 3018 C CA . GLU A 1 375 ? -7.163 24.361 22.007 1.00 96.56 375 GLU A CA 1
ATOM 3019 C C . GLU A 1 375 ? -8.531 24.007 22.607 1.00 96.56 375 GLU A C 1
ATOM 3021 O O . GLU A 1 375 ? -8.920 24.576 23.624 1.00 96.56 375 GLU A O 1
ATOM 3026 N N . ALA A 1 376 ? -9.256 23.070 21.990 1.00 95.81 376 ALA A N 1
ATOM 3027 C CA . ALA A 1 376 ? -10.577 22.632 22.438 1.00 95.81 376 ALA A CA 1
ATOM 3028 C C . ALA A 1 376 ? -10.553 21.401 23.370 1.00 95.81 376 ALA A C 1
ATOM 3030 O O . ALA A 1 376 ? -11.623 20.931 23.749 1.00 95.81 376 ALA A O 1
ATOM 3031 N N . ASP A 1 377 ? -9.370 20.854 23.681 1.00 94.94 377 ASP A N 1
ATOM 3032 C CA . ASP A 1 377 ? -9.156 19.548 24.335 1.00 94.94 377 ASP A CA 1
ATOM 3033 C C . ASP A 1 377 ? -10.053 18.423 23.773 1.00 94.94 377 ASP A C 1
ATOM 3035 O O . ASP A 1 377 ? -10.633 17.610 24.495 1.00 94.94 377 ASP A O 1
ATOM 3039 N N . ARG A 1 378 ? -10.212 18.376 22.444 1.00 91.62 378 ARG A N 1
ATOM 3040 C CA . ARG A 1 378 ? -11.103 17.410 21.787 1.00 91.62 378 ARG A CA 1
ATOM 3041 C C . ARG A 1 378 ? -10.392 16.084 21.528 1.00 91.62 378 ARG A C 1
ATOM 3043 O O . ARG A 1 378 ? -9.531 15.999 20.653 1.00 91.62 378 ARG A O 1
ATOM 3050 N N . ARG A 1 379 ? -10.814 15.029 22.231 1.00 89.81 379 ARG A N 1
ATOM 3051 C CA . ARG A 1 379 ? -10.275 13.663 22.113 1.00 89.81 379 ARG A CA 1
ATOM 3052 C C . ARG A 1 379 ? -11.354 12.694 21.635 1.00 89.81 379 ARG A C 1
ATOM 3054 O O . ARG A 1 379 ? -12.024 12.046 22.429 1.00 89.81 379 ARG A O 1
ATOM 3061 N N . ASP A 1 380 ? -11.514 12.602 20.319 1.00 84.25 380 ASP A N 1
ATOM 3062 C CA . ASP A 1 380 ? -12.557 11.779 19.691 1.00 84.25 380 ASP A CA 1
ATOM 3063 C C . ASP A 1 380 ? -12.102 10.310 19.515 1.00 84.25 380 ASP A C 1
ATOM 3065 O O . ASP A 1 380 ? -11.994 9.838 18.384 1.00 84.25 380 ASP A O 1
ATOM 3069 N N . TYR A 1 381 ? -11.757 9.606 20.601 1.00 92.56 381 TYR A N 1
ATOM 3070 C CA . TYR A 1 381 ? -11.442 8.163 20.613 1.00 92.56 381 TYR A CA 1
ATOM 3071 C C . TYR A 1 381 ? -11.638 7.547 22.007 1.00 92.56 381 TYR A C 1
ATOM 3073 O O . TYR A 1 381 ? -11.522 8.244 23.013 1.00 92.56 381 TYR A O 1
ATOM 3081 N N . LYS A 1 382 ? -11.897 6.232 22.069 1.00 95.06 382 LYS A N 1
ATOM 3082 C CA . LYS A 1 382 ? -11.949 5.464 23.328 1.00 95.06 382 LYS A CA 1
ATOM 3083 C C . LYS A 1 382 ? -10.611 4.797 23.641 1.00 95.06 382 LYS A C 1
ATOM 3085 O O . LYS A 1 382 ? -10.145 4.847 24.775 1.00 95.06 382 LYS A O 1
ATOM 3090 N N . TYR A 1 383 ? -9.984 4.209 22.624 1.00 97.12 383 TYR A N 1
ATOM 3091 C CA . TYR A 1 383 ? -8.762 3.423 22.768 1.00 97.12 383 TYR A CA 1
ATOM 3092 C C . TYR A 1 383 ? -7.692 3.846 21.776 1.00 97.12 383 TYR A C 1
ATOM 3094 O O . TYR A 1 383 ? -7.995 4.338 20.689 1.00 97.12 383 TYR A O 1
ATOM 3102 N N . ARG A 1 384 ? -6.433 3.616 22.148 1.00 97.38 384 ARG A N 1
ATOM 3103 C CA . ARG A 1 384 ? -5.256 3.857 21.313 1.00 97.38 384 ARG A CA 1
ATOM 3104 C C . ARG A 1 384 ? -4.617 2.519 20.985 1.00 97.38 384 ARG A C 1
ATOM 3106 O O . ARG A 1 384 ? -4.231 1.785 21.894 1.00 97.38 384 ARG A O 1
ATOM 3113 N N . ALA A 1 385 ? -4.511 2.223 19.697 1.00 97.62 385 ALA A N 1
ATOM 3114 C CA . ALA A 1 385 ? -3.897 1.001 19.211 1.00 97.62 385 ALA A CA 1
ATOM 3115 C C . ALA A 1 385 ? -2.776 1.301 18.220 1.00 97.62 385 ALA A C 1
ATOM 3117 O O . ALA A 1 385 ? -2.823 2.301 17.497 1.00 97.62 385 ALA A O 1
ATOM 3118 N N . ILE A 1 386 ? -1.809 0.396 18.153 1.00 96.94 386 ILE A N 1
ATOM 3119 C CA . ILE A 1 386 ? -0.987 0.224 16.956 1.00 96.94 386 ILE A CA 1
ATOM 3120 C C . ILE A 1 386 ? -1.421 -1.048 16.238 1.00 96.94 386 ILE A C 1
ATOM 3122 O O . ILE A 1 386 ? -1.975 -1.967 16.850 1.00 96.94 386 ILE A O 1
ATOM 3126 N N . VAL A 1 387 ? -1.178 -1.076 14.938 1.00 94.88 387 VAL A N 1
ATOM 3127 C CA . VAL A 1 387 ? -1.343 -2.265 14.112 1.00 94.88 387 VAL A CA 1
ATOM 3128 C C . VAL A 1 387 ? 0.039 -2.837 13.833 1.00 94.88 387 VAL A C 1
ATOM 3130 O O . VAL A 1 387 ? 0.956 -2.090 13.484 1.00 94.88 387 VAL A O 1
ATOM 3133 N N . TRP A 1 388 ? 0.196 -4.142 14.035 1.00 93.75 388 TRP A N 1
ATOM 3134 C CA . TRP A 1 388 ? 1.475 -4.828 13.885 1.00 93.75 388 TRP A CA 1
ATOM 3135 C C . TRP A 1 388 ? 1.350 -6.075 13.012 1.00 93.75 388 TRP A C 1
ATOM 3137 O O . TRP A 1 388 ? 0.292 -6.703 12.990 1.00 93.75 388 TRP A O 1
ATOM 3147 N N . CYS A 1 389 ? 2.455 -6.442 12.352 1.00 89.25 389 CYS A N 1
ATOM 3148 C CA . CYS A 1 389 ? 2.520 -7.401 11.243 1.00 89.25 389 CYS A CA 1
ATOM 3149 C C . CYS A 1 389 ? 1.853 -6.895 9.946 1.00 89.25 389 CYS A C 1
ATOM 3151 O O . CYS A 1 389 ? 1.323 -5.788 9.892 1.00 89.25 389 CYS A O 1
ATOM 3153 N N . CYS A 1 390 ? 1.955 -7.690 8.880 1.00 86.19 390 CYS A N 1
ATOM 3154 C CA . CYS A 1 390 ? 1.429 -7.365 7.559 1.00 86.19 390 CYS A CA 1
ATOM 3155 C C . CYS A 1 390 ? -0.117 -7.400 7.579 1.00 86.19 390 CYS A C 1
ATOM 3157 O O . CYS A 1 390 ? -0.666 -8.417 7.994 1.00 86.19 390 CYS A O 1
ATOM 3159 N N . PRO A 1 391 ? -0.828 -6.332 7.178 1.00 86.31 391 PRO A N 1
ATOM 3160 C CA . PRO A 1 391 ? -2.278 -6.253 7.101 1.00 86.31 391 PRO A CA 1
ATOM 3161 C C . PRO A 1 391 ? -2.922 -7.208 6.109 1.00 86.31 391 PRO A C 1
ATOM 3163 O O . PRO A 1 391 ? -2.324 -7.712 5.167 1.00 86.31 391 PRO A O 1
ATOM 3166 N N . ALA A 1 392 ? -4.225 -7.410 6.292 1.00 90.50 392 ALA A N 1
ATOM 3167 C CA . ALA A 1 392 ? -5.060 -8.016 5.269 1.00 90.50 392 ALA A CA 1
ATOM 3168 C C . ALA A 1 392 ? -5.296 -7.011 4.138 1.00 90.50 392 ALA A C 1
ATOM 3170 O O . ALA A 1 392 ? -6.194 -6.171 4.229 1.00 90.50 392 ALA A O 1
ATOM 3171 N N . HIS A 1 393 ? -4.531 -7.124 3.056 1.00 90.56 393 HIS A N 1
ATOM 3172 C CA . HIS A 1 393 ? -4.740 -6.338 1.840 1.00 90.56 393 HIS A CA 1
ATOM 3173 C C . HIS A 1 393 ? -6.153 -6.533 1.283 1.00 90.56 393 HIS A C 1
ATOM 3175 O O . HIS A 1 393 ? -6.811 -5.553 0.958 1.00 90.56 393 HIS A O 1
ATOM 3181 N N . TYR A 1 394 ? -6.745 -7.731 1.353 1.00 92.75 394 TYR A N 1
ATOM 3182 C CA . TYR A 1 394 ? -8.159 -7.893 0.977 1.00 92.75 394 TYR A CA 1
ATOM 3183 C C . TYR A 1 394 ? -9.146 -7.139 1.896 1.00 92.75 394 TYR A C 1
ATOM 3185 O O . TYR A 1 394 ? -10.339 -7.085 1.592 1.00 92.75 394 TYR A O 1
ATOM 3193 N N . TYR A 1 395 ? -8.721 -6.564 3.028 1.00 93.81 395 TYR A N 1
ATOM 3194 C CA . TYR A 1 395 ? -9.568 -5.825 3.972 1.00 93.81 395 TYR A CA 1
ATOM 3195 C C . TYR A 1 395 ? -8.928 -4.519 4.473 1.00 93.81 395 TYR A C 1
ATOM 3197 O O . TYR A 1 395 ? -8.947 -4.207 5.663 1.00 93.81 395 TYR A O 1
ATOM 3205 N N . THR A 1 396 ? -8.449 -3.690 3.550 1.00 92.50 396 THR A N 1
ATOM 3206 C CA . THR A 1 396 ? -7.720 -2.448 3.862 1.00 92.50 396 THR A CA 1
ATOM 3207 C C . THR A 1 396 ? -8.447 -1.436 4.771 1.00 92.50 396 THR A C 1
ATOM 3209 O O . THR A 1 396 ? -7.805 -0.616 5.416 1.00 92.50 396 THR A O 1
ATOM 3212 N N . HIS A 1 397 ? -9.782 -1.478 4.863 1.00 92.38 397 HIS A N 1
ATOM 3213 C CA . HIS A 1 397 ? -10.589 -0.571 5.701 1.00 92.38 397 HIS A CA 1
ATOM 3214 C C . HIS A 1 397 ? -10.911 -1.137 7.098 1.00 92.38 397 HIS A C 1
ATOM 3216 O O . HIS A 1 397 ? -11.759 -0.592 7.810 1.00 92.38 397 HIS A O 1
ATOM 3222 N N . PHE A 1 398 ? -10.244 -2.217 7.518 1.00 94.94 398 PHE A N 1
ATOM 3223 C CA . PHE A 1 398 ? -10.428 -2.825 8.839 1.00 94.94 398 PHE A CA 1
ATOM 3224 C C . PHE A 1 398 ? -10.246 -1.822 9.989 1.00 94.94 398 PHE A C 1
ATOM 3226 O O . PHE A 1 398 ? -11.036 -1.805 10.933 1.00 94.94 398 PHE A O 1
ATOM 3233 N N . THR A 1 399 ? -9.257 -0.929 9.899 1.00 93.56 399 THR A N 1
ATOM 3234 C CA . THR A 1 399 ? -9.016 0.089 10.933 1.00 93.56 399 THR A CA 1
ATOM 3235 C C . THR A 1 399 ? -10.154 1.106 11.026 1.00 93.56 399 THR A C 1
ATOM 3237 O O . THR A 1 399 ? -10.517 1.526 12.121 1.00 93.56 399 THR A O 1
ATOM 3240 N N . THR A 1 400 ? -10.767 1.462 9.890 1.00 93.12 400 THR A N 1
ATOM 3241 C CA . THR A 1 400 ? -11.967 2.314 9.845 1.00 93.12 400 THR A CA 1
ATOM 3242 C C . THR A 1 400 ? -13.144 1.617 10.524 1.00 93.12 400 THR A C 1
ATOM 3244 O O . THR A 1 400 ? -13.893 2.238 11.277 1.00 93.12 400 THR A O 1
ATOM 3247 N N . TRP A 1 401 ? -13.293 0.306 10.309 1.00 95.81 401 TRP A N 1
ATOM 3248 C CA . TRP A 1 401 ? -14.288 -0.493 11.019 1.00 95.81 401 TRP A CA 1
ATOM 3249 C C . TRP A 1 401 ? -14.055 -0.512 12.538 1.00 95.81 401 TRP A C 1
ATOM 3251 O O . TRP A 1 401 ? -15.000 -0.287 13.299 1.00 95.81 401 TRP A O 1
ATOM 3261 N N . ALA A 1 402 ? -12.814 -0.724 12.983 1.00 96.06 402 ALA A N 1
ATOM 3262 C CA . ALA A 1 402 ? -12.466 -0.753 14.402 1.00 96.06 402 ALA A CA 1
ATOM 3263 C C . ALA A 1 402 ? -12.702 0.607 15.091 1.00 96.06 402 ALA A C 1
ATOM 3265 O O . ALA A 1 402 ? -13.222 0.648 16.211 1.00 96.06 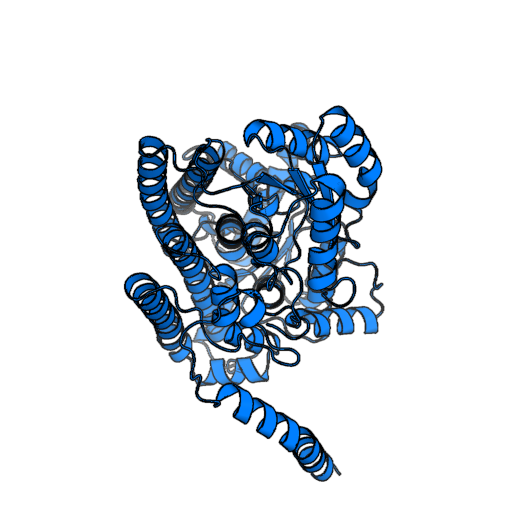402 ALA A O 1
ATOM 3266 N N . GLU A 1 403 ? -12.398 1.721 14.413 1.00 94.75 403 GLU A N 1
ATOM 3267 C CA . GLU A 1 403 ? -12.668 3.071 14.924 1.00 94.75 403 GLU A CA 1
ATOM 3268 C C . GLU A 1 403 ? -14.172 3.305 15.103 1.00 94.75 403 GLU A C 1
ATOM 3270 O O . GLU A 1 403 ? -14.607 3.732 16.173 1.00 94.75 403 GLU A O 1
ATOM 3275 N N . HIS A 1 404 ? -14.986 2.982 14.097 1.00 94.88 404 HIS A N 1
ATOM 3276 C CA . HIS A 1 404 ? -16.422 3.260 14.146 1.00 94.88 404 HIS A CA 1
ATOM 3277 C C . HIS A 1 404 ? -17.229 2.292 15.009 1.00 94.88 404 HIS A C 1
ATOM 3279 O O . HIS A 1 404 ? -18.256 2.692 15.548 1.00 94.88 404 HIS A O 1
ATOM 3285 N N . THR A 1 405 ? -16.777 1.049 15.169 1.00 96.38 405 THR A N 1
ATOM 3286 C CA . THR A 1 405 ? -17.495 0.045 15.972 1.00 96.38 405 THR A CA 1
ATOM 3287 C C . THR A 1 405 ? -17.097 0.118 17.441 1.00 96.38 405 THR A C 1
ATOM 3289 O O . THR A 1 405 ? -17.953 0.009 18.314 1.00 96.38 405 THR A O 1
ATOM 3292 N N . TRP A 1 406 ? -15.813 0.342 17.731 1.00 97.12 406 TRP A N 1
ATOM 3293 C CA . TRP A 1 406 ? -15.260 0.199 19.082 1.00 97.12 406 TRP A CA 1
ATOM 3294 C C . TRP A 1 406 ? -14.557 1.452 19.610 1.00 97.12 406 TRP A C 1
ATOM 3296 O O . TRP A 1 406 ? -14.138 1.484 20.766 1.00 97.12 406 TRP A O 1
ATOM 3306 N N . GLY A 1 407 ? -14.416 2.503 18.797 1.00 95.62 407 GLY A N 1
ATOM 3307 C CA . GLY A 1 407 ? -13.665 3.700 19.178 1.00 95.62 407 GLY A CA 1
ATOM 3308 C C . GLY A 1 407 ? -12.161 3.448 19.290 1.00 95.62 407 GLY A C 1
ATOM 3309 O O . GLY A 1 407 ? -11.476 4.195 19.995 1.00 95.62 407 GLY A O 1
ATOM 3310 N N . ILE A 1 408 ? -11.653 2.390 18.642 1.00 97.00 408 ILE A N 1
ATOM 3311 C CA . ILE A 1 408 ? -10.231 2.043 18.625 1.00 97.00 408 ILE A CA 1
ATOM 3312 C C . ILE A 1 408 ? -9.539 2.870 17.552 1.00 97.00 408 ILE A C 1
ATOM 3314 O O . ILE A 1 408 ? -9.759 2.679 16.358 1.00 97.00 408 ILE A O 1
ATOM 3318 N N . ARG A 1 409 ? -8.671 3.782 17.981 1.00 95.06 409 ARG A N 1
ATOM 3319 C CA . ARG A 1 409 ? -7.906 4.635 17.085 1.00 95.06 409 ARG A CA 1
ATOM 3320 C C . ARG A 1 409 ? -6.534 4.025 16.810 1.00 95.06 409 ARG A C 1
ATOM 3322 O O . ARG A 1 409 ? -5.686 3.981 17.699 1.00 95.06 409 ARG A O 1
ATOM 3329 N N . THR A 1 410 ? -6.323 3.576 15.576 1.00 95.31 410 THR A N 1
ATOM 3330 C CA . THR A 1 410 ? -5.064 2.974 15.106 1.00 95.31 410 THR A CA 1
ATOM 3331 C C . THR A 1 410 ? -4.076 4.059 14.682 1.00 95.31 410 THR A C 1
ATOM 3333 O O . THR A 1 410 ? -4.207 4.652 13.610 1.00 95.31 410 THR A O 1
ATOM 3336 N N . LEU A 1 411 ? -3.113 4.358 15.546 1.00 95.69 411 LEU A N 1
ATOM 3337 C CA . LEU A 1 411 ? -2.238 5.530 15.434 1.00 95.69 411 LEU A CA 1
ATOM 3338 C C . LEU A 1 411 ? -1.169 5.390 14.354 1.00 95.69 411 LEU A C 1
ATOM 3340 O O . LEU A 1 411 ? -0.751 6.382 13.756 1.00 95.69 411 LEU A O 1
ATOM 3344 N N . VAL A 1 412 ? -0.724 4.158 14.144 1.00 93.50 412 VAL A N 1
ATOM 3345 C CA . VAL A 1 412 ? 0.299 3.781 13.182 1.00 93.50 412 VAL A CA 1
ATOM 3346 C C . VAL A 1 412 ? 0.116 2.308 12.830 1.00 93.50 412 VAL A C 1
ATOM 3348 O O . VAL A 1 412 ? -0.415 1.528 13.629 1.00 93.50 412 VAL A O 1
ATOM 3351 N N . ASP A 1 413 ? 0.553 1.960 11.629 1.00 90.44 413 ASP A N 1
ATOM 3352 C CA . ASP A 1 413 ? 0.613 0.597 11.114 1.00 90.44 413 ASP A CA 1
ATOM 3353 C C . ASP A 1 413 ? 2.073 0.246 10.818 1.00 90.44 413 ASP A C 1
ATOM 3355 O O . ASP A 1 413 ? 2.815 1.111 10.339 1.00 90.44 413 ASP A O 1
ATOM 3359 N N . MET A 1 414 ? 2.483 -0.993 11.079 1.00 88.94 414 MET A N 1
ATOM 3360 C CA . MET A 1 414 ? 3.789 -1.516 10.681 1.00 88.94 414 MET A CA 1
ATOM 3361 C C . MET A 1 414 ? 4.088 -1.255 9.193 1.00 88.94 414 MET A C 1
ATOM 3363 O O . MET A 1 414 ? 5.207 -0.870 8.859 1.00 88.94 414 MET A O 1
ATOM 3367 N N . GLU A 1 415 ? 3.100 -1.362 8.300 1.00 81.56 415 GLU A N 1
ATOM 3368 C CA . GLU A 1 415 ? 3.278 -1.061 6.870 1.00 81.56 415 GLU A CA 1
ATOM 33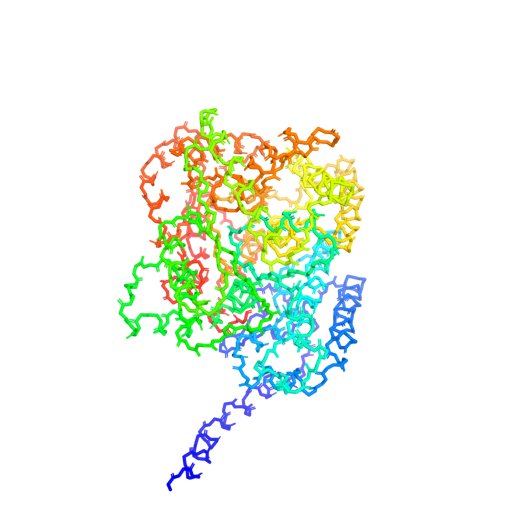69 C C . GLU A 1 415 ? 3.442 0.423 6.556 1.00 81.56 415 GLU A C 1
ATOM 3371 O O . GLU A 1 415 ? 3.918 0.773 5.485 1.00 81.56 415 GLU A O 1
ATOM 3376 N N . SER A 1 416 ? 3.122 1.317 7.490 1.00 85.44 416 SER A N 1
ATOM 3377 C CA . SER A 1 416 ? 3.451 2.739 7.352 1.00 85.44 416 SER A CA 1
ATOM 3378 C C . SER A 1 416 ? 4.867 3.066 7.838 1.00 85.44 416 SER A C 1
ATOM 3380 O O . SER A 1 416 ? 5.374 4.152 7.561 1.00 85.44 416 SER A O 1
ATOM 3382 N N . MET A 1 417 ? 5.538 2.139 8.536 1.00 87.56 417 MET A N 1
ATOM 3383 C CA . MET A 1 417 ? 6.886 2.323 9.092 1.00 87.56 417 MET A CA 1
ATOM 3384 C C . MET A 1 417 ? 7.990 2.083 8.058 1.00 87.56 417 MET A C 1
ATOM 3386 O O . MET A 1 417 ? 9.002 1.435 8.321 1.00 87.56 417 MET A O 1
ATOM 3390 N N . LEU A 1 418 ? 7.786 2.639 6.862 1.00 82.88 418 LEU A N 1
ATOM 3391 C CA . LEU A 1 418 ? 8.659 2.464 5.708 1.00 82.88 418 LEU A CA 1
ATOM 3392 C C . LEU A 1 418 ? 9.707 3.556 5.684 1.00 82.88 418 LEU A C 1
ATOM 3394 O O . LEU A 1 418 ? 9.355 4.733 5.560 1.00 82.88 418 LEU A O 1
ATOM 3398 N N . SER A 1 419 ? 10.973 3.146 5.745 1.00 77.81 419 SER A N 1
ATOM 3399 C CA . SER A 1 419 ? 12.147 3.945 5.401 1.00 77.81 419 SER A CA 1
ATOM 3400 C C . SER A 1 419 ? 11.982 5.447 5.668 1.00 77.81 419 SER A C 1
ATOM 3402 O O . SER A 1 419 ? 11.798 6.254 4.759 1.00 77.81 419 SER A O 1
ATOM 3404 N N . TYR A 1 420 ? 12.028 5.840 6.937 1.00 82.25 420 TYR A N 1
ATOM 3405 C CA . TYR A 1 420 ? 12.019 7.249 7.346 1.00 82.25 420 TYR A CA 1
ATOM 3406 C C . TYR A 1 420 ? 13.444 7.822 7.484 1.00 82.25 420 TYR A C 1
ATOM 3408 O O . TYR A 1 420 ? 13.680 8.778 8.222 1.00 82.25 420 TYR A O 1
ATOM 3416 N N . HIS A 1 421 ? 14.410 7.207 6.794 1.00 88.06 421 HIS A N 1
ATOM 3417 C CA . HIS A 1 421 ? 15.807 7.636 6.751 1.00 88.06 421 HIS A CA 1
ATOM 3418 C C . HIS A 1 421 ? 16.000 8.698 5.670 1.00 88.06 421 HIS A C 1
ATOM 3420 O O . HIS A 1 421 ? 15.572 8.498 4.537 1.00 88.06 421 HIS A O 1
ATOM 3426 N N . PHE A 1 422 ? 16.644 9.811 6.014 1.00 93.31 422 PHE A N 1
ATOM 3427 C CA . PHE A 1 422 ? 16.911 10.901 5.076 1.00 93.31 422 PHE A CA 1
ATOM 3428 C C . PHE A 1 422 ? 18.150 10.605 4.231 1.00 93.31 422 PHE A C 1
ATOM 3430 O O . PHE A 1 422 ? 19.146 10.087 4.730 1.00 93.31 422 PHE A O 1
ATOM 3437 N N . TYR A 1 423 ? 18.113 11.021 2.968 1.00 94.31 423 TYR A N 1
ATOM 3438 C CA . TYR A 1 423 ? 19.289 11.037 2.106 1.00 94.31 423 TYR A CA 1
ATOM 3439 C C . TYR A 1 423 ? 20.186 12.233 2.420 1.00 94.31 423 TYR A C 1
ATOM 3441 O O . TYR A 1 423 ? 19.723 13.379 2.428 1.00 94.31 423 TYR A O 1
ATOM 3449 N N . HIS A 1 424 ? 21.480 11.984 2.595 1.00 95.38 424 HIS A N 1
ATOM 3450 C CA . HIS A 1 424 ? 22.506 13.015 2.649 1.00 95.38 424 HIS A CA 1
ATOM 3451 C C . HIS A 1 424 ? 22.781 13.536 1.238 1.00 95.38 424 HIS A C 1
ATOM 3453 O O . HIS A 1 424 ? 23.298 12.832 0.370 1.00 95.38 424 HIS A O 1
ATOM 3459 N N . ILE A 1 425 ? 22.428 14.797 1.007 1.00 94.94 425 ILE A N 1
ATOM 3460 C CA . ILE A 1 425 ? 22.598 15.450 -0.290 1.00 94.94 425 ILE A CA 1
ATOM 3461 C C . ILE A 1 425 ? 24.020 15.999 -0.405 1.00 94.94 425 ILE A C 1
ATOM 3463 O O . ILE A 1 425 ? 24.516 16.671 0.499 1.00 94.94 425 ILE A O 1
ATOM 3467 N N . GLY A 1 426 ? 24.665 15.737 -1.543 1.00 93.69 426 GLY A N 1
ATOM 3468 C CA . GLY A 1 426 ? 25.998 16.252 -1.864 1.00 93.69 426 GLY A CA 1
ATOM 3469 C C . GLY A 1 426 ? 27.158 15.318 -1.503 1.00 93.69 426 GLY A C 1
ATOM 3470 O O . GLY A 1 426 ? 28.267 15.538 -1.989 1.00 93.69 426 GLY A O 1
ATOM 3471 N N . ASP A 1 427 ? 26.915 14.246 -0.744 1.00 96.06 427 ASP A N 1
ATOM 3472 C CA . ASP A 1 427 ? 27.888 13.175 -0.498 1.00 96.06 427 ASP A CA 1
ATOM 3473 C C . ASP A 1 427 ? 27.456 11.892 -1.219 1.00 96.06 427 ASP A C 1
ATOM 3475 O O . ASP A 1 427 ? 26.488 11.232 -0.849 1.00 96.06 427 ASP A O 1
ATOM 3479 N N . LYS A 1 428 ? 28.197 11.533 -2.271 1.00 95.69 428 LYS A N 1
ATOM 3480 C CA . LYS A 1 428 ? 27.885 10.391 -3.141 1.00 95.69 428 LYS A CA 1
ATOM 3481 C C . LYS A 1 428 ? 27.962 9.046 -2.422 1.00 95.69 428 LYS A C 1
ATOM 3483 O O . LYS A 1 428 ? 27.144 8.172 -2.690 1.00 95.69 428 LYS A O 1
ATOM 3488 N N . GLU A 1 429 ? 28.949 8.848 -1.552 1.00 93.56 429 GLU A N 1
ATOM 3489 C CA . GLU A 1 429 ? 29.132 7.558 -0.875 1.00 93.56 429 GLU A CA 1
ATOM 3490 C C . GLU A 1 429 ? 28.138 7.415 0.279 1.00 93.56 429 GLU A C 1
ATOM 3492 O O . GLU A 1 429 ? 27.534 6.349 0.444 1.00 93.56 429 GLU A O 1
ATOM 3497 N N . GLN A 1 430 ? 27.892 8.503 1.015 1.00 94.94 430 GLN A N 1
ATOM 3498 C CA . GLN A 1 430 ? 26.865 8.503 2.050 1.00 94.94 430 GLN A CA 1
ATOM 3499 C C . GLN A 1 430 ? 25.467 8.312 1.449 1.00 94.94 430 GLN A C 1
ATOM 3501 O O . GLN A 1 430 ? 24.706 7.501 1.958 1.00 94.94 430 GLN A O 1
ATOM 3506 N N . ALA A 1 431 ? 25.146 8.936 0.314 1.00 95.12 431 ALA A N 1
ATOM 3507 C CA . ALA A 1 431 ? 23.841 8.766 -0.322 1.00 95.12 431 ALA A CA 1
ATOM 3508 C C . ALA A 1 431 ? 23.554 7.327 -0.784 1.00 95.12 431 ALA A C 1
ATOM 3510 O O . ALA A 1 431 ? 22.424 6.856 -0.673 1.00 95.12 431 ALA A O 1
ATOM 3511 N N . LEU A 1 432 ? 24.564 6.601 -1.279 1.00 95.00 432 LEU A N 1
ATOM 3512 C CA . LEU A 1 432 ? 24.411 5.177 -1.612 1.00 95.00 432 LEU A CA 1
ATOM 3513 C C . LEU A 1 432 ? 24.209 4.324 -0.357 1.00 95.00 432 LEU A C 1
ATOM 3515 O O . LEU A 1 432 ? 23.454 3.353 -0.390 1.00 95.00 432 LEU A O 1
ATOM 3519 N N . THR A 1 433 ? 24.858 4.705 0.743 1.00 93.81 433 THR A N 1
ATOM 3520 C CA . THR A 1 433 ? 24.665 4.091 2.061 1.00 93.81 433 THR A CA 1
ATOM 3521 C C . THR A 1 433 ? 23.248 4.339 2.571 1.00 93.81 433 THR A C 1
ATOM 3523 O O . THR A 1 433 ? 22.573 3.404 2.991 1.00 93.81 433 THR A O 1
ATOM 3526 N N . ASP A 1 434 ? 22.756 5.569 2.454 1.00 94.25 434 ASP A N 1
ATOM 3527 C CA . ASP A 1 434 ? 21.390 5.939 2.816 1.00 94.25 434 ASP A CA 1
ATOM 3528 C C . ASP A 1 434 ? 20.366 5.189 1.958 1.00 94.25 434 ASP A C 1
ATOM 3530 O O . ASP A 1 434 ? 19.361 4.722 2.483 1.00 94.25 434 ASP A O 1
ATOM 3534 N N . MET A 1 435 ? 20.643 4.995 0.663 1.00 93.19 435 MET A N 1
ATOM 3535 C CA . MET A 1 435 ? 19.788 4.219 -0.243 1.00 93.19 435 MET A CA 1
ATOM 3536 C C . MET A 1 435 ? 19.726 2.748 0.152 1.00 93.19 435 MET A C 1
ATOM 3538 O O . MET A 1 435 ? 18.644 2.160 0.155 1.00 93.19 435 MET A O 1
ATOM 3542 N N . ALA A 1 436 ? 20.867 2.160 0.526 1.00 92.12 436 ALA A N 1
ATOM 3543 C CA . ALA A 1 436 ? 20.912 0.809 1.077 1.00 92.12 436 ALA A CA 1
ATOM 3544 C C . ALA A 1 436 ? 20.081 0.728 2.353 1.00 92.12 436 ALA A C 1
ATOM 3546 O O . ALA A 1 436 ? 19.192 -0.110 2.446 1.00 92.12 436 ALA A O 1
ATOM 3547 N N . MET A 1 437 ? 20.297 1.649 3.292 1.00 90.38 437 MET A N 1
ATOM 3548 C CA . MET A 1 437 ? 19.584 1.676 4.566 1.00 90.38 437 MET A CA 1
ATOM 3549 C C . MET A 1 437 ? 18.078 1.878 4.406 1.00 90.38 437 MET A C 1
ATOM 3551 O O . MET A 1 437 ? 17.307 1.274 5.156 1.00 90.38 437 MET A O 1
ATOM 3555 N N . ALA A 1 438 ? 17.674 2.722 3.457 1.00 89.62 438 ALA A N 1
ATOM 3556 C CA . ALA A 1 438 ? 16.289 2.988 3.113 1.00 89.62 438 ALA A CA 1
ATOM 3557 C C . ALA A 1 438 ? 15.620 1.734 2.546 1.00 89.62 438 ALA A C 1
ATOM 3559 O O . ALA A 1 438 ? 14.578 1.288 3.026 1.00 89.62 438 ALA A O 1
ATOM 3560 N N . TYR A 1 439 ? 16.274 1.102 1.573 1.00 87.88 439 TYR A N 1
ATOM 3561 C CA . TYR A 1 439 ? 15.792 -0.132 0.970 1.00 87.88 439 TYR A CA 1
ATOM 3562 C C . TYR A 1 439 ? 15.742 -1.293 1.972 1.00 87.88 439 TYR A C 1
ATOM 3564 O O . TYR A 1 439 ? 14.785 -2.061 2.024 1.00 87.88 439 TYR A O 1
ATOM 3572 N N . GLU A 1 440 ? 16.727 -1.376 2.860 1.00 87.56 440 GLU A N 1
ATOM 3573 C CA . GLU A 1 440 ? 16.754 -2.334 3.959 1.00 87.56 440 GLU A CA 1
ATOM 3574 C C . GLU A 1 440 ? 15.666 -2.091 5.018 1.00 87.56 440 GLU A C 1
ATOM 3576 O O . GLU A 1 440 ? 15.400 -2.953 5.857 1.00 87.56 440 GLU A O 1
ATOM 3581 N N . ARG A 1 441 ? 15.002 -0.938 4.989 1.00 85.62 441 ARG A N 1
ATOM 3582 C CA . ARG A 1 441 ? 13.902 -0.584 5.894 1.00 85.62 441 ARG A CA 1
ATOM 3583 C C . ARG A 1 441 ? 12.589 -0.382 5.139 1.00 85.62 441 ARG A C 1
ATOM 3585 O O . ARG A 1 441 ? 11.717 0.357 5.591 1.00 85.62 441 ARG A O 1
ATOM 3592 N N . MET A 1 442 ? 12.459 -1.027 3.984 1.00 83.19 442 MET A N 1
ATOM 3593 C CA . MET A 1 442 ? 11.227 -1.054 3.205 1.00 83.19 442 MET A CA 1
ATOM 3594 C C . MET A 1 442 ? 10.130 -1.915 3.854 1.00 83.19 442 MET A C 1
ATOM 3596 O O . MET A 1 442 ? 10.353 -2.587 4.866 1.00 83.19 442 MET A O 1
ATOM 3600 N N . MET A 1 443 ? 8.964 -1.930 3.203 1.00 77.56 443 MET A N 1
ATOM 3601 C CA . MET A 1 443 ? 7.755 -2.633 3.634 1.00 77.56 443 MET A CA 1
ATOM 3602 C C . MET A 1 443 ? 7.995 -4.092 3.996 1.00 77.56 443 MET A C 1
ATOM 3604 O O . MET A 1 443 ? 8.751 -4.783 3.319 1.00 77.56 443 MET A O 1
ATOM 3608 N N . MET A 1 444 ? 7.339 -4.543 5.074 1.00 76.94 444 MET A N 1
ATOM 3609 C CA . MET A 1 444 ? 7.444 -5.868 5.706 1.00 76.94 444 MET A CA 1
ATOM 3610 C C . MET A 1 444 ? 8.844 -6.215 6.246 1.00 76.94 444 MET A C 1
ATOM 3612 O O . MET A 1 444 ? 8.976 -6.663 7.384 1.00 76.94 444 MET A O 1
ATOM 3616 N N . ARG A 1 445 ? 9.896 -5.956 5.468 1.00 82.31 445 ARG A N 1
ATOM 3617 C CA . ARG A 1 445 ? 11.293 -6.308 5.709 1.00 82.31 445 ARG A CA 1
ATOM 3618 C C . ARG A 1 445 ? 11.869 -5.695 6.977 1.00 82.31 445 ARG A C 1
ATOM 3620 O O . ARG A 1 445 ? 12.573 -6.397 7.703 1.00 82.31 445 ARG A O 1
ATOM 3627 N N . SER A 1 446 ? 11.607 -4.408 7.223 1.00 80.94 446 SER A N 1
ATOM 3628 C CA . SER A 1 446 ? 12.149 -3.673 8.379 1.00 80.94 446 SER A CA 1
ATOM 3629 C C . SER A 1 446 ? 11.885 -4.391 9.703 1.00 80.94 446 SER A C 1
ATOM 3631 O O . SER A 1 446 ? 12.710 -4.311 10.611 1.00 80.94 446 SER A O 1
ATOM 3633 N N . HIS A 1 447 ? 10.779 -5.135 9.780 1.00 85.19 447 HIS A N 1
ATOM 3634 C CA . HIS A 1 447 ? 10.362 -5.855 10.977 1.00 85.19 447 HIS A CA 1
ATOM 3635 C C . HIS A 1 447 ? 10.365 -7.379 10.810 1.00 85.19 447 HIS A C 1
ATOM 3637 O O . HIS A 1 447 ? 10.422 -8.083 11.810 1.00 85.19 447 HIS A O 1
ATOM 3643 N N . SER A 1 448 ? 10.338 -7.923 9.587 1.00 80.19 448 SER A N 1
ATOM 3644 C CA . SER A 1 448 ? 10.406 -9.375 9.361 1.00 80.19 448 SER A CA 1
ATOM 3645 C C . SER A 1 448 ? 11.833 -9.928 9.340 1.00 80.19 448 SER A C 1
ATOM 3647 O O . SER A 1 448 ? 12.025 -11.124 9.558 1.00 80.19 448 SER A O 1
ATOM 3649 N N . ASN A 1 449 ? 12.830 -9.081 9.062 1.00 82.69 449 ASN A N 1
ATOM 3650 C CA . ASN A 1 449 ? 14.233 -9.476 8.923 1.00 82.69 449 ASN A CA 1
ATOM 3651 C C . ASN A 1 449 ? 15.083 -8.853 10.042 1.00 82.69 449 ASN A C 1
ATOM 3653 O O . ASN A 1 449 ? 14.695 -7.872 10.667 1.00 82.69 449 ASN A O 1
ATOM 3657 N N . GLY A 1 450 ? 16.269 -9.414 10.299 1.00 79.56 450 GLY A N 1
ATOM 3658 C CA . GLY A 1 450 ? 17.184 -8.939 11.349 1.00 79.56 450 GLY A CA 1
ATOM 3659 C C . GLY A 1 450 ? 16.922 -9.511 12.749 1.00 79.56 450 GLY A C 1
ATOM 3660 O O . GLY A 1 450 ? 17.531 -9.063 13.716 1.00 79.56 450 GLY A O 1
ATOM 3661 N N . GLY A 1 451 ? 16.093 -10.556 12.846 1.00 83.19 451 GLY A N 1
ATOM 3662 C CA . GLY A 1 451 ? 15.853 -11.320 14.074 1.00 83.19 451 GLY A CA 1
ATOM 3663 C C . GLY A 1 451 ? 14.699 -10.784 14.923 1.00 83.19 451 GLY A C 1
ATOM 3664 O O . GLY A 1 451 ? 14.043 -9.811 14.561 1.00 83.19 451 GLY A O 1
ATOM 3665 N N . TYR A 1 452 ? 14.451 -11.433 16.068 1.00 87.19 452 TYR A N 1
ATOM 3666 C CA . TYR A 1 452 ? 13.277 -11.147 16.905 1.00 87.19 452 TYR A CA 1
ATOM 3667 C C . TYR A 1 452 ? 13.214 -9.685 17.377 1.00 87.19 452 TYR A C 1
ATOM 3669 O O . TYR A 1 452 ? 12.123 -9.154 17.531 1.00 87.19 452 TYR A O 1
ATOM 3677 N N . VAL A 1 453 ? 14.362 -9.022 17.559 1.00 88.25 453 VAL A N 1
ATOM 3678 C CA . VAL A 1 453 ? 14.463 -7.631 18.037 1.00 88.25 453 VAL A CA 1
ATOM 3679 C C . VAL A 1 453 ? 13.707 -6.660 17.121 1.00 88.25 453 VAL A C 1
ATOM 3681 O O . VAL A 1 453 ? 13.021 -5.761 17.600 1.00 88.25 453 VAL A O 1
ATOM 3684 N N . ASN A 1 454 ? 13.779 -6.863 15.804 1.00 88.38 454 ASN A N 1
ATOM 3685 C CA . ASN A 1 454 ? 13.151 -5.967 14.828 1.00 88.38 454 ASN A CA 1
ATOM 3686 C C . ASN A 1 454 ? 11.625 -6.139 14.742 1.00 88.38 454 ASN A C 1
ATOM 3688 O O . ASN A 1 454 ? 10.930 -5.217 14.312 1.00 88.38 454 ASN A O 1
ATOM 3692 N N . ALA A 1 455 ? 11.110 -7.296 15.167 1.00 90.19 455 ALA A N 1
ATOM 3693 C CA . ALA A 1 455 ? 9.681 -7.587 15.214 1.00 90.19 455 ALA A CA 1
ATOM 3694 C C . ALA A 1 455 ? 9.082 -7.298 16.598 1.00 90.19 455 ALA A C 1
ATOM 3696 O O . ALA A 1 455 ? 8.108 -6.564 16.714 1.00 90.19 455 ALA A O 1
ATOM 3697 N N . LEU A 1 456 ? 9.640 -7.905 17.645 1.00 92.62 456 LEU A N 1
ATOM 3698 C CA . LEU A 1 456 ? 9.082 -7.942 18.997 1.00 92.62 456 LEU A CA 1
ATOM 3699 C C . LEU A 1 456 ? 9.466 -6.701 19.804 1.00 92.62 456 LEU A C 1
ATOM 3701 O O . LEU A 1 456 ? 8.588 -5.969 20.252 1.00 92.62 456 LEU A O 1
ATOM 3705 N N . ASP A 1 457 ? 10.766 -6.433 19.960 1.00 93.25 457 ASP A N 1
ATOM 3706 C CA . ASP A 1 457 ? 11.225 -5.305 20.781 1.00 93.25 457 ASP A CA 1
ATOM 3707 C C . ASP A 1 457 ? 10.810 -3.970 20.149 1.00 93.25 457 ASP A C 1
ATOM 3709 O O . ASP A 1 457 ? 10.426 -3.035 20.852 1.00 93.25 457 ASP A O 1
ATOM 3713 N N . GLU A 1 458 ? 10.838 -3.887 18.816 1.00 92.75 458 GLU A N 1
ATOM 3714 C CA . GLU A 1 458 ? 10.371 -2.710 18.086 1.00 92.75 458 GLU A CA 1
ATOM 3715 C C . GLU A 1 458 ? 8.868 -2.458 18.270 1.00 92.75 458 GLU A C 1
ATOM 3717 O O . GLU A 1 458 ? 8.476 -1.309 18.468 1.00 92.75 458 GLU A O 1
ATOM 3722 N N . CYS A 1 459 ? 8.035 -3.508 18.310 1.00 95.12 459 CYS A N 1
ATOM 3723 C CA . CYS A 1 459 ? 6.605 -3.375 18.608 1.00 95.12 459 CYS A CA 1
ATOM 3724 C C . CYS A 1 459 ? 6.394 -2.643 19.938 1.00 95.12 459 CYS A C 1
ATOM 3726 O O . CYS A 1 459 ? 5.605 -1.701 20.020 1.00 95.12 459 CYS A O 1
ATOM 3728 N N . TRP A 1 460 ? 7.136 -3.029 20.978 1.00 96.25 460 TRP A N 1
ATOM 3729 C CA . TRP A 1 460 ? 7.005 -2.433 22.307 1.00 96.25 460 TRP A CA 1
ATOM 3730 C C . TRP A 1 460 ? 7.503 -0.995 22.363 1.00 96.25 460 TRP A C 1
ATOM 3732 O O . TRP A 1 460 ? 6.819 -0.146 22.935 1.00 96.25 460 TRP A O 1
ATOM 3742 N N . LYS A 1 461 ? 8.620 -0.683 21.694 1.00 95.44 461 LYS A N 1
ATOM 3743 C CA . LYS A 1 461 ? 9.066 0.711 21.540 1.00 95.44 461 LYS A CA 1
ATOM 3744 C C . LYS A 1 461 ? 8.001 1.567 20.859 1.00 95.44 461 LYS A C 1
ATOM 3746 O O . LYS A 1 461 ? 7.811 2.721 21.238 1.00 95.44 461 LYS A O 1
ATOM 3751 N N . MET A 1 462 ? 7.290 1.019 19.873 1.00 95.44 462 MET A N 1
ATOM 3752 C CA . MET A 1 462 ? 6.203 1.733 19.202 1.00 95.44 462 MET A CA 1
ATOM 3753 C C . MET A 1 462 ? 4.973 1.885 20.100 1.00 95.44 462 MET A C 1
ATOM 3755 O O . MET A 1 462 ? 4.387 2.967 20.126 1.00 95.44 462 MET A O 1
ATOM 3759 N N . CYS A 1 463 ? 4.614 0.880 20.903 1.00 97.19 463 CYS A N 1
ATOM 3760 C CA . CYS A 1 463 ? 3.572 1.029 21.924 1.00 97.19 463 CYS A CA 1
ATOM 3761 C C . CYS A 1 463 ? 3.882 2.181 22.890 1.00 97.19 463 CYS A C 1
ATOM 3763 O O . CYS A 1 463 ? 3.013 3.016 23.146 1.00 97.19 463 CYS A O 1
ATOM 3765 N N . GLU A 1 464 ? 5.124 2.268 23.375 1.00 96.75 464 GLU A N 1
ATOM 3766 C CA . GLU A 1 464 ? 5.579 3.351 24.253 1.00 96.75 464 GLU A CA 1
ATOM 3767 C C . GLU A 1 464 ? 5.552 4.708 23.540 1.00 96.75 464 GLU A C 1
ATOM 3769 O O . GLU A 1 464 ? 4.925 5.650 24.028 1.00 96.75 464 GLU A O 1
ATOM 3774 N N . LYS A 1 465 ? 6.165 4.801 22.351 1.00 96.12 465 LYS A N 1
ATOM 3775 C CA . LYS A 1 465 ? 6.244 6.035 21.552 1.00 96.12 465 LYS A CA 1
ATOM 3776 C C . LYS A 1 465 ? 4.864 6.622 21.263 1.00 96.12 465 LYS A C 1
ATOM 3778 O O . LYS A 1 465 ? 4.653 7.823 21.419 1.00 96.12 465 LYS A O 1
ATOM 3783 N N . PHE A 1 466 ? 3.922 5.779 20.850 1.00 96.62 466 PHE A N 1
ATOM 3784 C CA . PHE A 1 466 ? 2.574 6.204 20.485 1.00 96.62 466 PHE A CA 1
ATOM 3785 C C . PHE A 1 466 ? 1.603 6.222 21.672 1.00 96.62 466 PHE A C 1
ATOM 3787 O O . PHE A 1 466 ? 0.435 6.577 21.486 1.00 96.62 466 PHE A O 1
ATOM 3794 N N . ASN A 1 467 ? 2.051 5.881 22.886 1.00 95.94 467 ASN A N 1
ATOM 3795 C CA . ASN A 1 467 ? 1.198 5.739 24.066 1.00 95.94 467 ASN A CA 1
ATOM 3796 C C . ASN A 1 467 ? -0.047 4.880 23.754 1.00 95.94 467 ASN A C 1
ATOM 3798 O O . ASN A 1 467 ? -1.192 5.328 23.887 1.00 95.94 467 ASN A O 1
ATOM 3802 N N . ALA A 1 468 ? 0.194 3.682 23.221 1.00 96.75 468 ALA A N 1
ATOM 3803 C CA . ALA A 1 468 ? -0.824 2.716 22.834 1.00 96.75 468 ALA A CA 1
ATOM 3804 C C . ALA A 1 468 ? -0.764 1.500 23.759 1.00 96.75 468 ALA A C 1
ATOM 3806 O O . ALA A 1 468 ? 0.283 0.878 23.923 1.00 96.75 468 ALA A O 1
ATOM 3807 N N . ASN A 1 469 ? -1.907 1.147 24.340 1.00 95.38 469 ASN A N 1
ATOM 3808 C CA . ASN A 1 469 ? -2.054 -0.002 25.233 1.00 95.38 469 ASN A CA 1
ATOM 3809 C C . ASN A 1 469 ? -2.762 -1.189 24.564 1.00 95.38 469 ASN A C 1
ATOM 3811 O O . ASN A 1 469 ? -2.980 -2.212 25.211 1.00 95.38 469 ASN A O 1
ATOM 3815 N N . ILE A 1 470 ? -3.131 -1.051 23.290 1.00 98.00 470 ILE A N 1
ATOM 3816 C CA . ILE A 1 470 ? -3.686 -2.118 22.462 1.00 98.00 470 ILE A CA 1
ATOM 3817 C C . ILE A 1 470 ? -2.745 -2.361 21.284 1.00 98.00 470 ILE A C 1
ATOM 3819 O O . ILE A 1 470 ? -2.306 -1.420 20.619 1.00 98.00 470 ILE A O 1
ATOM 3823 N N . VAL A 1 471 ? -2.476 -3.629 20.997 1.00 97.75 471 VAL A N 1
ATOM 3824 C CA . VAL A 1 471 ? -1.850 -4.058 19.746 1.00 97.75 471 VAL A CA 1
ATOM 3825 C C . VAL A 1 471 ? -2.856 -4.914 19.001 1.00 97.75 471 VAL A C 1
ATOM 3827 O O . VAL A 1 471 ? -3.238 -5.988 19.468 1.00 97.75 471 VAL A O 1
ATOM 3830 N N . ILE A 1 472 ? -3.287 -4.426 17.841 1.00 97.12 472 ILE A N 1
ATOM 3831 C CA . ILE A 1 472 ? -3.980 -5.252 16.859 1.00 97.12 472 ILE A CA 1
ATOM 3832 C C . ILE A 1 472 ? -2.885 -5.988 16.098 1.00 97.12 472 ILE A C 1
ATOM 3834 O O . ILE A 1 472 ? -2.188 -5.398 15.274 1.00 97.12 472 ILE A O 1
ATOM 3838 N N . MET A 1 473 ? -2.706 -7.259 16.432 1.00 95.50 473 MET A N 1
ATOM 3839 C CA . MET A 1 473 ? -1.701 -8.106 15.818 1.00 95.50 473 MET A CA 1
ATOM 3840 C C . MET A 1 473 ? -2.334 -8.852 14.657 1.00 95.50 473 MET A C 1
ATOM 3842 O O . MET A 1 473 ? -3.164 -9.741 14.863 1.00 95.50 473 MET A O 1
ATOM 3846 N N . TYR A 1 474 ? -1.954 -8.481 13.442 1.00 93.50 474 TYR A N 1
ATOM 3847 C CA . TYR A 1 474 ? -2.359 -9.217 12.261 1.00 93.50 474 TYR A CA 1
ATOM 3848 C C . TYR A 1 474 ? -1.638 -10.566 12.218 1.00 93.50 474 TYR A C 1
ATOM 3850 O O . TYR A 1 474 ? -0.420 -10.654 12.103 1.00 93.50 474 TYR A O 1
ATOM 3858 N N . ASP A 1 475 ? -2.411 -11.635 12.374 1.00 92.00 475 ASP A N 1
ATOM 3859 C CA . ASP A 1 475 ? -1.933 -13.013 12.331 1.00 92.00 475 ASP A CA 1
ATOM 3860 C C . ASP A 1 475 ? -2.075 -13.528 10.899 1.00 92.00 475 ASP A C 1
ATOM 3862 O O . ASP A 1 475 ? -3.065 -14.175 10.535 1.00 92.00 475 ASP A O 1
ATOM 3866 N N . HIS A 1 476 ? -1.113 -13.157 10.051 1.00 91.00 476 HIS A N 1
ATOM 3867 C CA . HIS A 1 476 ? -1.053 -13.693 8.702 1.00 91.00 476 HIS A CA 1
ATOM 3868 C C . HIS A 1 476 ? -0.693 -15.183 8.772 1.00 91.00 476 HIS A C 1
ATOM 3870 O O . HIS A 1 476 ? 0.468 -15.543 8.959 1.00 91.00 476 HIS A O 1
ATOM 3876 N N . VAL A 1 477 ? -1.679 -16.049 8.529 1.00 90.50 477 VAL A N 1
ATOM 3877 C CA . VAL A 1 477 ? -1.560 -17.507 8.725 1.00 90.50 477 VAL A CA 1
ATOM 3878 C C . VAL A 1 477 ? -0.440 -18.167 7.909 1.00 90.50 477 VAL A C 1
ATOM 3880 O O . VAL A 1 477 ? 0.143 -19.156 8.348 1.00 90.50 477 VAL A O 1
ATOM 3883 N N . SER A 1 478 ? -0.101 -17.602 6.748 1.00 89.50 478 SER A N 1
ATOM 3884 C CA . SER A 1 478 ? 0.970 -18.095 5.870 1.00 89.50 478 SER A CA 1
ATOM 3885 C C . SER A 1 478 ? 2.331 -17.425 6.146 1.00 89.50 478 SER A C 1
ATOM 3887 O O . SER A 1 478 ? 3.348 -17.795 5.551 1.00 89.50 478 SER A O 1
ATOM 3889 N N . CYS A 1 479 ? 2.399 -16.448 7.060 1.00 88.44 479 CYS A N 1
ATOM 3890 C CA . CYS A 1 479 ? 3.631 -15.751 7.428 1.00 88.44 479 CYS A CA 1
ATOM 3891 C C . CYS A 1 479 ? 4.429 -16.522 8.489 1.00 88.44 479 CYS A C 1
ATOM 3893 O O . CYS A 1 479 ? 4.242 -16.383 9.700 1.00 88.44 479 CYS A O 1
ATOM 3895 N N . LYS A 1 480 ? 5.416 -17.294 8.026 1.00 86.06 480 LYS A N 1
ATOM 3896 C CA . LYS A 1 480 ? 6.272 -18.124 8.893 1.00 86.06 480 LYS A CA 1
ATOM 3897 C C . LYS A 1 480 ? 7.197 -17.301 9.804 1.00 86.06 480 LYS A C 1
ATOM 3899 O O . LYS A 1 480 ? 7.539 -17.761 10.891 1.00 86.06 480 LYS A O 1
ATOM 3904 N N . ASN A 1 481 ? 7.562 -16.081 9.394 1.00 81.94 481 ASN A N 1
ATOM 3905 C CA . ASN A 1 481 ? 8.450 -15.203 10.166 1.00 81.94 481 ASN A CA 1
ATOM 3906 C C . ASN A 1 481 ? 7.818 -14.760 11.493 1.00 81.94 481 ASN A C 1
ATOM 3908 O O . ASN A 1 481 ? 8.472 -14.816 12.532 1.00 81.94 481 ASN A O 1
ATOM 3912 N N . PHE A 1 482 ? 6.546 -14.350 11.469 1.00 85.31 482 PHE A N 1
ATOM 3913 C CA . PHE A 1 482 ? 5.840 -13.898 12.671 1.00 85.31 482 PHE A CA 1
ATOM 3914 C C . PHE A 1 482 ? 5.228 -15.055 13.462 1.00 85.31 482 PHE A C 1
ATOM 3916 O O . PHE A 1 482 ? 5.247 -15.007 14.692 1.00 85.31 482 PHE A O 1
ATOM 3923 N N . GLY A 1 483 ? 4.803 -16.135 12.790 1.00 83.88 483 GLY A N 1
ATOM 3924 C CA . GLY A 1 483 ? 4.262 -17.328 13.452 1.00 83.88 483 GLY A CA 1
ATOM 3925 C C . GLY A 1 483 ? 5.198 -17.924 14.515 1.00 83.88 483 GLY A C 1
ATOM 3926 O O . GLY A 1 483 ? 4.747 -18.399 15.556 1.00 83.88 483 GLY A O 1
ATOM 3927 N N . GLY A 1 484 ? 6.518 -17.826 14.315 1.00 85.88 484 GLY A N 1
ATOM 3928 C CA . GLY A 1 484 ? 7.520 -18.284 15.285 1.00 85.88 484 GLY A CA 1
ATOM 3929 C C . GLY A 1 484 ? 7.619 -17.457 16.577 1.00 85.88 484 GLY A C 1
ATOM 3930 O O . GLY A 1 484 ? 8.269 -17.899 17.523 1.00 85.88 484 GLY A O 1
ATOM 3931 N N . LEU A 1 485 ? 6.996 -16.275 16.643 1.00 90.06 485 LEU A N 1
ATOM 3932 C CA . LEU A 1 485 ? 7.107 -15.337 17.769 1.00 90.06 485 LEU A CA 1
ATOM 3933 C C . LEU A 1 485 ? 5.848 -15.265 18.648 1.00 90.06 485 LEU A C 1
ATOM 3935 O O . LEU A 1 485 ? 5.860 -14.537 19.639 1.00 90.06 485 LEU A O 1
ATOM 3939 N N . HIS A 1 486 ? 4.786 -16.020 18.336 1.00 91.81 486 HIS A N 1
ATOM 3940 C CA . HIS A 1 486 ? 3.484 -15.913 19.019 1.00 91.81 486 HIS A CA 1
ATOM 3941 C C . HIS A 1 486 ? 3.588 -15.994 20.546 1.00 91.81 486 HIS A C 1
ATOM 3943 O O . HIS A 1 486 ? 3.121 -15.097 21.244 1.00 91.81 486 HIS A O 1
ATOM 3949 N N . GLY A 1 487 ? 4.254 -17.030 21.068 1.00 93.19 487 GLY A N 1
ATOM 3950 C CA . GLY A 1 487 ? 4.390 -17.217 22.517 1.00 93.19 487 GLY A CA 1
ATOM 3951 C C . GLY A 1 487 ? 5.116 -16.055 23.204 1.00 93.19 487 GLY A C 1
ATOM 3952 O O . GLY A 1 487 ? 4.676 -15.587 24.250 1.00 93.19 487 GLY A O 1
ATOM 3953 N N . LEU A 1 488 ? 6.173 -15.527 22.575 1.00 94.56 488 LEU A N 1
ATOM 3954 C CA . LEU A 1 488 ? 6.938 -14.400 23.116 1.00 94.56 488 LEU A CA 1
ATOM 3955 C C . LEU A 1 488 ? 6.121 -13.105 23.136 1.00 94.56 488 LEU A C 1
ATOM 3957 O O . LEU A 1 488 ? 6.200 -12.355 24.108 1.00 94.56 488 LEU A O 1
ATOM 3961 N N . PHE A 1 489 ? 5.327 -12.849 22.091 1.00 95.75 489 PHE A N 1
ATOM 3962 C CA . PHE A 1 489 ? 4.415 -11.705 22.068 1.00 95.75 489 PHE A CA 1
ATOM 3963 C C . PHE A 1 489 ? 3.393 -11.785 23.203 1.00 95.75 489 PHE A C 1
ATOM 3965 O O . PHE A 1 489 ? 3.185 -10.793 23.898 1.00 95.75 489 PHE A O 1
ATOM 3972 N N . GLU A 1 490 ? 2.785 -12.951 23.432 1.00 95.38 490 GLU A N 1
ATOM 3973 C CA . GLU A 1 490 ? 1.795 -13.120 24.499 1.00 95.38 490 GLU A CA 1
ATOM 3974 C C . GLU A 1 490 ? 2.384 -12.956 25.902 1.00 95.38 490 GLU A C 1
ATOM 3976 O O . GLU A 1 490 ? 1.790 -12.269 26.738 1.00 95.38 490 GLU A O 1
ATOM 3981 N N . ASP A 1 491 ? 3.538 -13.572 26.168 1.00 96.00 491 ASP A N 1
ATOM 3982 C CA . ASP A 1 491 ? 4.2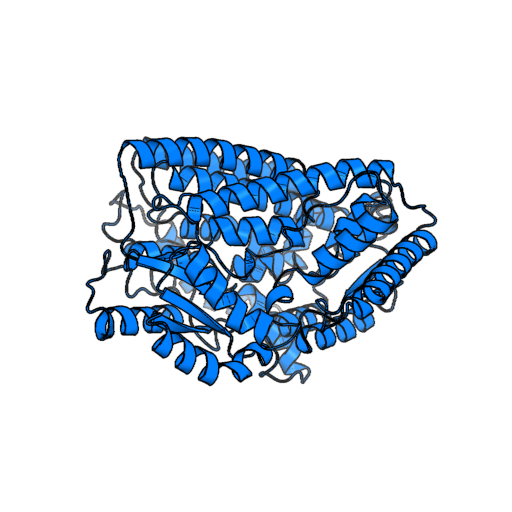17 -13.465 27.460 1.00 96.00 491 ASP A CA 1
ATOM 3983 C C . ASP A 1 491 ? 4.599 -12.011 27.756 1.00 96.00 491 ASP A C 1
ATOM 3985 O O . ASP A 1 491 ? 4.213 -11.460 28.791 1.00 96.00 491 ASP A O 1
ATOM 3989 N N . GLN A 1 492 ? 5.262 -11.341 26.809 1.00 96.06 492 GLN A N 1
ATOM 3990 C CA . GLN A 1 492 ? 5.724 -9.969 27.012 1.00 96.06 492 GLN A CA 1
ATOM 3991 C C . GLN A 1 492 ? 4.587 -8.942 27.036 1.00 96.06 492 GLN A C 1
ATOM 3993 O O . GLN A 1 492 ? 4.683 -7.959 27.780 1.00 96.06 492 GLN A O 1
ATOM 3998 N N . ALA A 1 493 ? 3.506 -9.159 26.277 1.00 97.00 493 ALA A N 1
ATOM 3999 C CA . ALA A 1 493 ? 2.315 -8.314 26.337 1.00 97.00 493 ALA A CA 1
ATOM 4000 C C . ALA A 1 493 ? 1.665 -8.374 27.726 1.00 97.00 493 ALA A C 1
ATOM 4002 O O . ALA A 1 493 ? 1.345 -7.327 28.295 1.00 97.00 493 ALA A O 1
ATOM 4003 N N . ARG A 1 494 ? 1.537 -9.579 28.311 1.00 95.81 494 ARG A N 1
ATOM 4004 C CA . ARG A 1 494 ? 1.027 -9.762 29.683 1.00 95.81 494 ARG A CA 1
ATOM 4005 C C . ARG A 1 494 ? 1.896 -9.044 30.711 1.00 95.81 494 ARG A C 1
ATOM 4007 O O . ARG A 1 494 ? 1.357 -8.341 31.561 1.00 95.81 494 ARG A O 1
ATOM 4014 N N . GLU A 1 495 ? 3.218 -9.177 30.615 1.00 96.69 495 GLU A N 1
ATOM 4015 C CA . GLU A 1 495 ? 4.167 -8.496 31.511 1.00 96.69 495 GLU A CA 1
ATOM 4016 C C . GLU A 1 495 ? 4.057 -6.966 31.448 1.00 96.69 495 GLU A C 1
ATOM 4018 O O . GLU A 1 495 ? 4.218 -6.292 32.464 1.00 96.69 495 GLU A O 1
ATOM 4023 N N . ARG A 1 496 ? 3.771 -6.414 30.262 1.00 96.12 496 ARG A N 1
ATOM 4024 C CA . ARG A 1 496 ? 3.666 -4.964 30.020 1.00 96.12 496 ARG A CA 1
ATOM 4025 C C . ARG A 1 496 ? 2.269 -4.398 30.262 1.00 96.12 496 ARG A C 1
ATOM 4027 O O . ARG A 1 496 ? 2.092 -3.185 30.191 1.00 96.12 496 ARG A O 1
ATOM 4034 N N . GLY A 1 497 ? 1.273 -5.246 30.521 1.00 95.75 497 GLY A N 1
ATOM 4035 C CA . GLY A 1 497 ? -0.126 -4.823 30.603 1.00 95.75 497 GLY A CA 1
ATOM 4036 C C . GLY A 1 497 ? -0.681 -4.309 29.269 1.00 95.75 497 GLY A C 1
ATOM 4037 O O . GLY A 1 497 ? -1.563 -3.452 29.262 1.00 95.75 497 GLY A O 1
ATOM 4038 N N . ILE A 1 498 ? -0.154 -4.804 28.146 1.00 97.38 498 ILE A N 1
ATOM 4039 C CA . ILE A 1 498 ? -0.618 -4.468 26.797 1.00 97.38 498 ILE A CA 1
ATOM 4040 C C . ILE A 1 498 ? -1.682 -5.480 26.367 1.00 97.38 498 ILE A C 1
ATOM 4042 O O . ILE A 1 498 ? -1.491 -6.694 26.458 1.00 97.38 498 ILE A O 1
ATOM 4046 N N . HIS A 1 499 ? -2.803 -4.984 25.851 1.00 97.62 499 HIS A N 1
ATOM 4047 C CA . HIS A 1 499 ? -3.854 -5.811 25.273 1.00 97.62 499 HIS A CA 1
ATOM 4048 C C . HIS A 1 499 ? -3.482 -6.222 23.849 1.00 97.62 499 HIS A C 1
ATOM 4050 O O . HIS A 1 499 ? -3.654 -5.458 22.899 1.00 97.62 499 HIS A O 1
ATOM 4056 N N . LEU A 1 500 ? -2.973 -7.442 23.709 1.00 97.19 500 LEU A N 1
ATOM 4057 C CA . LEU A 1 500 ? -2.677 -8.054 22.420 1.00 97.19 500 LEU A CA 1
ATOM 4058 C C . LEU A 1 500 ? -3.925 -8.760 21.869 1.00 97.19 500 LEU A C 1
ATOM 4060 O O . LEU A 1 500 ? -4.455 -9.670 22.511 1.00 97.19 500 LEU A O 1
ATOM 4064 N N . ILE A 1 501 ? -4.391 -8.342 20.690 1.00 97.12 501 ILE A N 1
ATOM 4065 C CA . ILE A 1 501 ? -5.546 -8.926 19.998 1.00 97.12 501 ILE A CA 1
ATOM 4066 C C . ILE A 1 501 ? -5.065 -9.544 18.687 1.00 97.12 501 ILE A C 1
ATOM 4068 O O . ILE A 1 501 ? -4.722 -8.821 17.754 1.00 97.12 501 ILE A O 1
ATOM 4072 N N . TRP A 1 502 ? -5.060 -10.874 18.616 1.00 95.75 502 TRP A N 1
ATOM 4073 C CA . TRP A 1 502 ? -4.728 -11.613 17.399 1.00 95.75 502 TRP A CA 1
ATOM 4074 C C . TRP A 1 502 ? -5.889 -11.573 16.403 1.00 95.75 502 TRP A C 1
ATOM 4076 O O . TRP A 1 502 ? -7.012 -11.968 16.727 1.00 95.75 502 TRP A O 1
ATOM 4086 N N . VAL A 1 503 ? -5.616 -11.111 15.185 1.00 96.19 503 VAL A N 1
ATOM 4087 C CA . VAL A 1 503 ? -6.586 -11.002 14.092 1.00 96.19 503 VAL A CA 1
ATOM 4088 C C . VAL A 1 503 ? -6.075 -11.809 12.907 1.00 96.19 503 VAL A C 1
ATOM 4090 O O . VAL A 1 503 ? -5.232 -11.342 12.148 1.00 96.19 503 VAL A O 1
ATOM 4093 N N . GLN A 1 504 ? -6.594 -13.026 12.760 1.00 95.00 504 GLN A N 1
ATOM 4094 C CA . GLN A 1 504 ? -6.198 -13.948 11.694 1.00 95.00 504 GLN A CA 1
ATOM 4095 C C . GLN A 1 504 ? -6.616 -13.456 10.316 1.00 95.00 504 GLN A C 1
ATOM 4097 O O . GLN A 1 504 ? -7.745 -13.004 10.145 1.00 95.00 504 GLN A O 1
ATOM 4102 N N . HIS A 1 505 ? -5.726 -13.583 9.336 1.00 94.81 505 HIS A N 1
ATOM 4103 C CA . HIS A 1 505 ? -6.006 -13.307 7.928 1.00 94.81 505 HIS A CA 1
ATOM 4104 C C . HIS A 1 505 ? -5.013 -14.034 7.009 1.00 94.81 505 HIS A C 1
ATOM 4106 O O . HIS A 1 505 ? -4.027 -14.614 7.463 1.00 94.81 505 HIS A O 1
ATOM 4112 N N . ASP A 1 506 ? -5.251 -13.980 5.700 1.00 92.56 506 ASP A N 1
ATOM 4113 C CA . ASP A 1 506 ? -4.367 -14.583 4.696 1.00 92.56 506 ASP A CA 1
ATOM 4114 C C . ASP A 1 506 ? -4.027 -13.605 3.563 1.00 92.56 506 ASP A C 1
ATOM 4116 O O . ASP A 1 506 ? -4.182 -13.893 2.383 1.00 92.56 506 ASP A O 1
ATOM 4120 N N . LEU A 1 507 ? -3.592 -12.404 3.958 1.00 90.50 507 LEU A N 1
ATOM 4121 C CA . LEU A 1 507 ? -3.110 -11.300 3.113 1.00 90.50 507 LEU A CA 1
ATOM 4122 C C . LEU A 1 507 ? -4.014 -10.907 1.924 1.00 90.50 507 LEU A C 1
ATOM 4124 O O . LEU A 1 507 ? -4.746 -9.923 2.025 1.00 90.50 507 LEU A O 1
ATOM 4128 N N . MET A 1 508 ? -3.976 -11.674 0.828 1.00 89.25 508 MET A N 1
ATOM 4129 C CA . MET A 1 508 ? -4.736 -11.469 -0.415 1.00 89.25 508 MET A CA 1
ATOM 4130 C C . MET A 1 508 ? -5.888 -12.464 -0.626 1.00 89.25 508 MET A C 1
ATOM 4132 O O . MET A 1 508 ? -6.672 -12.276 -1.556 1.00 89.25 508 MET A O 1
ATOM 4136 N N . ASP A 1 509 ? -5.994 -13.523 0.183 1.00 93.06 509 ASP A N 1
ATOM 4137 C CA . ASP A 1 509 ? -7.011 -14.564 0.014 1.00 93.06 509 ASP A CA 1
ATOM 4138 C C . ASP A 1 509 ? -8.072 -14.526 1.132 1.00 93.06 509 ASP A C 1
ATOM 4140 O O . ASP A 1 509 ? -7.820 -14.960 2.259 1.00 93.06 509 ASP A O 1
ATOM 4144 N N . PRO A 1 510 ? -9.300 -14.054 0.847 1.00 93.06 510 PRO A N 1
ATOM 4145 C CA . PRO A 1 510 ? -10.368 -14.008 1.844 1.00 93.06 510 PRO A CA 1
ATOM 4146 C C . PRO A 1 510 ? -11.002 -15.384 2.129 1.00 93.06 510 PRO A C 1
ATOM 4148 O O . PRO A 1 510 ? -11.892 -15.479 2.978 1.00 93.06 510 PRO A O 1
ATOM 4151 N N . ARG A 1 511 ? -10.625 -16.449 1.402 1.00 92.50 511 ARG A N 1
ATOM 4152 C CA . ARG A 1 511 ? -11.233 -17.787 1.536 1.00 92.50 511 ARG A CA 1
ATOM 4153 C C . ARG A 1 511 ? -10.711 -18.541 2.752 1.00 92.50 511 ARG A C 1
ATOM 4155 O O . ARG A 1 511 ? -11.466 -19.320 3.333 1.00 92.50 511 ARG A O 1
ATOM 4162 N N . THR A 1 512 ? -9.456 -18.307 3.134 1.00 91.56 512 THR A N 1
ATOM 4163 C CA . THR A 1 512 ? -8.843 -18.911 4.324 1.00 91.56 512 THR A CA 1
ATOM 4164 C C . THR A 1 512 ? -9.428 -18.298 5.593 1.00 91.56 512 THR A C 1
ATOM 4166 O O . THR A 1 512 ? -9.868 -19.015 6.492 1.00 91.56 512 THR A O 1
ATOM 4169 N N . VAL A 1 513 ? -9.500 -16.964 5.645 1.00 94.00 513 VAL A N 1
ATOM 4170 C CA . VAL A 1 513 ? -10.133 -16.221 6.739 1.00 94.00 513 VAL A CA 1
ATOM 4171 C C . VAL A 1 513 ? -10.943 -15.067 6.160 1.00 94.00 513 VAL A C 1
ATOM 4173 O O . VAL A 1 513 ? -10.422 -14.226 5.437 1.00 94.00 513 VAL A O 1
ATOM 4176 N N . SER A 1 514 ? -12.231 -14.993 6.486 1.00 94.62 514 SER A N 1
ATOM 4177 C CA . SER A 1 514 ? -13.097 -13.940 5.952 1.00 94.62 514 SER A CA 1
ATOM 4178 C C . SER A 1 514 ? -12.927 -12.610 6.696 1.00 94.62 514 SER A C 1
ATOM 4180 O O . SER A 1 514 ? -12.516 -12.568 7.860 1.00 94.62 514 SER A O 1
ATOM 4182 N N . ARG A 1 515 ? -13.341 -11.500 6.066 1.00 95.12 515 ARG A N 1
ATOM 4183 C CA . ARG A 1 515 ? -13.432 -10.180 6.725 1.00 95.12 515 ARG A CA 1
ATOM 4184 C C . ARG A 1 515 ? -14.269 -10.234 8.010 1.00 95.12 515 ARG A C 1
ATOM 4186 O O . ARG A 1 515 ? -13.909 -9.627 9.017 1.00 95.12 515 ARG A O 1
ATOM 4193 N N . LYS A 1 516 ? -15.360 -11.009 8.004 1.00 94.81 516 LYS A N 1
ATOM 4194 C CA . LYS A 1 516 ? -16.185 -11.249 9.194 1.00 94.81 516 LYS A CA 1
ATOM 4195 C C . LYS A 1 516 ? -15.407 -11.956 10.303 1.00 94.81 516 LYS A C 1
ATOM 4197 O O . LYS A 1 516 ? -15.475 -11.513 11.442 1.00 94.81 516 LYS A O 1
ATOM 4202 N N . ALA A 1 517 ? -14.651 -13.007 9.987 1.00 95.50 517 ALA A N 1
ATOM 4203 C CA . ALA A 1 517 ? -13.861 -13.722 10.987 1.00 95.50 517 ALA A CA 1
ATOM 4204 C C . ALA A 1 517 ? -12.814 -12.808 11.655 1.00 95.50 517 ALA A C 1
ATOM 4206 O O . ALA A 1 517 ? -12.658 -12.853 12.876 1.00 95.50 517 ALA A O 1
ATOM 4207 N N . MET A 1 518 ? -12.184 -11.911 10.883 1.00 96.62 518 MET A N 1
ATOM 4208 C CA . MET A 1 518 ? -11.305 -10.867 11.426 1.00 96.62 518 MET A CA 1
ATOM 4209 C C . MET A 1 518 ? -12.037 -9.952 12.417 1.00 96.62 518 MET A C 1
ATOM 4211 O O . MET A 1 518 ? -11.555 -9.719 13.526 1.00 96.62 518 MET A O 1
ATOM 4215 N N . ARG A 1 519 ? -13.222 -9.444 12.040 1.00 96.88 519 ARG A N 1
ATOM 4216 C CA . ARG A 1 519 ? -14.054 -8.615 12.931 1.00 96.88 519 ARG A CA 1
ATOM 4217 C C . ARG A 1 519 ? -14.445 -9.368 14.199 1.00 96.88 519 ARG A C 1
ATOM 4219 O O . ARG A 1 519 ? -14.337 -8.824 15.294 1.00 96.88 519 ARG A O 1
ATOM 4226 N N . ASP A 1 520 ? -14.852 -10.627 14.064 1.00 96.62 520 ASP A N 1
ATOM 4227 C CA . ASP A 1 520 ? -15.290 -11.468 15.176 1.00 96.62 520 ASP A CA 1
ATOM 4228 C C . ASP A 1 520 ? -14.174 -11.687 16.214 1.00 96.62 520 ASP A C 1
ATOM 4230 O O . ASP A 1 520 ? -14.472 -11.789 17.407 1.00 96.62 520 ASP A O 1
ATOM 4234 N N . ALA A 1 521 ? -12.900 -11.718 15.801 1.00 96.50 521 ALA A N 1
ATOM 4235 C CA . ALA A 1 521 ? -11.758 -11.803 16.714 1.00 96.50 521 ALA A CA 1
ATOM 4236 C C . ALA A 1 521 ? -11.681 -10.579 17.646 1.00 96.50 521 ALA A C 1
ATOM 4238 O O . ALA A 1 521 ? -11.627 -10.728 18.871 1.00 96.50 521 ALA A O 1
ATOM 4239 N N . VAL A 1 522 ? -11.782 -9.370 17.083 1.00 97.50 522 VAL A N 1
ATOM 4240 C CA . VAL A 1 522 ? -11.818 -8.123 17.865 1.00 97.50 522 VAL A CA 1
ATOM 4241 C C . VAL A 1 522 ? -13.107 -8.021 18.676 1.00 97.50 522 VAL A C 1
ATOM 4243 O O . VAL A 1 522 ? -13.050 -7.725 19.866 1.00 97.50 522 VAL A O 1
ATOM 4246 N N . ASN A 1 523 ? -14.262 -8.329 18.079 1.00 97.81 523 ASN A N 1
ATOM 4247 C CA . ASN A 1 523 ? -15.563 -8.263 18.749 1.00 97.81 523 ASN A CA 1
ATOM 4248 C C . ASN A 1 523 ? -15.585 -9.102 20.029 1.00 97.81 523 ASN A C 1
ATOM 4250 O O . ASN A 1 523 ? -16.003 -8.621 21.082 1.00 97.81 523 ASN A O 1
ATOM 4254 N N . LYS A 1 524 ? -15.094 -10.345 19.963 1.00 97.44 524 LYS A N 1
ATOM 4255 C CA . LYS A 1 524 ? -14.993 -11.221 21.137 1.00 97.44 524 LYS A CA 1
ATOM 4256 C C . LYS A 1 524 ? -14.110 -10.603 22.213 1.00 97.44 524 LYS A C 1
ATOM 4258 O O . LYS A 1 524 ? -14.496 -10.626 23.379 1.00 97.44 524 LYS A O 1
ATOM 4263 N N . TYR A 1 525 ? -12.966 -10.031 21.842 1.00 97.56 525 TYR A N 1
ATOM 4264 C CA . TYR A 1 525 ? -12.053 -9.413 22.802 1.00 97.56 525 TYR A CA 1
ATOM 4265 C C . TYR A 1 525 ? -12.694 -8.193 23.481 1.00 97.56 525 TYR A C 1
ATOM 4267 O O . TYR A 1 525 ? -12.691 -8.090 24.708 1.00 97.56 525 TYR A O 1
ATOM 4275 N N . MET A 1 526 ? -13.326 -7.312 22.703 1.00 97.94 526 MET A N 1
ATOM 4276 C CA . MET A 1 526 ? -13.984 -6.109 23.221 1.00 97.94 526 MET A CA 1
ATOM 4277 C C . MET A 1 526 ? -15.167 -6.436 24.142 1.00 97.94 526 MET A C 1
ATOM 4279 O O . MET A 1 526 ? -15.293 -5.847 25.213 1.00 97.94 526 MET A O 1
ATOM 4283 N N . LEU A 1 527 ? -15.988 -7.428 23.787 1.00 97.50 527 LEU A N 1
ATOM 4284 C CA . LEU A 1 527 ? -17.140 -7.844 24.595 1.00 97.50 527 LEU A CA 1
ATOM 4285 C C . LEU A 1 527 ? -16.741 -8.585 25.879 1.00 97.50 527 LEU A C 1
ATOM 4287 O O . LEU A 1 527 ? -17.393 -8.432 26.908 1.00 97.50 527 LEU A O 1
ATOM 4291 N N . THR A 1 528 ? -15.697 -9.417 25.838 1.00 97.12 528 THR A N 1
ATOM 4292 C CA . THR A 1 528 ? -15.357 -10.306 26.966 1.00 97.12 528 THR A CA 1
ATOM 4293 C C . THR A 1 528 ? -14.304 -9.724 27.904 1.00 97.12 528 THR A C 1
ATOM 4295 O O . THR A 1 528 ? -14.463 -9.819 29.124 1.00 97.12 528 THR A O 1
ATOM 4298 N N . VAL A 1 529 ? -13.249 -9.113 27.355 1.00 96.12 529 VAL A N 1
ATOM 4299 C CA . VAL A 1 529 ? -12.114 -8.581 28.121 1.00 96.12 529 VAL A CA 1
ATOM 4300 C C . VAL A 1 529 ? -12.383 -7.139 28.528 1.00 96.12 529 VAL A C 1
ATOM 4302 O O . VAL A 1 529 ? -12.341 -6.829 29.716 1.00 96.12 529 VAL A O 1
ATOM 4305 N N . PHE A 1 530 ? -12.713 -6.274 27.563 1.00 96.81 530 PHE A N 1
ATOM 4306 C CA . PHE A 1 530 ? -13.022 -4.869 27.852 1.00 96.81 530 PHE A CA 1
ATOM 4307 C C . PHE A 1 530 ? -14.445 -4.663 28.385 1.00 96.81 530 PHE A C 1
ATOM 4309 O O . PHE A 1 530 ? -14.684 -3.683 29.084 1.00 96.81 530 PHE A O 1
ATOM 4316 N N . ARG A 1 531 ? -15.370 -5.599 28.114 1.00 97.00 531 ARG A N 1
ATOM 4317 C CA . ARG A 1 531 ? -16.801 -5.498 28.467 1.00 97.00 531 ARG A CA 1
ATOM 4318 C C . ARG A 1 531 ? -17.454 -4.226 27.922 1.00 97.00 531 ARG A C 1
ATOM 4320 O O . ARG A 1 531 ? -18.283 -3.610 28.585 1.00 97.00 531 ARG A O 1
ATOM 4327 N N . GLU A 1 532 ? -17.054 -3.846 26.716 1.00 96.56 532 GLU A N 1
ATOM 4328 C CA . GLU A 1 532 ? -17.553 -2.656 26.036 1.00 96.56 532 GLU A CA 1
ATOM 4329 C C . GLU A 1 532 ? -18.847 -2.920 25.275 1.00 96.56 532 GLU A C 1
ATOM 4331 O O . GLU A 1 532 ? -19.101 -4.025 24.794 1.00 96.56 532 GLU A O 1
ATOM 4336 N N . GLU A 1 533 ? -19.623 -1.856 25.086 1.00 95.94 533 GLU A N 1
ATOM 4337 C CA . GLU A 1 533 ? -20.738 -1.833 24.144 1.00 95.94 533 GLU A CA 1
ATOM 4338 C C . GLU A 1 533 ? -20.289 -1.202 22.814 1.00 95.94 533 GLU A C 1
ATOM 4340 O O . GLU A 1 533 ? -19.584 -0.179 22.825 1.00 95.94 533 GLU A O 1
ATOM 4345 N N . PRO A 1 534 ? -20.673 -1.787 21.661 1.00 96.44 534 PRO A N 1
ATOM 4346 C CA . PRO A 1 534 ? -20.310 -1.240 20.362 1.00 96.44 534 PRO A CA 1
ATOM 4347 C C . PRO A 1 534 ? -20.965 0.130 20.156 1.00 96.44 534 PRO A C 1
ATOM 4349 O O . PRO A 1 534 ? -22.138 0.328 20.467 1.00 96.44 534 PRO A O 1
ATOM 4352 N N . LEU A 1 535 ? -20.209 1.066 19.583 1.00 95.12 535 LEU A N 1
ATOM 4353 C CA . LEU A 1 535 ? -20.688 2.403 19.221 1.00 95.12 535 LEU A CA 1
ATOM 4354 C C . LEU A 1 535 ? -21.791 2.345 18.157 1.00 95.12 535 LEU A C 1
ATOM 4356 O O . LEU A 1 535 ? -22.724 3.144 18.190 1.00 95.12 535 LEU A O 1
ATOM 4360 N N . ASP A 1 536 ? -21.681 1.391 17.232 1.00 94.19 536 ASP A N 1
ATOM 4361 C CA . ASP A 1 536 ? -22.684 1.096 16.212 1.00 94.19 536 ASP A CA 1
ATOM 4362 C C . ASP A 1 536 ? -22.962 -0.419 16.178 1.00 94.19 536 ASP A C 1
ATOM 4364 O O . ASP A 1 536 ? -22.210 -1.180 15.559 1.00 94.19 536 ASP A O 1
ATOM 4368 N N . PRO A 1 537 ? -24.049 -0.884 16.824 1.00 94.19 537 PRO A N 1
ATOM 4369 C CA . PRO A 1 537 ? -24.429 -2.295 16.827 1.00 94.19 537 PRO A CA 1
ATOM 4370 C C . PRO A 1 537 ? -24.723 -2.871 15.437 1.00 94.19 537 PRO A C 1
ATOM 4372 O O . PRO A 1 537 ? -24.594 -4.077 15.247 1.00 94.19 537 PRO A O 1
ATOM 4375 N N . THR A 1 538 ? -25.105 -2.045 14.457 1.00 93.94 538 THR A N 1
ATOM 4376 C CA . THR A 1 538 ? -25.369 -2.518 13.086 1.00 93.94 538 THR A CA 1
ATOM 4377 C C . THR A 1 538 ? -24.072 -2.838 12.349 1.00 93.94 538 THR A C 1
ATOM 4379 O O . THR A 1 538 ? -24.041 -3.730 11.505 1.00 93.94 538 THR A O 1
ATOM 4382 N N . TYR A 1 539 ? -22.988 -2.129 12.677 1.00 94.19 539 TYR A N 1
ATOM 4383 C CA . TYR A 1 539 ? -21.678 -2.294 12.048 1.00 94.19 539 TYR A CA 1
ATOM 4384 C C . TYR A 1 539 ? -20.810 -3.353 12.741 1.00 94.19 539 TYR A C 1
ATOM 4386 O O . TYR A 1 539 ? -19.725 -3.691 12.268 1.00 94.19 539 TYR A O 1
ATOM 4394 N N . LEU A 1 540 ? -21.314 -3.928 13.836 1.00 94.31 540 LEU A N 1
ATOM 4395 C CA . LEU A 1 540 ? -20.701 -5.046 14.542 1.00 94.31 540 LEU A CA 1
ATOM 4396 C C . LEU A 1 540 ? -20.665 -6.318 13.681 1.00 94.31 540 LEU A C 1
ATOM 4398 O O . LEU A 1 540 ? -19.615 -6.955 13.567 1.00 94.31 540 LEU A O 1
ATOM 4402 N N . ASP A 1 541 ? -21.809 -6.674 13.088 1.00 92.25 541 ASP A N 1
ATOM 4403 C CA . ASP A 1 541 ? -21.991 -7.883 12.287 1.00 92.25 541 ASP A CA 1
ATOM 4404 C C . ASP A 1 541 ? -22.859 -7.606 11.052 1.00 92.25 541 ASP A C 1
ATOM 4406 O O . ASP A 1 541 ? -24.069 -7.404 11.143 1.00 92.25 541 ASP A O 1
ATOM 4410 N N . TYR A 1 542 ? -22.221 -7.601 9.885 1.00 92.81 542 TYR A N 1
ATOM 4411 C CA . TYR A 1 542 ? -22.848 -7.365 8.589 1.00 92.81 542 TYR A CA 1
ATOM 4412 C C . TYR A 1 542 ? -22.236 -8.278 7.522 1.00 92.81 542 TYR A C 1
ATOM 4414 O O . TYR A 1 542 ? -21.088 -8.721 7.637 1.00 92.81 542 TYR A O 1
ATOM 4422 N N . SER A 1 543 ? -23.009 -8.546 6.466 1.00 89.06 543 SER A N 1
ATOM 4423 C CA . SER A 1 543 ? -22.580 -9.376 5.336 1.00 89.06 543 SER A CA 1
ATOM 4424 C C . SER A 1 543 ? -21.769 -8.562 4.328 1.00 89.06 543 SER A C 1
ATOM 4426 O O . SER A 1 543 ? -22.276 -7.604 3.740 1.00 89.06 543 SER A O 1
ATOM 4428 N N . ASP A 1 544 ? -20.519 -8.966 4.103 1.00 91.12 544 ASP A N 1
ATOM 4429 C CA . ASP A 1 544 ? -19.602 -8.343 3.144 1.00 91.12 544 ASP A CA 1
ATOM 4430 C C . ASP A 1 544 ? -18.763 -9.339 2.328 1.00 91.12 544 ASP A C 1
ATOM 4432 O O . ASP A 1 544 ? -17.791 -8.951 1.681 1.00 91.12 544 ASP A O 1
ATOM 4436 N N . GLU A 1 545 ? -19.164 -10.612 2.304 1.00 88.62 545 GLU A N 1
ATOM 4437 C CA . GLU A 1 545 ? -18.440 -11.703 1.630 1.00 88.62 545 GLU A CA 1
ATOM 4438 C C . GLU A 1 545 ? -18.223 -11.460 0.130 1.00 88.62 545 GLU A C 1
ATOM 4440 O O . GLU A 1 545 ? -17.229 -11.894 -0.439 1.00 88.62 545 GLU A O 1
ATOM 4445 N N . LEU A 1 546 ? -19.154 -10.761 -0.527 1.00 88.38 546 LEU A N 1
ATOM 4446 C CA . LEU A 1 546 ? -19.065 -10.441 -1.956 1.00 88.38 546 LEU A CA 1
ATOM 4447 C C . LEU A 1 546 ? -18.676 -8.987 -2.227 1.00 88.38 546 LEU A C 1
ATOM 4449 O O . LEU A 1 546 ? -18.552 -8.609 -3.393 1.00 88.38 546 LEU A O 1
ATOM 4453 N N . THR A 1 547 ? -18.531 -8.166 -1.187 1.00 87.44 547 THR A N 1
ATOM 4454 C CA . THR A 1 547 ? -18.280 -6.730 -1.330 1.00 87.44 547 THR A CA 1
ATOM 4455 C C . THR A 1 547 ? -16.901 -6.507 -1.934 1.00 87.44 547 THR A C 1
ATOM 4457 O O . THR A 1 547 ? -15.926 -7.003 -1.373 1.00 87.44 547 THR A O 1
ATOM 4460 N N . TRP A 1 548 ? -16.805 -5.757 -3.034 1.00 83.12 548 TRP A N 1
ATOM 4461 C CA . TRP A 1 548 ? -15.518 -5.272 -3.552 1.00 83.12 548 TRP A CA 1
ATOM 4462 C C . TRP A 1 548 ? -14.779 -4.571 -2.429 1.00 83.12 548 TRP A C 1
ATOM 4464 O O . TRP A 1 548 ? -15.407 -3.630 -1.903 1.00 83.12 548 TRP A O 1
#

InterPro domains:
  IPR010327 FldB/FldC dehydratase alpha/beta subunit [PF06050] (200-512)

Foldseek 3Di:
DPPVVVVVVCVVCVVVVVVLCCQQVPDDPDPADPFLQQQDDFPDAAGSDFHDQDDPLVVVLVVLVCVLVVLLCVLQVVQVQLLVVLVVQAVLSVLVVQQVRLLRLLCRPDDDLQNVLLSLLVSLLSNLLSNLVSLLSLQFPSSDPPPPPRNVVLQAQEEEEELQDLCLQCLQVPSGHYAHQLCRQAQVSLLSALCRQVQLLVQQVVVPDDPLQFSSLSSLLSCLSSVNTTSGHQEYEYECDDDVSRVVSVVSVCVSVVVHHYDYQYQDLQVVDPVRLVVLLVSSVVVQVSSCVSNVDHGHQVSSLVQLVLLLLLLVLLVLLLLLLLDLHRFQAALSLQVSLSCCCRGVVSRDVSSSVSSVVSSVSRVVVSVVCVVVVPRQADFEEAEAADDQSNCRSVQVLCCQWPRYTHSYYQSSQQQSQGADRPDPSSRSSSSSVRSCRGGRNQQLGNDPCSRQVVNVVSCVSSVHQEYAYEAQSSNPSCVVCVVVNVVVNVVVNHHYQYFYDRRSHCPVPHPLSSLVSVVCCCCPVVVDGTNGPSSSDHDNRSHD

pLDDT: mean 91.32, std 7.08, range [41.28, 98.38]